Protein AF-A0A1F8U5X1-F1 (afdb_monomer_lite)

Foldseek 3Di:
DCVPLFAFDFKDFDDDDDVCPVQAFALLVVLVVVLQVVQVVPDPPGMGGLVSLLVSLVVLQVLLLVLQLVLCCLAQNCLSVVLSVLCCLACVACLNSLCSSDSQLLSLLQSLLSQLLSLLSNLLNDLQHDVVSVVSNLVSLLNNCRSALLSLVLLLVVLVLLVLQCPSDDDPVSNVSSVVSSVSSNCSSVRRVVSRHLVLQLQQLLLLLQVAQLAPDPQSLVVCVLLVHHSVCSQSHNPHPPDPDGPDPCPDPVNSVRSSVRDDLVSSVVSCVVVVVSLQVLLQVLLQLLLQSHLQGASHHDDPPDGTSDHDPPSNVNSVCSNPPQDSGSVSVVVLLVVLVVVLVVQCVVDPDSSSVSSSSSLVSLSVSLVSQSRCCSSGRHCPSSSSSSSSNSSSSSVSVSVCVSVVVSVVVVVVVVVVVVVVVVD

Secondary structure (DSSP, 8-state):
-TTSSSS---EEE-----TTTTSS--THHHHHHHHHHHHHTTSPTTEEETHHHHHHHHHHHHHHHHHHHHHHHHHHTTHHHHHHHHHHHHHTSHHHHGGGGSS-THHHHHHHHHHHHHHHHHHTT-SS--HHHHHHHHHHHHHHHTTSGGGHHHHHHHHHHHHHHTTS---HHHHHHHHHHHHHHHHHHHHHHHT--HHHHHHHHHHHIIIIISTT-S-HHHHHHHHTS-GGGGGGTT--TT-S--SS-TTSHHHHHHHHHH--HHHHHHHHHH-HHHHHHHHHHHHHHTT--------S---TTPPTT----TT-HHHHHHHHHS--SHHHHHHHHHHHHHHHHHHHHH---HHHHHHHHHHHHHHHHHHHHHHHHHHHTTTTTHHHHTHHHHHHHHHHHHHHHHHHHHHHHHHHHHHHHHHHH--

pLDDT: mean 93.82, std 6.07, range [54.88, 98.81]

Structure (mmCIF, N/CA/C/O backbone):
data_AF-A0A1F8U5X1-F1
#
_entry.id   AF-A0A1F8U5X1-F1
#
loop_
_atom_site.group_PDB
_atom_site.id
_atom_site.type_symbol
_atom_site.label_atom_id
_atom_site.label_alt_id
_atom_site.label_comp_id
_atom_site.label_asym_id
_atom_site.label_entity_id
_atom_site.label_seq_id
_atom_site.pdbx_PDB_ins_code
_atom_site.Cartn_x
_atom_site.Cartn_y
_atom_site.Cartn_z
_atom_site.occupancy
_atom_site.B_iso_or_equiv
_atom_site.auth_seq_id
_atom_site.auth_comp_id
_atom_site.auth_asym_id
_atom_site.auth_atom_id
_atom_site.pdbx_PDB_model_num
ATOM 1 N N . ASP A 1 1 ? 24.726 -15.287 -9.484 1.00 57.97 1 ASP A N 1
ATOM 2 C CA . ASP A 1 1 ? 23.303 -15.661 -9.622 1.00 57.97 1 ASP A CA 1
ATOM 3 C C . ASP A 1 1 ? 22.652 -16.087 -8.310 1.00 57.97 1 ASP A C 1
ATOM 5 O O . ASP A 1 1 ? 21.584 -15.580 -8.005 1.00 57.97 1 ASP A O 1
ATOM 9 N N . ASP A 1 2 ? 23.305 -16.893 -7.466 1.00 73.19 2 ASP A N 1
ATOM 10 C CA . ASP A 1 2 ? 22.719 -17.361 -6.189 1.00 73.19 2 ASP A CA 1
ATOM 11 C C . ASP A 1 2 ? 22.407 -16.278 -5.142 1.00 73.19 2 ASP A C 1
ATOM 13 O O . ASP A 1 2 ? 21.580 -16.499 -4.262 1.00 73.19 2 ASP A O 1
ATOM 17 N N . ARG A 1 3 ? 23.066 -15.115 -5.215 1.00 74.19 3 ARG A N 1
ATOM 18 C CA . ARG A 1 3 ? 22.933 -14.040 -4.216 1.00 74.19 3 ARG A CA 1
ATOM 19 C C . ARG A 1 3 ? 21.572 -13.337 -4.258 1.00 74.19 3 ARG A C 1
ATOM 21 O O . ARG A 1 3 ? 21.151 -12.782 -3.245 1.00 74.19 3 ARG A O 1
ATOM 28 N N . TYR A 1 4 ? 20.911 -13.333 -5.414 1.00 81.94 4 TYR A N 1
ATOM 29 C CA . TYR A 1 4 ? 19.664 -12.604 -5.642 1.00 81.94 4 TYR A CA 1
ATOM 30 C C . TYR A 1 4 ? 18.580 -13.552 -6.155 1.00 81.94 4 TYR A C 1
ATOM 32 O O . TYR A 1 4 ? 18.860 -14.442 -6.957 1.00 81.94 4 TYR A O 1
ATOM 40 N N . PHE A 1 5 ? 17.340 -13.341 -5.704 1.00 85.62 5 PHE A N 1
ATOM 41 C CA . PHE A 1 5 ? 16.099 -13.992 -6.164 1.00 85.62 5 PHE A CA 1
ATOM 42 C C . PHE A 1 5 ? 15.981 -15.519 -5.974 1.00 85.62 5 PHE A C 1
ATOM 44 O O . PHE A 1 5 ? 14.868 -16.046 -6.004 1.00 85.62 5 PHE A O 1
ATOM 51 N N . GLY A 1 6 ? 17.092 -16.231 -5.784 1.00 89.81 6 GLY A N 1
ATOM 52 C CA . GLY A 1 6 ? 17.141 -17.690 -5.692 1.00 89.81 6 GLY A CA 1
ATOM 53 C C . GLY A 1 6 ? 16.930 -18.263 -4.300 1.00 89.81 6 GLY A C 1
ATOM 54 O O . GLY A 1 6 ? 16.238 -19.269 -4.168 1.00 89.81 6 GLY A O 1
ATOM 55 N N . TYR A 1 7 ? 17.534 -17.633 -3.294 1.00 92.19 7 TYR A N 1
ATOM 56 C CA . TYR A 1 7 ? 17.545 -18.075 -1.900 1.00 92.19 7 TYR A CA 1
ATOM 57 C C . TYR A 1 7 ? 17.444 -16.869 -0.962 1.00 92.19 7 TYR A C 1
ATOM 59 O O . TYR A 1 7 ? 17.776 -15.742 -1.339 1.00 92.19 7 TYR A O 1
ATOM 67 N N . VAL A 1 8 ? 17.036 -17.117 0.280 1.00 91.25 8 VAL A N 1
ATOM 68 C CA . VAL A 1 8 ? 17.047 -16.114 1.350 1.00 91.25 8 VAL A CA 1
ATOM 69 C C . VAL A 1 8 ? 18.470 -15.935 1.862 1.00 91.25 8 VAL A C 1
ATOM 71 O O . VAL A 1 8 ? 19.127 -16.902 2.244 1.00 91.25 8 VAL A O 1
ATOM 74 N N . ASN A 1 9 ? 18.925 -14.685 1.924 1.00 91.56 9 ASN A N 1
ATOM 75 C CA . ASN A 1 9 ? 20.113 -14.326 2.689 1.00 91.56 9 ASN A CA 1
ATOM 76 C C . ASN A 1 9 ? 19.675 -14.022 4.126 1.00 91.56 9 ASN A C 1
ATOM 78 O O . ASN A 1 9 ? 18.905 -13.084 4.343 1.00 91.56 9 ASN A O 1
ATOM 82 N N . ARG A 1 10 ? 20.137 -14.821 5.095 1.00 92.19 10 ARG A N 1
ATOM 83 C CA . ARG A 1 10 ? 19.818 -14.620 6.518 1.00 92.19 10 ARG A CA 1
ATOM 84 C C . ARG A 1 10 ? 20.665 -13.519 7.154 1.00 92.19 10 ARG A C 1
ATOM 86 O O . ARG A 1 10 ? 20.149 -12.712 7.923 1.00 92.19 10 ARG A O 1
ATOM 93 N N . GLU A 1 11 ? 21.954 -13.499 6.836 1.00 93.12 11 GLU A N 1
ATOM 94 C CA . GLU A 1 11 ? 22.946 -12.644 7.488 1.00 93.12 11 GLU A CA 1
ATOM 95 C C . GLU A 1 11 ? 23.442 -11.544 6.546 1.00 93.12 11 GLU A C 1
ATOM 97 O O . GLU A 1 11 ? 23.744 -11.786 5.375 1.00 93.12 11 GLU A O 1
ATOM 102 N N . TYR A 1 12 ? 23.544 -10.330 7.082 1.00 92.62 12 TYR A N 1
ATOM 103 C CA . TYR A 1 12 ? 24.001 -9.132 6.387 1.00 92.62 12 TYR A CA 1
ATOM 104 C C . TYR A 1 12 ? 25.098 -8.443 7.199 1.00 92.62 12 TYR A C 1
ATOM 106 O O . TYR A 1 12 ? 25.051 -8.410 8.427 1.00 92.62 12 TYR A O 1
ATOM 114 N N . SER A 1 13 ? 26.074 -7.842 6.522 1.00 91.44 13 SER A N 1
ATOM 115 C CA . SER A 1 13 ? 27.062 -6.977 7.171 1.00 91.44 13 SER A CA 1
ATOM 116 C C . SER A 1 13 ? 26.437 -5.630 7.536 1.00 91.44 13 SER A C 1
ATOM 118 O O . SER A 1 13 ? 25.805 -4.998 6.685 1.00 91.44 13 SER A O 1
ATOM 120 N N . VAL A 1 14 ? 26.668 -5.147 8.756 1.00 89.12 14 VAL A N 1
ATOM 121 C CA . VAL A 1 14 ? 26.243 -3.803 9.165 1.00 89.12 14 VAL A CA 1
ATOM 122 C C . VAL A 1 14 ? 27.275 -2.778 8.701 1.00 89.12 14 VAL A C 1
ATOM 124 O O . VAL A 1 14 ? 28.398 -2.748 9.197 1.00 89.12 14 VAL A O 1
ATOM 127 N N . GLY A 1 15 ? 26.887 -1.953 7.729 1.00 83.19 15 GLY A N 1
ATOM 128 C CA . GLY A 1 15 ? 27.702 -0.858 7.202 1.00 83.19 15 GLY A CA 1
ATOM 129 C C . GLY A 1 15 ? 27.326 0.510 7.775 1.00 83.19 15 GLY A C 1
ATOM 130 O O . GLY A 1 15 ? 26.403 0.644 8.579 1.00 83.19 15 GLY A O 1
ATOM 131 N N . ILE A 1 16 ? 28.034 1.544 7.316 1.00 78.44 16 ILE A N 1
ATOM 132 C CA . ILE A 1 16 ? 27.695 2.940 7.617 1.00 78.44 16 ILE A CA 1
ATOM 133 C C . ILE A 1 16 ? 26.325 3.252 6.989 1.00 78.44 16 ILE A C 1
ATOM 135 O O . ILE A 1 16 ? 26.138 2.972 5.802 1.00 78.44 16 ILE A O 1
ATOM 139 N N . PRO A 1 17 ? 25.370 3.835 7.738 1.00 73.75 17 PRO A N 1
ATOM 140 C CA . PRO A 1 17 ? 24.089 4.239 7.177 1.00 73.75 17 PRO A CA 1
ATOM 141 C C . PRO A 1 17 ? 24.294 5.243 6.041 1.00 73.75 17 PRO A C 1
ATOM 143 O O . PRO A 1 17 ? 24.849 6.320 6.254 1.00 73.75 17 PRO A O 1
ATOM 146 N N . ILE A 1 18 ? 23.828 4.902 4.841 1.00 77.06 18 ILE A N 1
ATOM 147 C CA . ILE A 1 18 ? 23.818 5.815 3.696 1.00 77.06 18 ILE A CA 1
ATOM 148 C C . ILE A 1 18 ? 22.446 6.496 3.674 1.00 77.06 18 ILE A C 1
ATOM 150 O O . ILE A 1 18 ? 21.441 5.804 3.464 1.00 77.06 18 ILE A O 1
ATOM 154 N N . PRO A 1 19 ? 22.358 7.823 3.896 1.00 72.00 19 PRO A N 1
ATOM 155 C CA . PRO A 1 19 ? 21.096 8.543 3.784 1.00 72.00 19 PRO A CA 1
ATOM 156 C C . PRO A 1 19 ? 20.483 8.300 2.407 1.00 72.00 19 PRO A C 1
ATOM 158 O O . PRO A 1 19 ? 21.133 8.533 1.392 1.00 72.00 19 PRO A O 1
ATOM 161 N N . PHE A 1 20 ? 19.245 7.801 2.378 1.00 75.50 20 PHE A N 1
ATOM 162 C CA . PHE A 1 20 ? 18.548 7.457 1.134 1.00 75.50 20 PHE A CA 1
ATOM 163 C C . PHE A 1 20 ? 19.331 6.471 0.248 1.00 75.50 20 PHE A C 1
ATOM 165 O O . PHE A 1 20 ? 19.227 6.535 -0.971 1.00 75.50 20 PHE A O 1
ATOM 172 N N . GLY A 1 21 ? 20.105 5.547 0.835 1.00 66.31 21 GLY A N 1
ATOM 173 C CA . GLY A 1 21 ? 20.936 4.591 0.087 1.00 66.31 21 GLY A CA 1
ATOM 174 C C . GLY A 1 21 ? 20.166 3.693 -0.894 1.00 66.31 21 GLY A C 1
ATOM 175 O O . GLY A 1 21 ? 20.751 3.199 -1.849 1.00 66.31 21 GLY A O 1
ATOM 176 N N . GLY A 1 22 ? 18.850 3.532 -0.702 1.00 75.75 22 GLY A N 1
ATOM 177 C CA . GLY A 1 22 ? 17.937 2.891 -1.661 1.00 75.75 22 GLY A CA 1
ATOM 178 C C . GLY A 1 22 ? 17.420 3.813 -2.777 1.00 75.75 22 GLY A C 1
ATOM 179 O O . GLY A 1 22 ? 16.542 3.420 -3.535 1.00 75.75 22 GLY A O 1
ATOM 180 N N . GLY A 1 23 ? 17.924 5.046 -2.861 1.00 85.56 23 GLY A N 1
ATOM 181 C CA . GLY A 1 23 ? 17.561 6.055 -3.854 1.00 85.56 23 GLY A CA 1
ATOM 182 C C . GLY A 1 23 ? 16.370 6.948 -3.492 1.00 85.56 23 GLY A C 1
ATOM 183 O O . GLY A 1 23 ? 15.969 7.740 -4.335 1.00 85.56 23 GLY A O 1
ATOM 184 N N . TYR A 1 24 ? 15.787 6.834 -2.292 1.00 88.69 24 TYR A N 1
ATOM 185 C CA . TYR A 1 24 ? 14.713 7.713 -1.796 1.00 88.69 24 TYR A CA 1
ATOM 186 C C . TYR A 1 24 ? 14.512 7.588 -0.273 1.00 88.69 24 TYR A C 1
ATOM 188 O O . TYR A 1 24 ? 15.062 6.695 0.378 1.00 88.69 24 TYR A O 1
ATOM 196 N N . PHE A 1 25 ? 13.718 8.491 0.311 1.00 91.62 25 PHE A N 1
ATOM 197 C CA . PHE A 1 25 ? 13.275 8.416 1.707 1.00 91.62 25 PHE A CA 1
ATOM 198 C C . PHE A 1 25 ? 12.225 7.329 1.921 1.00 91.62 25 PHE A C 1
ATOM 200 O O . PHE A 1 25 ? 11.133 7.397 1.351 1.00 91.62 25 PHE A O 1
ATOM 207 N N . SER A 1 26 ? 12.534 6.396 2.825 1.00 93.81 26 SER A N 1
ATOM 208 C CA . SER A 1 26 ? 11.585 5.404 3.317 1.00 93.81 26 SER A CA 1
ATOM 209 C C . SER A 1 26 ? 11.546 5.348 4.844 1.00 93.81 26 SER A C 1
ATOM 211 O O . SER A 1 26 ? 12.582 5.370 5.515 1.00 93.81 26 SER A O 1
ATOM 213 N N . THR A 1 27 ? 10.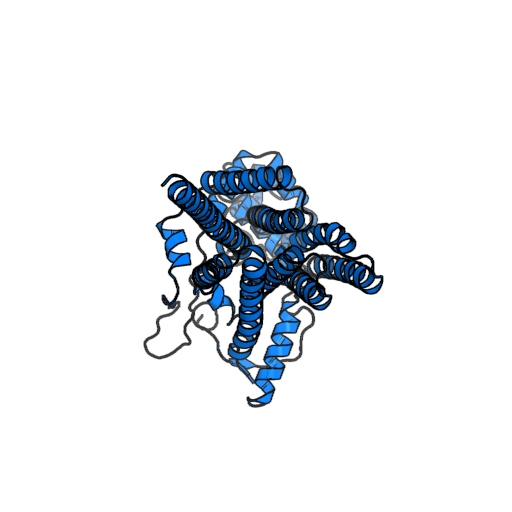341 5.222 5.397 1.00 95.38 27 THR A N 1
ATOM 214 C CA . THR A 1 27 ? 10.101 4.954 6.825 1.00 95.38 27 THR A CA 1
ATOM 215 C C . THR A 1 27 ? 10.585 3.564 7.243 1.00 95.38 27 THR A C 1
ATOM 217 O O . THR A 1 27 ? 10.825 3.341 8.431 1.00 95.38 27 THR A O 1
ATOM 220 N N . GLU A 1 28 ? 10.807 2.656 6.284 1.00 94.25 28 GLU A N 1
ATOM 221 C CA . GLU A 1 28 ? 11.411 1.338 6.504 1.00 94.25 28 GLU A CA 1
ATOM 222 C C . GLU A 1 28 ? 12.763 1.434 7.211 1.00 94.25 28 GLU A C 1
ATOM 224 O O . GLU A 1 28 ? 13.053 0.628 8.093 1.00 94.25 28 GLU A O 1
ATOM 229 N N . ILE A 1 29 ? 13.555 2.466 6.902 1.00 92.38 29 ILE A N 1
ATOM 230 C CA . ILE A 1 29 ? 14.887 2.676 7.486 1.00 92.38 29 ILE A CA 1
ATOM 231 C C . ILE A 1 29 ? 14.817 2.725 9.019 1.00 92.38 29 ILE A C 1
ATOM 233 O O . ILE A 1 29 ? 15.698 2.196 9.694 1.00 92.38 29 ILE A O 1
ATOM 237 N N . LEU A 1 30 ? 13.756 3.310 9.584 1.00 93.81 30 LEU A N 1
ATOM 238 C CA . LEU A 1 30 ? 13.568 3.367 11.035 1.00 93.81 30 LEU A CA 1
ATOM 239 C C . LEU A 1 30 ? 13.278 1.981 11.622 1.00 93.81 30 LEU A C 1
ATOM 241 O O . LEU A 1 30 ? 13.786 1.646 12.691 1.00 93.81 30 LEU A O 1
ATOM 245 N N . VAL A 1 31 ? 12.490 1.165 10.919 1.00 96.06 31 VAL A N 1
ATOM 246 C CA . VAL A 1 31 ? 12.157 -0.201 11.347 1.00 96.06 31 VAL A CA 1
ATOM 247 C C . VAL A 1 31 ? 13.389 -1.102 11.270 1.00 96.06 31 VAL A C 1
ATOM 249 O O . VAL A 1 31 ? 13.681 -1.828 12.220 1.00 96.06 31 VAL A O 1
ATOM 252 N N . VAL A 1 32 ? 14.159 -0.991 10.186 1.00 94.44 32 VAL A N 1
ATOM 253 C CA . VAL A 1 32 ? 15.445 -1.679 10.024 1.00 94.44 32 VAL A CA 1
ATOM 254 C C . VAL A 1 32 ? 16.432 -1.241 11.101 1.00 94.44 32 VAL A C 1
ATOM 256 O O . VAL A 1 32 ? 17.072 -2.092 11.706 1.00 94.44 32 VAL A O 1
ATOM 259 N N . GLY A 1 33 ? 16.512 0.055 11.415 1.00 93.44 33 GLY A N 1
ATOM 260 C CA . GLY A 1 33 ? 17.362 0.562 12.495 1.00 93.44 33 GLY A CA 1
ATOM 261 C C . GLY A 1 33 ? 17.039 -0.076 13.849 1.00 93.44 33 GLY A C 1
ATOM 262 O O . GLY A 1 33 ? 17.943 -0.541 14.539 1.00 93.44 33 GLY A O 1
ATOM 263 N N . ILE A 1 34 ? 15.752 -0.183 14.200 1.00 95.19 34 ILE A N 1
ATOM 264 C CA . ILE A 1 34 ? 15.310 -0.889 15.415 1.00 95.19 34 ILE A CA 1
ATOM 265 C C . ILE A 1 34 ? 15.714 -2.368 15.359 1.00 95.19 34 ILE A C 1
ATOM 267 O O . ILE A 1 34 ? 16.249 -2.893 16.334 1.00 95.19 34 ILE A O 1
ATOM 271 N N . ALA A 1 35 ? 15.500 -3.039 14.227 1.00 96.25 35 ALA A N 1
ATOM 272 C CA . ALA A 1 35 ? 15.861 -4.444 14.062 1.00 96.25 35 ALA A CA 1
ATOM 273 C C . ALA A 1 35 ? 17.374 -4.686 14.193 1.00 96.25 35 ALA A C 1
ATOM 275 O O . ALA A 1 35 ? 17.782 -5.651 14.838 1.00 96.25 35 ALA A O 1
ATOM 276 N N . VAL A 1 36 ? 18.207 -3.801 13.637 1.00 94.56 36 VAL A N 1
ATOM 277 C CA . VAL A 1 36 ? 19.671 -3.863 13.758 1.00 94.56 36 VAL A CA 1
ATOM 278 C C . VAL A 1 36 ? 20.095 -3.683 15.212 1.00 94.56 36 VAL A C 1
ATOM 280 O O . VAL A 1 36 ? 20.893 -4.480 15.697 1.00 94.56 36 VAL A O 1
ATOM 283 N N . LEU A 1 37 ? 19.529 -2.706 15.932 1.00 93.75 37 LEU A N 1
ATOM 284 C CA . LEU A 1 37 ? 19.809 -2.511 17.360 1.00 93.75 37 LEU A CA 1
ATOM 285 C C . LEU A 1 37 ? 19.449 -3.754 18.188 1.00 93.75 37 LEU A C 1
ATOM 287 O O . LEU A 1 37 ? 20.229 -4.175 19.041 1.00 93.75 37 LEU A O 1
ATOM 291 N N . LEU A 1 38 ? 18.299 -4.377 17.908 1.00 94.50 38 LEU A N 1
ATOM 292 C CA . LEU A 1 38 ? 17.892 -5.619 18.569 1.00 94.50 38 LEU A CA 1
ATOM 293 C C . LEU A 1 38 ? 18.844 -6.774 18.229 1.00 94.50 38 LEU A C 1
ATOM 295 O O . LEU A 1 38 ? 19.295 -7.476 19.133 1.00 94.50 38 LEU A O 1
ATOM 299 N N . SER A 1 39 ? 19.203 -6.942 16.955 1.00 94.88 39 SER A N 1
ATOM 300 C CA . SER A 1 39 ? 20.139 -7.982 16.514 1.00 94.88 39 SER A CA 1
ATOM 301 C C . SER A 1 39 ? 21.506 -7.826 17.182 1.00 94.88 39 SER A C 1
ATOM 303 O O . SER A 1 39 ? 22.043 -8.799 17.701 1.00 94.88 39 SER A O 1
ATOM 305 N N . GLN A 1 40 ? 22.055 -6.609 17.228 1.00 91.19 40 GLN A N 1
ATOM 306 C CA . GLN A 1 40 ? 23.374 -6.332 17.809 1.00 91.19 40 GLN A CA 1
ATOM 307 C C . GLN A 1 40 ? 23.426 -6.469 19.334 1.00 91.19 40 GLN A C 1
ATOM 309 O O . GLN A 1 40 ? 24.510 -6.601 19.892 1.00 91.19 40 GLN A O 1
ATOM 314 N N . SER A 1 41 ? 22.279 -6.466 20.021 1.00 90.12 41 SER A N 1
ATOM 315 C CA . SER A 1 41 ? 22.239 -6.762 21.460 1.00 90.12 41 SER A CA 1
ATOM 316 C C . SER A 1 41 ? 22.429 -8.250 21.785 1.00 90.12 41 SER A C 1
ATOM 318 O O . SER A 1 41 ? 22.652 -8.591 22.944 1.00 90.12 41 SER A O 1
ATOM 320 N N . VAL A 1 42 ? 22.353 -9.129 20.775 1.00 89.00 42 VAL A N 1
ATOM 321 C CA . VAL A 1 42 ? 22.458 -10.591 20.926 1.00 89.00 42 VAL A CA 1
ATOM 322 C C . VAL A 1 42 ? 23.597 -11.189 20.090 1.00 89.00 42 VAL A C 1
ATOM 324 O O . VAL A 1 42 ? 24.277 -12.102 20.552 1.00 89.00 42 VAL A O 1
ATOM 327 N N . PHE A 1 43 ? 23.809 -10.700 18.866 1.00 83.06 43 PHE A N 1
ATOM 328 C CA . PHE A 1 43 ? 24.794 -11.222 17.914 1.00 83.06 43 PHE A CA 1
ATOM 329 C C . PHE A 1 43 ? 26.123 -10.448 17.952 1.00 83.06 43 PHE A C 1
ATOM 331 O O . PHE A 1 43 ? 26.146 -9.293 18.382 1.00 83.06 43 PHE A O 1
ATOM 338 N N . PRO A 1 44 ? 27.234 -11.055 17.476 1.00 77.69 44 PRO A N 1
ATOM 339 C CA . PRO A 1 44 ? 28.524 -10.379 17.360 1.00 77.69 44 PRO A CA 1
ATOM 340 C C . PRO A 1 44 ? 28.422 -9.041 16.622 1.00 77.69 44 PRO A C 1
ATOM 342 O O . PRO A 1 44 ? 27.671 -8.901 15.650 1.00 77.69 44 PRO A O 1
ATOM 345 N N . SER A 1 45 ? 29.210 -8.058 17.064 1.00 80.38 45 SER A N 1
ATOM 346 C CA . SER A 1 45 ? 29.235 -6.734 16.447 1.00 80.38 45 SER A CA 1
ATOM 347 C C . SER A 1 45 ? 29.555 -6.834 14.949 1.00 80.38 45 SER A C 1
ATOM 349 O O . SER A 1 45 ? 30.516 -7.478 14.537 1.00 80.38 45 SER A O 1
ATOM 351 N N . GLY A 1 46 ? 28.723 -6.195 14.120 1.00 85.94 46 GLY A N 1
ATOM 352 C CA . GLY A 1 46 ? 28.911 -6.125 12.666 1.00 85.94 46 GLY A CA 1
ATOM 353 C C . GLY A 1 46 ? 28.073 -7.096 11.823 1.00 85.94 46 GLY A C 1
ATOM 354 O O . GLY A 1 46 ? 28.032 -6.915 10.606 1.00 85.94 46 GLY A O 1
ATOM 355 N N . ILE A 1 47 ? 27.357 -8.056 12.424 1.00 92.00 47 ILE A N 1
ATOM 356 C CA . ILE A 1 47 ? 26.431 -8.956 11.708 1.00 92.00 47 ILE A CA 1
ATOM 357 C C . ILE A 1 47 ? 24.979 -8.623 12.071 1.00 92.00 47 ILE A C 1
ATOM 359 O O . ILE A 1 47 ? 24.634 -8.451 13.240 1.00 92.00 47 ILE A O 1
ATOM 363 N N . PHE A 1 48 ? 24.119 -8.542 11.058 1.00 94.38 48 PHE A N 1
ATOM 364 C CA . PHE A 1 48 ? 22.677 -8.368 11.187 1.00 94.38 48 PHE A CA 1
ATOM 365 C C . PHE A 1 48 ? 21.932 -9.597 10.661 1.00 94.38 48 PHE A C 1
ATOM 367 O O . PHE A 1 48 ? 22.088 -9.963 9.496 1.00 94.38 48 PHE A O 1
ATOM 374 N N . ASP A 1 49 ? 21.099 -10.207 11.506 1.00 95.00 49 ASP A N 1
ATOM 375 C CA . ASP A 1 49 ? 20.213 -11.307 11.117 1.00 95.00 49 ASP A CA 1
ATOM 376 C C . ASP A 1 49 ? 18.811 -10.766 10.777 1.00 95.00 49 ASP A C 1
ATOM 378 O O . ASP A 1 49 ? 18.120 -10.193 11.626 1.00 95.00 49 ASP A O 1
ATOM 382 N N . ILE A 1 50 ? 18.371 -10.969 9.530 1.00 95.19 50 ILE A N 1
ATOM 383 C CA . ILE A 1 50 ? 17.098 -10.448 8.993 1.00 95.19 50 ILE A CA 1
ATOM 384 C C . ILE A 1 50 ? 15.872 -10.928 9.782 1.00 95.19 50 ILE A C 1
ATOM 386 O O . ILE A 1 50 ? 14.831 -10.270 9.779 1.00 95.19 50 ILE A O 1
ATOM 390 N N . ARG A 1 51 ? 15.974 -12.034 10.528 1.00 95.62 51 ARG A N 1
ATOM 391 C CA . ARG A 1 51 ? 14.858 -12.545 11.336 1.00 95.62 51 ARG A CA 1
ATOM 392 C C . ARG A 1 51 ? 14.463 -11.576 12.452 1.00 95.62 51 ARG A C 1
ATOM 394 O O . ARG A 1 51 ? 13.305 -11.582 12.865 1.00 95.62 51 ARG A O 1
ATOM 401 N N . TYR A 1 52 ? 15.364 -10.695 12.898 1.00 96.94 52 TYR A N 1
ATOM 402 C CA . TYR A 1 52 ? 15.018 -9.612 13.829 1.00 96.94 52 TYR A CA 1
ATOM 403 C C . TYR A 1 52 ? 14.113 -8.563 13.186 1.00 96.94 52 TYR A C 1
ATOM 405 O O . TYR A 1 52 ? 13.225 -8.034 13.854 1.00 96.94 52 TYR A O 1
ATOM 413 N N . LEU A 1 53 ? 14.280 -8.293 11.888 1.00 97.62 53 LEU A N 1
ATOM 414 C CA . LEU A 1 53 ? 13.359 -7.433 11.148 1.00 97.62 53 LEU A CA 1
ATOM 415 C C . LEU A 1 53 ? 11.980 -8.084 11.064 1.00 97.62 53 LEU A C 1
ATOM 417 O O . LEU A 1 53 ? 10.977 -7.454 11.405 1.00 97.62 53 LEU A O 1
ATOM 421 N N . SER A 1 54 ? 11.943 -9.377 10.732 1.00 97.25 54 SER A N 1
ATOM 422 C CA . SER A 1 54 ? 10.700 -10.145 10.742 1.00 97.25 54 SER A CA 1
ATOM 423 C C . SER A 1 54 ? 10.034 -10.144 12.116 1.00 97.25 54 SER A C 1
ATOM 425 O O . SER A 1 54 ? 8.814 -10.022 12.198 1.00 97.25 54 SER A O 1
ATOM 427 N N . PHE A 1 55 ? 10.803 -10.248 13.199 1.00 98.06 55 PHE A N 1
ATOM 428 C CA . PHE A 1 55 ? 10.280 -10.178 14.561 1.00 98.06 55 PHE A CA 1
ATOM 429 C C . PHE A 1 55 ? 9.609 -8.827 14.851 1.00 98.06 55 PHE A C 1
ATOM 431 O O . PHE A 1 55 ? 8.481 -8.802 15.345 1.00 98.06 55 PHE A O 1
ATOM 438 N N . VAL A 1 56 ? 10.243 -7.706 14.483 1.00 98.44 56 VAL A N 1
ATOM 439 C CA . VAL A 1 56 ? 9.649 -6.366 14.640 1.00 98.44 56 VAL A CA 1
ATOM 440 C C . VAL A 1 56 ? 8.346 -6.248 13.844 1.00 98.44 56 VAL A C 1
ATOM 442 O O . VAL A 1 56 ? 7.339 -5.785 14.387 1.00 98.44 56 VAL A O 1
ATOM 445 N N . TYR A 1 57 ? 8.321 -6.722 12.594 1.00 98.56 57 TYR A N 1
ATOM 446 C CA . TYR A 1 57 ? 7.099 -6.733 11.788 1.00 98.56 57 TYR A CA 1
ATOM 447 C C . TYR A 1 57 ? 5.992 -7.587 12.408 1.00 98.56 57 TYR A C 1
ATOM 449 O O . TYR A 1 57 ? 4.849 -7.135 12.469 1.00 98.56 57 TYR A O 1
ATOM 457 N N . ILE A 1 58 ? 6.315 -8.769 12.944 1.00 98.38 58 ILE A N 1
ATOM 458 C CA . ILE A 1 58 ? 5.352 -9.640 13.632 1.00 98.38 58 ILE A CA 1
ATOM 459 C C . ILE A 1 58 ? 4.741 -8.940 14.853 1.00 98.38 58 ILE A C 1
ATOM 461 O O . ILE A 1 58 ? 3.533 -9.038 15.061 1.00 98.38 58 ILE A O 1
ATOM 465 N N . LEU A 1 59 ? 5.521 -8.188 15.638 1.00 98.44 59 LEU A N 1
ATOM 466 C CA . LEU A 1 59 ? 4.986 -7.439 16.782 1.00 98.44 59 LEU A CA 1
ATOM 467 C C . LEU A 1 59 ? 3.967 -6.374 16.349 1.00 98.44 59 LEU A C 1
ATOM 469 O O . LEU A 1 59 ? 2.884 -6.281 16.933 1.00 98.44 59 LEU A O 1
ATOM 473 N N . VAL A 1 60 ? 4.283 -5.598 15.306 1.00 98.56 60 VAL A N 1
ATOM 474 C CA . VAL A 1 60 ? 3.359 -4.590 14.753 1.00 98.56 60 VAL A CA 1
ATOM 475 C C . VAL A 1 60 ? 2.121 -5.264 14.162 1.00 98.56 60 VAL A C 1
ATOM 477 O O . VAL A 1 60 ? 0.999 -4.811 14.393 1.00 98.56 60 VAL A O 1
ATOM 480 N N . PHE A 1 61 ? 2.309 -6.377 13.456 1.00 98.50 61 PHE A N 1
ATOM 481 C CA . PHE A 1 61 ? 1.244 -7.167 12.854 1.00 98.50 61 PHE A CA 1
ATOM 482 C C . PHE A 1 61 ? 0.269 -7.727 13.902 1.00 98.50 61 PHE A C 1
ATOM 484 O O . PHE A 1 61 ? -0.941 -7.536 13.784 1.00 98.50 61 PHE A O 1
ATOM 491 N N . ILE A 1 62 ? 0.775 -8.337 14.979 1.00 98.06 62 ILE A N 1
ATOM 492 C CA . ILE A 1 62 ? -0.050 -8.835 16.090 1.00 98.06 62 ILE A CA 1
ATOM 493 C C . ILE A 1 62 ? -0.805 -7.681 16.756 1.00 98.06 62 ILE A C 1
ATOM 495 O O . ILE A 1 62 ? -2.003 -7.804 17.017 1.00 98.06 62 ILE A O 1
ATOM 499 N N . ALA A 1 63 ? -0.143 -6.544 17.000 1.00 98.06 63 ALA A N 1
ATOM 500 C CA . ALA A 1 63 ? -0.795 -5.366 17.567 1.00 98.06 63 ALA A CA 1
ATOM 501 C C . ALA A 1 63 ? -1.927 -4.847 16.661 1.00 98.06 63 ALA A C 1
ATOM 503 O O . ALA A 1 63 ? -3.012 -4.521 17.150 1.00 98.06 63 ALA A O 1
ATOM 504 N N . ALA A 1 64 ? -1.708 -4.820 15.346 1.00 98.25 64 ALA A N 1
ATOM 505 C CA . ALA A 1 64 ? -2.708 -4.429 14.363 1.00 98.25 64 ALA A CA 1
ATOM 506 C C . ALA A 1 64 ? -3.926 -5.366 14.374 1.00 98.25 64 ALA A C 1
ATOM 508 O O . ALA A 1 64 ? -5.057 -4.896 14.531 1.00 98.25 64 ALA A O 1
ATOM 509 N N . LEU A 1 65 ? -3.706 -6.683 14.292 1.00 97.31 65 LEU A N 1
ATOM 510 C CA . LEU A 1 65 ? -4.779 -7.679 14.349 1.00 97.31 65 LEU A CA 1
ATOM 511 C C . LEU A 1 65 ? -5.547 -7.609 15.672 1.00 97.31 65 LEU A C 1
ATOM 513 O O . LEU A 1 65 ? -6.780 -7.606 15.678 1.00 97.31 65 LEU A O 1
ATOM 517 N N . PHE A 1 66 ? -4.838 -7.470 16.794 1.00 97.19 66 PHE A N 1
ATOM 518 C CA . PHE A 1 66 ? -5.453 -7.286 18.106 1.00 97.19 66 PHE A CA 1
ATOM 519 C C . PHE A 1 66 ? -6.367 -6.057 18.134 1.00 97.19 66 PHE A C 1
ATOM 521 O O . PHE A 1 66 ? -7.494 -6.138 18.627 1.00 97.19 66 PHE A O 1
ATOM 528 N N . LEU A 1 67 ? -5.926 -4.923 17.580 1.00 97.50 67 LEU A N 1
ATOM 529 C CA . LEU A 1 67 ? -6.747 -3.716 17.509 1.00 97.50 67 LEU A CA 1
ATOM 530 C C . LEU A 1 67 ? -7.971 -3.906 16.608 1.00 97.50 67 LEU A C 1
ATOM 532 O O . LEU A 1 67 ? -9.063 -3.512 17.022 1.00 97.50 67 LEU A O 1
ATOM 536 N N . ILE A 1 68 ? -7.833 -4.531 15.434 1.00 97.19 68 ILE A N 1
ATOM 537 C CA . ILE A 1 68 ? -8.968 -4.841 14.545 1.00 97.19 68 ILE A CA 1
ATOM 538 C C . ILE A 1 68 ? -10.029 -5.640 15.313 1.00 97.19 68 ILE A C 1
ATOM 540 O O . ILE A 1 68 ? -11.183 -5.213 15.416 1.00 97.19 68 ILE A O 1
ATOM 544 N N . VAL A 1 69 ? -9.621 -6.745 15.941 1.00 96.12 69 VAL A N 1
ATOM 545 C CA . VAL A 1 69 ? -10.506 -7.620 16.721 1.00 96.12 69 VAL A CA 1
ATOM 546 C C . VAL A 1 69 ? -11.134 -6.871 17.892 1.00 96.12 69 VAL A C 1
ATOM 548 O O . VAL A 1 69 ? -12.347 -6.941 18.094 1.00 96.12 69 VAL A O 1
ATOM 551 N N . LEU A 1 70 ? -10.341 -6.110 18.648 1.00 95.88 70 LEU A N 1
ATOM 552 C CA . LEU A 1 70 ? -10.816 -5.339 19.794 1.00 95.88 70 LEU A CA 1
ATOM 553 C C . LEU A 1 70 ? -11.864 -4.297 19.389 1.00 95.88 70 LEU A C 1
ATOM 555 O O . LEU A 1 70 ? -12.872 -4.141 20.081 1.00 95.88 70 LEU A O 1
ATOM 559 N N . GLY A 1 71 ? -11.624 -3.581 18.291 1.00 95.25 71 GLY A N 1
ATOM 560 C CA . GLY A 1 71 ? -12.531 -2.567 17.768 1.00 95.25 71 GLY A CA 1
ATOM 561 C C . GLY A 1 71 ? -13.854 -3.183 17.321 1.00 95.25 71 GLY A C 1
ATOM 562 O O . GLY A 1 71 ? -14.914 -2.787 17.804 1.00 95.25 71 GLY A O 1
ATOM 563 N N . ILE A 1 72 ? -13.791 -4.232 16.497 1.00 94.50 72 ILE A N 1
ATOM 564 C CA . ILE A 1 72 ? -14.984 -4.944 16.022 1.00 94.50 72 ILE A CA 1
ATOM 565 C C . ILE A 1 72 ? -15.752 -5.551 17.200 1.00 94.50 72 ILE A C 1
ATOM 567 O O . ILE A 1 72 ? -16.966 -5.389 17.276 1.00 94.50 72 ILE A O 1
ATOM 571 N N . ARG A 1 73 ? -15.076 -6.168 18.178 1.00 94.06 73 ARG A N 1
ATOM 572 C CA . ARG A 1 73 ? -15.724 -6.759 19.363 1.00 94.06 73 ARG A CA 1
ATOM 573 C C . ARG A 1 73 ? -16.458 -5.724 20.213 1.00 94.06 73 ARG A C 1
ATOM 575 O O . ARG A 1 73 ? -17.550 -6.004 20.702 1.00 94.06 73 ARG A O 1
ATOM 582 N N . LYS A 1 74 ? -15.883 -4.529 20.400 1.00 92.00 74 LYS A N 1
ATOM 583 C CA . LYS A 1 74 ? -16.541 -3.437 21.144 1.00 92.00 74 LYS A CA 1
ATOM 584 C C . LYS A 1 74 ? -17.878 -3.048 20.523 1.00 92.00 74 LYS A C 1
ATOM 586 O O . LYS A 1 74 ? -18.775 -2.632 21.249 1.00 92.00 74 LYS A O 1
ATOM 591 N N . ARG A 1 75 ? -18.003 -3.177 19.201 1.00 86.88 75 ARG A N 1
ATOM 592 C CA . ARG A 1 75 ? -19.189 -2.742 18.466 1.00 86.88 75 ARG A CA 1
ATOM 593 C C . ARG A 1 75 ? -20.168 -3.873 18.157 1.00 86.88 75 ARG A C 1
ATOM 595 O O . ARG A 1 75 ? -21.373 -3.691 18.298 1.00 86.88 75 ARG A O 1
ATOM 602 N N . TRP A 1 76 ? -19.655 -5.036 17.771 1.00 87.81 76 TRP A N 1
ATOM 603 C CA . TRP A 1 76 ? -20.412 -6.173 17.239 1.00 87.81 76 TRP A CA 1
ATOM 604 C C . TRP A 1 76 ? -20.062 -7.501 17.929 1.00 87.81 76 TRP A C 1
ATOM 606 O O . TRP A 1 76 ? -20.110 -8.556 17.305 1.00 87.81 76 TRP A O 1
ATOM 616 N N . SER A 1 77 ? -19.700 -7.449 19.217 1.00 87.06 77 SER A N 1
ATOM 617 C CA . SER A 1 77 ? -19.443 -8.595 20.108 1.00 87.06 77 SER A CA 1
ATOM 618 C C . SER A 1 77 ? -18.747 -9.786 19.427 1.00 87.06 77 SER A C 1
ATOM 620 O O . SER A 1 77 ? -17.547 -9.732 19.169 1.00 87.06 77 SER A O 1
ATOM 622 N N . TRP A 1 78 ? -19.475 -10.861 19.128 1.00 87.38 78 TRP A N 1
ATOM 623 C CA . TRP A 1 78 ? -18.949 -12.108 18.566 1.00 87.38 78 TRP A CA 1
ATOM 624 C C . TRP A 1 78 ? -18.344 -11.948 17.158 1.00 87.38 78 TRP A C 1
ATOM 626 O O . TRP A 1 78 ? -17.439 -12.704 16.810 1.00 87.38 78 TRP A O 1
ATOM 636 N N . ALA A 1 79 ? -18.748 -10.932 16.384 1.00 89.69 79 ALA A N 1
ATOM 637 C CA . ALA A 1 79 ? -18.160 -10.644 15.074 1.00 89.69 79 ALA A CA 1
ATOM 638 C C . ALA A 1 79 ? -16.660 -10.308 15.170 1.00 89.69 79 ALA A C 1
ATOM 640 O O . ALA A 1 79 ? -15.927 -10.473 14.199 1.00 89.69 79 ALA A O 1
ATOM 641 N N . GLY A 1 80 ? -16.175 -9.894 16.350 1.00 88.12 80 GLY A N 1
ATOM 642 C CA . GLY A 1 80 ? -14.743 -9.717 16.596 1.00 88.12 80 GLY A CA 1
ATOM 643 C C . GLY A 1 80 ? -13.955 -11.024 16.470 1.00 88.12 80 GLY A C 1
ATOM 644 O O . GLY A 1 80 ? -12.866 -11.022 15.905 1.00 88.12 80 GLY A O 1
ATOM 645 N N . TRP A 1 81 ? -14.513 -12.150 16.923 1.00 89.50 81 TRP A N 1
ATOM 646 C CA . TRP A 1 81 ? -13.866 -13.461 16.790 1.00 89.50 81 TRP A CA 1
ATOM 647 C C . TRP A 1 81 ? -13.846 -13.947 15.342 1.00 89.50 81 TRP A C 1
ATOM 649 O O . TRP A 1 81 ? -12.848 -14.508 14.899 1.00 89.50 81 TRP A O 1
ATOM 659 N N . MET A 1 82 ? -14.907 -13.666 14.581 1.00 90.81 82 MET A N 1
ATOM 660 C CA . MET A 1 82 ? -14.910 -13.918 13.138 1.00 90.81 82 MET A CA 1
ATOM 661 C C . MET A 1 82 ? -13.848 -13.091 12.426 1.00 90.81 82 MET A C 1
ATOM 663 O O . MET A 1 82 ? -13.089 -13.627 11.626 1.00 90.81 82 MET A O 1
ATOM 667 N N . ALA A 1 83 ? -13.753 -11.802 12.759 1.00 90.88 83 ALA A N 1
ATOM 668 C CA . ALA A 1 83 ? -12.720 -10.938 12.214 1.00 90.88 83 ALA A CA 1
ATOM 669 C C . ALA A 1 83 ? -11.317 -11.454 12.541 1.00 90.88 83 ALA A C 1
ATOM 671 O O . ALA A 1 83 ? -10.453 -11.398 11.674 1.00 90.88 83 ALA A O 1
ATOM 672 N N . ALA A 1 84 ? -11.100 -12.005 13.740 1.00 92.06 84 ALA A N 1
ATOM 673 C CA . ALA A 1 84 ? -9.835 -12.639 14.099 1.00 92.06 84 ALA A CA 1
ATOM 674 C C . ALA A 1 84 ? -9.514 -13.813 13.162 1.00 92.06 84 ALA A C 1
ATOM 676 O O . ALA A 1 84 ? -8.456 -13.822 12.541 1.00 92.06 84 ALA A O 1
ATOM 677 N N . GLY A 1 85 ? -10.447 -14.761 13.019 1.00 93.62 85 GLY A N 1
ATOM 678 C CA . GLY A 1 85 ? -10.254 -15.947 12.182 1.00 93.62 85 GLY A CA 1
ATOM 679 C C . GLY A 1 85 ? -9.996 -15.603 10.714 1.00 93.62 85 GLY A C 1
ATOM 680 O O . GLY A 1 85 ? -9.026 -16.085 10.136 1.00 93.62 85 GLY A O 1
ATOM 681 N N . VAL A 1 86 ? -10.815 -14.720 10.130 1.00 95.38 86 VAL A N 1
ATOM 682 C CA . VAL A 1 86 ? -10.664 -14.303 8.725 1.00 95.38 86 VAL A CA 1
ATOM 683 C C . VAL A 1 86 ? -9.373 -13.508 8.523 1.00 95.38 86 VAL A C 1
ATOM 685 O O . VAL A 1 86 ? -8.642 -13.779 7.578 1.00 95.38 86 VAL A O 1
ATOM 688 N N . SER A 1 87 ? -9.040 -12.578 9.425 1.00 94.50 87 SER A N 1
ATOM 689 C CA . SER A 1 87 ? -7.817 -11.774 9.281 1.00 94.50 87 SER A CA 1
ATOM 690 C C . SER A 1 87 ? -6.552 -12.624 9.400 1.00 94.50 87 SER A C 1
ATOM 692 O O . SER A 1 87 ? -5.598 -12.386 8.669 1.00 94.50 87 SER A O 1
ATOM 694 N N . VAL A 1 88 ? -6.528 -13.624 10.288 1.00 94.25 88 VAL A N 1
ATOM 695 C CA . VAL A 1 88 ? -5.399 -14.564 10.377 1.00 94.25 88 VAL A CA 1
ATOM 696 C C . VAL A 1 88 ? -5.301 -15.396 9.100 1.00 94.25 88 VAL A C 1
ATOM 698 O O . VAL A 1 88 ? -4.223 -15.479 8.522 1.00 94.25 88 VAL A O 1
ATOM 701 N N . LEU A 1 89 ? -6.417 -15.951 8.615 1.00 95.75 89 LEU A N 1
ATOM 702 C CA . LEU A 1 89 ? -6.440 -16.743 7.381 1.00 95.75 89 LEU A CA 1
ATOM 703 C C . LEU A 1 89 ? -5.907 -15.960 6.169 1.00 95.75 89 LEU A C 1
ATOM 705 O O . LEU A 1 89 ? -5.169 -16.515 5.362 1.00 95.75 89 LEU A O 1
ATOM 709 N N . VAL A 1 90 ? -6.288 -14.686 6.053 1.00 97.19 90 VAL A N 1
ATOM 710 C CA . VAL A 1 90 ? -5.943 -13.813 4.924 1.00 97.19 90 VAL A CA 1
ATOM 711 C C . VAL A 1 90 ? -4.527 -13.247 5.055 1.00 97.19 90 VAL A C 1
ATOM 713 O O . VAL A 1 90 ? -3.712 -13.392 4.150 1.00 97.19 90 VAL A O 1
ATOM 716 N N . PHE A 1 91 ? -4.206 -12.603 6.181 1.00 97.19 91 PHE A N 1
ATOM 717 C CA . PHE A 1 91 ? -2.980 -11.809 6.307 1.00 97.19 91 PHE A CA 1
ATOM 718 C C . PHE A 1 91 ? -1.785 -12.580 6.874 1.00 97.19 91 PHE A C 1
ATOM 720 O O . PHE A 1 91 ? -0.665 -12.082 6.802 1.00 97.19 91 PHE A O 1
ATOM 727 N N . SER A 1 92 ? -1.985 -13.777 7.438 1.00 95.81 92 SER A N 1
ATOM 728 C CA . SER A 1 92 ? -0.873 -14.694 7.752 1.00 95.81 92 SER A CA 1
ATOM 729 C C . SER A 1 92 ? -0.499 -15.590 6.568 1.00 95.81 92 SER A C 1
ATOM 731 O O . SER A 1 92 ? 0.293 -16.514 6.739 1.00 95.81 92 SER A O 1
ATOM 733 N N . ASP A 1 93 ? -1.054 -15.329 5.379 1.00 96.25 93 ASP A N 1
ATOM 734 C CA . ASP A 1 93 ? -0.689 -16.057 4.171 1.00 96.25 93 ASP A CA 1
ATOM 735 C C . ASP A 1 93 ? 0.793 -15.842 3.822 1.00 96.25 93 ASP A C 1
ATOM 737 O O . ASP A 1 93 ? 1.307 -14.721 3.888 1.00 96.25 93 ASP A O 1
ATOM 741 N N . THR A 1 94 ? 1.485 -16.908 3.421 1.00 94.31 94 THR A N 1
ATOM 742 C CA . THR A 1 94 ? 2.912 -16.899 3.070 1.00 94.31 94 THR A CA 1
ATOM 743 C C . THR A 1 94 ? 3.248 -15.881 1.990 1.00 94.31 94 THR A C 1
ATOM 745 O O . THR A 1 94 ? 4.347 -15.323 2.018 1.00 94.31 94 THR A O 1
ATOM 748 N N . ALA A 1 95 ? 2.324 -15.574 1.078 1.00 93.25 95 ALA A N 1
ATOM 749 C CA . ALA A 1 95 ? 2.553 -14.552 0.064 1.00 93.25 95 ALA A CA 1
ATOM 750 C C . ALA A 1 95 ? 2.686 -13.131 0.656 1.00 93.25 95 ALA A C 1
ATOM 752 O O . ALA A 1 95 ? 3.348 -12.283 0.065 1.00 93.25 95 ALA A O 1
ATOM 753 N N . TYR A 1 96 ? 2.134 -12.891 1.852 1.00 95.75 96 TYR A N 1
ATOM 754 C CA . TYR A 1 96 ? 2.322 -11.659 2.618 1.00 95.75 96 TYR A CA 1
ATOM 755 C C . TYR A 1 96 ? 3.515 -11.732 3.566 1.00 95.75 96 TYR A C 1
ATOM 757 O O . TYR A 1 96 ? 4.405 -10.884 3.516 1.00 95.75 96 TYR A O 1
ATOM 765 N N . ILE A 1 97 ? 3.560 -12.754 4.424 1.00 94.81 97 ILE A N 1
ATOM 766 C CA . ILE A 1 97 ? 4.559 -12.816 5.500 1.00 94.81 97 ILE A CA 1
ATOM 767 C C . ILE A 1 97 ? 5.979 -13.103 4.991 1.00 94.81 97 ILE A C 1
ATOM 769 O O . ILE A 1 97 ? 6.939 -12.801 5.694 1.00 94.81 97 ILE A O 1
ATOM 773 N N . SER A 1 98 ? 6.150 -13.609 3.760 1.00 93.00 98 SER A N 1
ATOM 774 C CA . SER A 1 98 ? 7.489 -13.771 3.163 1.00 93.00 98 SER A CA 1
ATOM 775 C C . SER A 1 98 ? 8.235 -12.437 3.040 1.00 93.00 98 SER A C 1
ATOM 777 O O . SER A 1 98 ? 9.455 -12.408 3.192 1.00 93.00 98 SER A O 1
ATOM 779 N N . TYR A 1 99 ? 7.522 -11.317 2.854 1.00 94.44 99 TYR A N 1
ATOM 780 C CA . TYR A 1 99 ? 8.136 -9.987 2.805 1.00 94.44 99 TYR A CA 1
ATOM 781 C C . TYR A 1 99 ? 8.767 -9.566 4.140 1.00 94.44 99 TYR A C 1
ATOM 783 O O . TYR A 1 99 ? 9.645 -8.706 4.149 1.00 94.44 99 TYR A O 1
ATOM 791 N N . PHE A 1 100 ? 8.392 -10.178 5.270 1.00 96.00 100 PHE A N 1
ATOM 792 C CA . PHE A 1 100 ? 8.938 -9.806 6.580 1.00 96.00 100 PHE A CA 1
ATOM 793 C C . PHE A 1 100 ? 10.434 -10.118 6.721 1.00 96.00 100 PHE A C 1
ATOM 795 O O . PHE A 1 100 ? 11.108 -9.504 7.544 1.00 96.00 100 PHE A O 1
ATOM 802 N N . ASN A 1 101 ? 10.963 -11.033 5.903 1.00 93.88 101 ASN A N 1
ATOM 803 C CA . ASN A 1 101 ? 12.392 -11.345 5.818 1.00 93.88 101 ASN A CA 1
ATOM 804 C C . ASN A 1 101 ? 13.027 -10.705 4.572 1.00 93.88 101 ASN A C 1
ATOM 806 O O . ASN A 1 101 ? 13.833 -11.326 3.882 1.00 93.88 101 ASN A O 1
ATOM 810 N N . SER A 1 102 ? 12.644 -9.467 4.255 1.00 93.00 102 SER A N 1
ATOM 811 C CA . SER A 1 102 ? 13.190 -8.707 3.130 1.00 93.00 102 SER A CA 1
ATOM 812 C C . SER A 1 102 ? 13.246 -7.210 3.438 1.00 93.00 102 SER A C 1
ATOM 814 O O . SER A 1 102 ? 12.543 -6.735 4.326 1.00 93.00 102 SER A O 1
ATOM 816 N N . PHE A 1 103 ? 14.060 -6.474 2.679 1.00 92.69 103 PHE A N 1
ATOM 817 C CA . PHE A 1 103 ? 14.128 -5.004 2.705 1.00 92.69 103 PHE A CA 1
ATOM 818 C C . PHE A 1 103 ? 13.186 -4.365 1.673 1.00 92.69 103 PHE A C 1
ATOM 820 O O . PHE A 1 103 ? 13.527 -3.395 0.997 1.00 92.69 103 PHE A O 1
ATOM 827 N N . TYR A 1 104 ? 12.052 -5.019 1.441 1.00 92.31 104 TYR A N 1
ATOM 828 C CA . TYR A 1 104 ? 11.011 -4.539 0.553 1.00 92.31 104 TYR A CA 1
ATOM 829 C C . TYR A 1 104 ? 9.971 -3.780 1.386 1.00 92.31 104 TYR A C 1
ATOM 831 O O . TYR A 1 104 ? 9.384 -4.330 2.325 1.00 92.31 104 TYR A O 1
ATOM 839 N N . GLY A 1 105 ? 9.687 -2.533 0.995 1.00 95.00 105 GLY A N 1
ATOM 840 C CA . GLY A 1 105 ? 8.733 -1.651 1.677 1.00 95.00 105 GLY A CA 1
ATOM 841 C C . GLY A 1 105 ? 7.296 -2.192 1.752 1.00 95.00 105 GLY A C 1
ATOM 842 O O . GLY A 1 105 ? 6.469 -1.668 2.500 1.00 95.00 105 GLY A O 1
ATOM 843 N N . GLU A 1 106 ? 6.980 -3.260 1.020 1.00 96.12 106 GLU A N 1
ATOM 844 C CA . GLU A 1 106 ? 5.744 -4.038 1.089 1.00 96.12 106 GLU A CA 1
ATOM 845 C C . GLU A 1 106 ? 5.437 -4.524 2.523 1.00 96.12 106 GLU A C 1
ATOM 847 O O . GLU A 1 106 ? 4.290 -4.426 2.967 1.00 96.12 106 GLU A O 1
ATOM 852 N N . ALA A 1 107 ? 6.445 -4.948 3.298 1.00 97.06 107 ALA A N 1
ATOM 853 C CA . ALA A 1 107 ? 6.243 -5.380 4.686 1.00 97.06 107 ALA A CA 1
ATOM 854 C C . ALA A 1 107 ? 5.760 -4.229 5.586 1.00 97.06 107 ALA A C 1
ATOM 856 O O . ALA A 1 107 ? 4.755 -4.364 6.289 1.00 97.06 107 ALA A O 1
ATOM 857 N N . VAL A 1 108 ? 6.431 -3.072 5.513 1.00 97.94 108 VAL A N 1
ATOM 858 C CA . VAL A 1 108 ? 6.049 -1.844 6.237 1.00 97.94 108 VAL A CA 1
ATOM 859 C C . VAL A 1 108 ? 4.654 -1.394 5.805 1.00 97.94 108 VAL A C 1
ATOM 861 O O . VAL A 1 108 ? 3.800 -1.103 6.643 1.00 97.94 108 VAL A O 1
ATOM 864 N N . THR A 1 109 ? 4.403 -1.392 4.496 1.00 98.44 109 THR A N 1
ATOM 865 C CA . THR A 1 109 ? 3.112 -1.035 3.902 1.00 98.44 109 THR A CA 1
ATOM 866 C C . THR A 1 109 ? 1.981 -1.868 4.505 1.00 98.44 109 THR A C 1
ATOM 868 O O . THR A 1 109 ? 1.000 -1.304 4.990 1.00 98.44 109 THR A O 1
ATOM 871 N N . LEU A 1 110 ? 2.141 -3.195 4.540 1.00 98.56 110 LEU A N 1
ATOM 872 C CA . LEU A 1 110 ? 1.152 -4.117 5.091 1.00 98.56 110 LEU A CA 1
ATOM 873 C C . LEU A 1 110 ? 0.899 -3.859 6.581 1.00 98.56 110 LEU A C 1
ATOM 875 O O . LEU A 1 110 ? -0.235 -3.585 6.980 1.00 98.56 110 LEU A O 1
ATOM 879 N N . VAL A 1 111 ? 1.938 -3.945 7.419 1.00 98.69 111 VAL A N 1
ATOM 880 C CA . VAL A 1 111 ? 1.740 -3.938 8.878 1.00 98.69 111 VAL A CA 1
ATOM 881 C C . VAL A 1 111 ? 1.230 -2.591 9.385 1.00 98.69 111 VAL A C 1
ATOM 883 O O . VAL A 1 111 ? 0.391 -2.557 10.287 1.00 98.69 111 VAL A O 1
ATOM 886 N N . PHE A 1 112 ? 1.662 -1.477 8.786 1.00 98.75 112 PHE A N 1
ATOM 887 C CA . PHE A 1 112 ? 1.235 -0.147 9.217 1.00 98.75 112 PHE A CA 1
ATOM 888 C C . PHE A 1 112 ? -0.117 0.278 8.628 1.00 98.75 112 PHE A C 1
ATOM 890 O O . PHE A 1 112 ? -0.859 0.980 9.321 1.00 98.75 112 PHE A O 1
ATOM 897 N N . LEU A 1 113 ? -0.514 -0.210 7.443 1.00 98.81 113 LEU A N 1
ATOM 898 C CA . LEU A 1 113 ? -1.896 -0.057 6.967 1.00 98.81 113 LEU A CA 1
ATOM 899 C C . LEU A 1 113 ? -2.875 -0.845 7.847 1.00 98.81 113 LEU A C 1
ATOM 901 O O . LEU A 1 113 ? -3.934 -0.327 8.215 1.00 98.81 113 LEU A O 1
ATOM 905 N N . LEU A 1 114 ? -2.520 -2.071 8.245 1.00 98.69 114 LEU A N 1
ATOM 906 C CA . LEU A 1 114 ? -3.323 -2.853 9.189 1.00 98.69 114 LEU A CA 1
ATOM 907 C C . LEU A 1 114 ? -3.386 -2.177 10.564 1.00 98.69 114 LEU A C 1
ATOM 909 O O . LEU A 1 114 ? -4.463 -2.114 11.161 1.00 98.69 114 LEU A O 1
ATOM 913 N N . LEU A 1 115 ? -2.271 -1.623 11.058 1.00 98.81 115 LEU A N 1
ATOM 914 C CA . LEU A 1 115 ? -2.241 -0.880 12.322 1.00 98.81 115 LEU A CA 1
ATOM 915 C C . LEU A 1 115 ? -3.154 0.349 12.265 1.00 98.81 115 LEU A C 1
ATOM 917 O O . LEU A 1 115 ? -3.974 0.552 13.164 1.00 98.81 115 LEU A O 1
ATOM 921 N N . MET A 1 116 ? -3.047 1.138 11.191 1.00 98.56 116 MET A N 1
ATOM 922 C CA . MET A 1 116 ? -3.911 2.289 10.931 1.00 98.56 116 MET A CA 1
ATOM 923 C C . MET A 1 116 ? -5.383 1.865 10.876 1.00 98.56 116 MET A C 1
ATOM 925 O O . MET A 1 116 ? -6.229 2.499 11.506 1.00 98.56 116 MET A O 1
ATOM 929 N N . THR A 1 117 ? -5.690 0.755 10.201 1.00 98.56 117 THR A N 1
ATOM 930 C CA . THR A 1 117 ? -7.048 0.203 10.100 1.00 98.56 117 THR A CA 1
ATOM 931 C C . THR A 1 117 ? -7.585 -0.207 11.472 1.00 98.56 117 THR A C 1
ATOM 933 O O . THR A 1 117 ? -8.651 0.253 11.881 1.00 98.56 117 THR A O 1
ATOM 936 N N . GLY A 1 118 ? -6.838 -1.003 12.240 1.00 98.19 118 GLY A N 1
ATOM 937 C CA . GLY A 1 118 ? -7.240 -1.445 13.577 1.00 98.19 118 GLY A CA 1
ATOM 938 C C . GLY A 1 118 ? -7.422 -0.292 14.563 1.00 98.19 118 GLY A C 1
ATOM 939 O O . GLY A 1 118 ? -8.416 -0.240 15.299 1.00 98.19 118 GLY A O 1
ATOM 940 N N . ALA A 1 119 ? -6.501 0.674 14.561 1.00 98.62 119 ALA A N 1
ATOM 941 C CA . ALA A 1 119 ? -6.628 1.888 15.358 1.00 98.62 119 ALA A CA 1
ATOM 942 C C . ALA A 1 119 ? -7.852 2.711 14.923 1.00 98.62 119 ALA A C 1
ATOM 944 O O . ALA A 1 119 ? -8.642 3.128 15.771 1.00 98.62 119 ALA A O 1
ATOM 945 N N . GLY A 1 120 ? -8.071 2.865 13.615 1.00 98.12 120 GLY A N 1
ATOM 946 C CA . GLY A 1 120 ? -9.220 3.558 13.035 1.00 98.12 120 GLY A CA 1
ATOM 947 C C . GLY A 1 120 ? -10.557 2.939 13.443 1.00 98.12 120 GLY A C 1
ATOM 948 O O . GLY A 1 120 ? -11.454 3.651 13.898 1.00 98.12 120 GLY A O 1
ATOM 949 N N . ILE A 1 121 ? -10.675 1.609 13.396 1.00 97.62 121 ILE A N 1
ATOM 950 C CA . ILE A 1 121 ? -11.864 0.894 13.882 1.00 97.62 121 ILE A CA 1
ATOM 951 C C . ILE A 1 121 ? -12.087 1.191 15.372 1.00 97.62 121 ILE A C 1
ATOM 953 O O . ILE A 1 121 ? -13.218 1.446 15.784 1.00 97.62 121 ILE A O 1
ATOM 957 N N . ASN A 1 122 ? -11.036 1.223 16.200 1.00 97.69 122 ASN A N 1
ATOM 958 C CA . ASN A 1 122 ? -11.173 1.569 17.620 1.00 97.69 122 ASN A CA 1
ATOM 959 C C . ASN A 1 122 ? -11.616 3.021 17.843 1.00 97.69 122 ASN A C 1
ATOM 961 O O . ASN A 1 122 ? -12.450 3.263 18.724 1.00 97.69 122 ASN A O 1
ATOM 965 N N . LEU A 1 123 ? -11.102 3.970 17.050 1.00 97.19 123 LEU A N 1
ATOM 966 C CA . LEU A 1 123 ? -11.566 5.362 17.047 1.00 97.19 123 LEU A CA 1
ATOM 967 C C . LEU A 1 123 ? -13.062 5.434 16.702 1.00 97.19 123 LEU A C 1
ATOM 969 O O . LEU A 1 123 ? -13.811 6.148 17.365 1.00 97.19 123 LEU A O 1
ATOM 973 N N . ALA A 1 124 ? -13.508 4.619 15.746 1.00 96.12 124 ALA A N 1
ATOM 974 C CA . ALA A 1 124 ? -14.898 4.484 15.313 1.00 96.12 124 ALA A CA 1
ATOM 975 C C . ALA A 1 124 ? -15.765 3.556 16.195 1.00 96.12 124 ALA A C 1
ATOM 977 O O . ALA A 1 124 ? -16.931 3.299 15.895 1.00 96.12 124 ALA A O 1
ATOM 978 N N . SER A 1 125 ? -15.233 3.036 17.301 1.00 93.75 125 SER A N 1
ATOM 979 C CA . SER A 1 125 ? -15.972 2.128 18.197 1.00 93.75 125 SER A CA 1
ATOM 980 C C . SER A 1 125 ? -16.285 2.745 19.557 1.00 93.75 125 SER A C 1
ATOM 982 O O . SER A 1 125 ? -16.925 2.108 20.385 1.00 93.75 125 SER A O 1
ATOM 984 N N . THR A 1 126 ? -15.839 3.979 19.816 1.00 90.19 126 THR A N 1
ATOM 985 C CA . THR A 1 126 ? -16.008 4.639 21.120 1.00 90.19 126 THR A CA 1
ATOM 986 C C . THR A 1 126 ? -16.393 6.105 20.933 1.00 90.19 126 THR A C 1
ATOM 988 O O . THR A 1 126 ? -15.807 6.791 20.107 1.00 90.19 126 THR A O 1
ATOM 991 N N . ALA A 1 127 ? -17.334 6.627 21.729 1.00 87.75 127 ALA A N 1
ATOM 992 C CA . ALA A 1 127 ? -17.739 8.041 21.656 1.00 87.75 127 ALA A CA 1
ATOM 993 C C . ALA A 1 127 ? -16.644 9.032 22.083 1.00 87.75 127 ALA A C 1
ATOM 995 O O . ALA A 1 127 ? -16.587 10.153 21.588 1.00 87.75 127 ALA A O 1
ATOM 996 N N . ARG A 1 128 ? -15.764 8.624 23.003 1.00 90.19 128 ARG A N 1
ATOM 997 C CA . ARG A 1 128 ? -14.589 9.399 23.419 1.00 90.19 128 ARG A CA 1
ATOM 998 C C . ARG A 1 128 ? -13.333 8.539 23.298 1.00 90.19 128 ARG A C 1
ATOM 1000 O O . ARG A 1 128 ? -12.946 7.893 24.273 1.00 90.19 128 ARG A O 1
ATOM 1007 N N . PRO A 1 129 ? -12.706 8.486 22.113 1.00 94.12 129 PRO A N 1
ATOM 1008 C CA . PRO A 1 129 ? -11.492 7.708 21.921 1.00 94.12 129 PRO A CA 1
ATOM 1009 C C . PRO A 1 129 ? -10.329 8.226 22.778 1.00 94.12 129 PRO A C 1
ATOM 1011 O O . PRO A 1 129 ? -10.196 9.425 23.056 1.00 94.12 129 PRO A O 1
ATOM 1014 N N . ARG A 1 130 ? -9.467 7.301 23.209 1.00 95.69 130 ARG A N 1
ATOM 1015 C CA . ARG A 1 130 ? -8.258 7.613 23.983 1.00 95.69 130 ARG A CA 1
ATOM 1016 C C . ARG A 1 130 ? -7.171 8.168 23.059 1.00 95.69 130 ARG A C 1
ATOM 1018 O O . ARG A 1 130 ? -7.043 7.717 21.926 1.00 95.69 130 ARG A O 1
ATOM 1025 N N . LEU A 1 131 ? -6.365 9.104 23.566 1.00 97.00 131 LEU A N 1
ATOM 1026 C CA . LEU A 1 131 ? -5.311 9.771 22.789 1.00 97.00 131 LEU A CA 1
ATOM 1027 C C . LEU A 1 131 ? -4.283 8.785 22.216 1.00 97.00 131 LEU A C 1
ATOM 1029 O O . LEU A 1 131 ? -3.882 8.928 21.071 1.00 97.00 131 LEU A O 1
ATOM 1033 N N . TRP A 1 132 ? -3.907 7.745 22.962 1.00 96.75 132 TRP A N 1
ATOM 1034 C CA . TRP A 1 132 ? -2.942 6.758 22.468 1.00 96.75 132 TRP A CA 1
ATOM 1035 C C . TRP A 1 132 ? -3.441 5.990 21.232 1.00 96.75 132 TRP A C 1
ATOM 1037 O O . TRP A 1 132 ? -2.637 5.639 20.381 1.00 96.75 132 TRP A O 1
ATOM 1047 N N . VAL A 1 133 ? -4.757 5.781 21.078 1.00 97.75 133 VAL A N 1
ATOM 1048 C CA . VAL A 1 133 ? -5.320 5.136 19.874 1.00 97.75 133 VAL A CA 1
ATOM 1049 C C . VAL A 1 133 ? -5.158 6.052 18.661 1.00 97.75 133 VAL A C 1
ATOM 1051 O O . VAL A 1 133 ? -4.853 5.583 17.570 1.00 97.75 133 VAL A O 1
ATOM 1054 N N . LEU A 1 134 ? -5.316 7.364 18.859 1.00 98.12 134 LEU A N 1
ATOM 1055 C CA . LEU A 1 134 ? -5.053 8.362 17.825 1.00 98.12 134 LEU A CA 1
ATOM 1056 C C . LEU A 1 134 ? -3.569 8.386 17.440 1.00 98.12 134 LEU A C 1
ATOM 1058 O O . LEU A 1 134 ? -3.249 8.435 16.258 1.00 98.12 134 LEU A O 1
ATOM 1062 N N . ILE A 1 135 ? -2.671 8.303 18.427 1.00 98.19 135 ILE A N 1
ATOM 1063 C CA . ILE A 1 135 ? -1.225 8.222 18.185 1.00 98.19 135 ILE A CA 1
ATOM 1064 C C . ILE A 1 135 ? -0.890 6.973 17.363 1.00 98.19 135 ILE A C 1
ATOM 1066 O O . ILE A 1 135 ? -0.146 7.084 16.398 1.00 98.19 135 ILE A O 1
ATOM 1070 N N . LEU A 1 136 ? -1.477 5.813 17.677 1.00 98.31 136 LEU A N 1
ATOM 1071 C CA . LEU A 1 136 ? -1.273 4.593 16.885 1.00 98.31 136 LEU A CA 1
ATOM 1072 C C . LEU A 1 136 ? -1.831 4.706 15.465 1.00 98.31 136 LEU A C 1
ATOM 1074 O O . LEU A 1 136 ? -1.178 4.257 14.529 1.00 98.31 136 LEU A O 1
ATOM 1078 N N . PHE A 1 137 ? -3.002 5.326 15.288 1.00 98.62 137 PHE A N 1
ATOM 1079 C CA . PHE A 1 137 ? -3.554 5.596 13.959 1.00 98.62 137 PHE A CA 1
ATOM 1080 C C . PHE A 1 137 ? -2.585 6.440 13.123 1.00 98.62 137 PHE A C 1
ATOM 1082 O O . PHE A 1 137 ? -2.305 6.100 11.977 1.00 98.62 137 PHE A O 1
ATOM 1089 N N . PHE A 1 138 ? -2.035 7.508 13.706 1.00 98.44 138 PHE A N 1
ATOM 1090 C CA . PHE A 1 138 ? -1.102 8.385 13.005 1.00 98.44 138 PHE A CA 1
ATOM 1091 C C . PHE A 1 138 ? 0.286 7.783 12.813 1.00 98.44 138 PHE A C 1
ATOM 1093 O O . PHE A 1 138 ? 0.881 8.009 11.766 1.00 98.44 138 PHE A O 1
ATOM 1100 N N . ALA A 1 139 ? 0.783 6.986 13.759 1.00 98.38 139 ALA A N 1
ATOM 1101 C CA . ALA A 1 139 ? 1.994 6.198 13.559 1.00 98.38 139 ALA A CA 1
ATOM 1102 C C . ALA A 1 139 ? 1.810 5.240 12.372 1.00 98.38 139 ALA A C 1
ATOM 1104 O O . ALA A 1 139 ? 2.642 5.225 11.472 1.00 98.38 139 ALA A O 1
ATOM 1105 N N . GLY A 1 140 ? 0.668 4.541 12.316 1.00 98.56 140 GLY A N 1
ATOM 1106 C CA . GLY A 1 140 ? 0.229 3.761 11.158 1.00 98.56 140 GLY A CA 1
ATOM 1107 C C . GLY A 1 140 ? 0.277 4.563 9.860 1.00 98.56 140 GLY A C 1
ATOM 1108 O O . GLY A 1 140 ? 0.991 4.192 8.938 1.00 98.56 140 GLY A O 1
ATOM 1109 N N . ALA A 1 141 ? -0.420 5.698 9.812 1.00 98.56 141 ALA A N 1
ATOM 1110 C CA . ALA A 1 141 ? -0.521 6.526 8.612 1.00 98.56 141 ALA A CA 1
ATOM 1111 C C . ALA A 1 141 ? 0.830 7.090 8.132 1.00 98.56 141 ALA A C 1
ATOM 1113 O O . ALA A 1 141 ? 1.098 7.078 6.935 1.00 98.56 141 ALA A O 1
ATOM 1114 N N . VAL A 1 142 ? 1.689 7.564 9.042 1.00 98.50 142 VAL A N 1
ATOM 1115 C CA . VAL A 1 142 ? 3.009 8.122 8.698 1.00 98.50 142 VAL A CA 1
ATOM 1116 C C . VAL A 1 142 ? 3.936 7.037 8.156 1.00 98.50 142 VAL A C 1
ATOM 1118 O O . VAL A 1 142 ? 4.532 7.224 7.096 1.00 98.50 142 VAL A O 1
ATOM 1121 N N . PHE A 1 143 ? 4.041 5.897 8.847 1.00 98.44 143 PHE A N 1
ATOM 1122 C CA . PHE A 1 143 ? 4.889 4.797 8.390 1.00 98.44 143 PHE A CA 1
ATOM 1123 C C . PHE A 1 143 ? 4.377 4.201 7.082 1.00 98.44 143 PHE A C 1
ATOM 1125 O O . PHE A 1 143 ? 5.180 3.971 6.187 1.00 98.44 143 PHE A O 1
ATOM 1132 N N . PHE A 1 144 ? 3.062 4.027 6.937 1.00 98.50 144 PHE A N 1
ATOM 1133 C CA . PHE A 1 144 ? 2.436 3.582 5.694 1.00 98.50 144 PHE A CA 1
ATOM 1134 C C . PHE A 1 144 ? 2.739 4.528 4.523 1.00 98.50 144 PHE A C 1
ATOM 1136 O O . PHE A 1 144 ? 3.220 4.073 3.486 1.00 98.50 144 PHE A O 1
ATOM 1143 N N . ALA A 1 145 ? 2.502 5.834 4.693 1.00 98.00 145 ALA A N 1
ATOM 1144 C CA . ALA A 1 145 ? 2.679 6.825 3.632 1.00 98.00 145 ALA A CA 1
ATOM 1145 C C . ALA A 1 145 ? 4.128 6.897 3.133 1.00 98.00 145 ALA A C 1
ATOM 1147 O O . ALA A 1 145 ? 4.355 7.050 1.939 1.00 98.00 145 ALA A O 1
ATOM 1148 N N . GLY A 1 146 ? 5.095 6.764 4.042 1.00 96.31 146 GLY A N 1
ATOM 1149 C CA . GLY A 1 146 ? 6.516 6.809 3.709 1.00 96.31 146 GLY A CA 1
ATOM 1150 C C . GLY A 1 146 ? 7.161 5.458 3.428 1.00 96.31 146 GLY A C 1
ATOM 1151 O O . GLY A 1 146 ? 8.368 5.426 3.240 1.00 96.31 146 GLY A O 1
ATOM 1152 N N . ALA A 1 147 ? 6.423 4.344 3.436 1.00 96.25 147 ALA A N 1
ATOM 1153 C CA . ALA A 1 147 ? 7.018 3.016 3.253 1.00 96.25 147 ALA A CA 1
ATOM 1154 C C . ALA A 1 147 ? 7.567 2.813 1.833 1.00 96.25 147 ALA A C 1
ATOM 1156 O O . ALA A 1 147 ? 8.593 2.164 1.631 1.00 96.25 147 ALA A O 1
ATOM 1157 N N . LYS A 1 148 ? 6.869 3.381 0.848 1.00 94.19 148 LYS A N 1
ATOM 1158 C CA . LYS A 1 148 ? 7.192 3.320 -0.575 1.00 94.19 148 LYS A CA 1
ATOM 1159 C C . LYS A 1 148 ? 6.673 4.594 -1.227 1.00 94.19 148 LYS A C 1
ATOM 1161 O O . LYS A 1 148 ? 5.607 5.076 -0.855 1.00 94.19 148 LYS A O 1
ATOM 1166 N N . VAL A 1 149 ? 7.374 5.101 -2.237 1.00 92.94 149 VAL A N 1
ATOM 1167 C CA . VAL A 1 149 ? 6.942 6.284 -3.009 1.00 92.94 149 VAL A CA 1
ATOM 1168 C C . VAL A 1 149 ? 5.509 6.127 -3.529 1.00 92.94 149 VAL A C 1
ATOM 1170 O O . VAL A 1 149 ? 4.717 7.066 -3.502 1.00 92.94 149 VAL A O 1
ATOM 1173 N N . GLN A 1 150 ? 5.159 4.911 -3.952 1.00 93.31 150 GLN A N 1
ATOM 1174 C CA . GLN A 1 150 ? 3.834 4.564 -4.453 1.00 93.31 150 GLN A CA 1
ATOM 1175 C C . GLN A 1 150 ? 2.723 4.797 -3.411 1.00 93.31 150 GLN A C 1
ATOM 1177 O O . GLN A 1 150 ? 1.589 5.072 -3.790 1.00 93.31 150 GLN A O 1
ATOM 1182 N N . ASN A 1 151 ? 3.034 4.766 -2.109 1.00 96.62 151 ASN A N 1
ATOM 1183 C CA . ASN A 1 151 ? 2.067 4.992 -1.032 1.00 96.62 151 ASN A CA 1
ATOM 1184 C C . ASN A 1 151 ? 1.823 6.482 -0.753 1.00 96.62 151 ASN A C 1
ATOM 1186 O O . ASN A 1 151 ? 0.801 6.818 -0.151 1.00 96.62 151 ASN A O 1
ATOM 1190 N N . SER A 1 152 ? 2.715 7.385 -1.181 1.00 94.81 152 SER A N 1
ATOM 1191 C CA . SER A 1 152 ? 2.616 8.822 -0.886 1.00 94.81 152 SER A CA 1
ATOM 1192 C C . SER A 1 152 ? 1.260 9.433 -1.273 1.00 94.81 152 SER A C 1
ATOM 1194 O O . SER A 1 152 ? 0.687 10.154 -0.452 1.00 94.81 152 SER A O 1
ATOM 1196 N N . PRO A 1 153 ? 0.671 9.142 -2.454 1.00 95.62 153 PRO A N 1
ATOM 1197 C CA . PRO A 1 153 ? -0.650 9.669 -2.799 1.00 95.62 153 PRO A CA 1
ATOM 1198 C C . PRO A 1 153 ? -1.771 9.169 -1.872 1.00 95.62 153 PRO A C 1
ATOM 1200 O O . PRO A 1 153 ? -2.661 9.940 -1.507 1.00 95.62 153 PRO A O 1
ATOM 1203 N N . ALA A 1 154 ? -1.696 7.920 -1.403 1.00 97.25 154 ALA A N 1
ATOM 1204 C CA . ALA A 1 154 ? -2.608 7.401 -0.385 1.00 97.25 154 ALA A CA 1
ATOM 1205 C C . ALA A 1 154 ? -2.360 8.057 0.987 1.00 97.25 154 ALA A C 1
ATOM 1207 O O . ALA A 1 154 ? -3.303 8.333 1.722 1.00 97.25 154 ALA A O 1
ATOM 1208 N N . GLY A 1 155 ? -1.113 8.401 1.318 1.00 96.00 155 GLY A N 1
ATOM 1209 C CA . GLY A 1 155 ? -0.786 9.237 2.475 1.00 96.00 155 GLY A CA 1
ATOM 1210 C C . GLY A 1 155 ? -1.510 10.587 2.441 1.00 96.00 155 GLY A C 1
ATOM 1211 O O . GLY A 1 155 ? -2.164 10.968 3.411 1.00 96.00 155 GLY A O 1
ATOM 1212 N N . LEU A 1 156 ? -1.489 11.276 1.297 1.00 95.94 156 LEU A N 1
ATOM 1213 C CA . LEU A 1 156 ? -2.236 12.526 1.110 1.00 95.94 156 LEU A CA 1
ATOM 1214 C C . LEU A 1 156 ? -3.752 12.319 1.227 1.00 95.94 156 LEU A C 1
ATOM 1216 O O . LEU A 1 156 ? -4.435 13.136 1.843 1.00 95.94 156 LEU A O 1
ATOM 1220 N N . LEU A 1 157 ? -4.281 11.204 0.716 1.00 96.88 157 LEU A N 1
ATOM 1221 C CA . LEU A 1 157 ? -5.687 10.845 0.905 1.00 96.88 157 LEU A CA 1
ATOM 1222 C C . LEU A 1 157 ? -6.035 10.648 2.395 1.00 96.88 157 LEU A C 1
ATOM 1224 O O . LEU A 1 157 ? -7.096 11.087 2.843 1.00 96.88 157 LEU A O 1
ATOM 1228 N N . ALA A 1 158 ? -5.134 10.060 3.192 1.00 96.94 158 ALA A N 1
ATOM 1229 C CA . ALA A 1 158 ? -5.334 9.860 4.630 1.00 96.94 158 ALA A CA 1
ATOM 1230 C C . ALA A 1 158 ? -5.472 11.183 5.403 1.00 96.94 158 ALA A C 1
ATOM 1232 O O . ALA A 1 158 ? -6.153 11.227 6.430 1.00 96.94 158 ALA A O 1
ATOM 1233 N N . VAL A 1 159 ? -4.894 12.283 4.902 1.00 97.00 159 VAL A N 1
ATOM 1234 C CA . VAL A 1 159 ? -5.041 13.624 5.497 1.00 97.00 159 VAL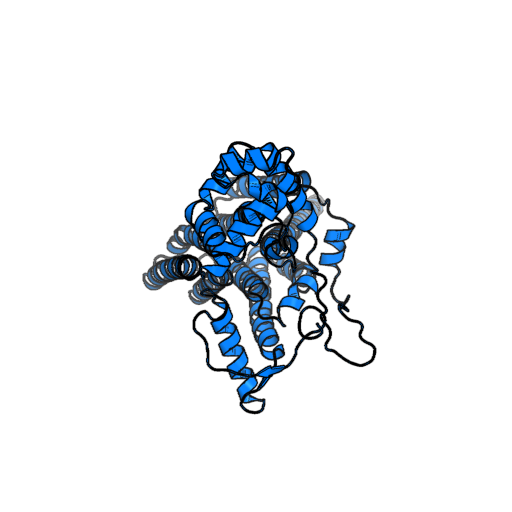 A CA 1
ATOM 1235 C C . VAL A 1 159 ? -6.506 14.065 5.524 1.00 97.00 159 VAL A C 1
ATOM 1237 O O . VAL A 1 159 ? -6.920 14.752 6.459 1.00 97.00 159 VAL A O 1
ATOM 1240 N N . LEU A 1 160 ? -7.333 13.622 4.570 1.00 96.12 160 LEU A N 1
ATOM 1241 C CA . LEU A 1 160 ? -8.764 13.939 4.570 1.00 96.12 160 LEU A CA 1
ATOM 1242 C C . LEU A 1 160 ? -9.480 13.385 5.812 1.00 96.12 160 LEU A C 1
ATOM 1244 O O . LEU A 1 160 ? -10.400 14.021 6.334 1.00 96.12 160 LEU A O 1
ATOM 1248 N N . LEU A 1 161 ? -9.016 12.254 6.355 1.00 96.94 161 LEU A N 1
ATOM 1249 C CA . LEU A 1 161 ? -9.554 11.693 7.596 1.00 96.94 161 LEU A CA 1
ATOM 1250 C C . LEU A 1 161 ? -9.258 12.598 8.801 1.00 96.94 161 LEU A C 1
ATOM 1252 O O . LEU A 1 161 ? -10.056 12.643 9.738 1.00 96.94 161 LEU A O 1
ATOM 1256 N N . CYS A 1 162 ? -8.182 13.394 8.781 1.00 95.62 162 CYS A N 1
ATOM 1257 C CA . CYS A 1 162 ? -7.845 14.319 9.868 1.00 95.62 162 CYS A CA 1
ATOM 1258 C C . CYS A 1 162 ? -8.957 15.349 10.121 1.00 95.62 162 CYS A C 1
ATOM 1260 O O . CYS A 1 162 ? -9.242 15.668 11.280 1.00 95.62 162 CYS A O 1
ATOM 1262 N N . PHE A 1 163 ? -9.655 15.810 9.073 1.00 93.38 163 PHE A N 1
ATOM 1263 C CA . PHE A 1 163 ? -10.808 16.710 9.215 1.00 93.38 163 PHE A CA 1
ATOM 1264 C C . PHE A 1 163 ? -11.958 16.079 9.999 1.00 93.38 163 PHE A C 1
ATOM 1266 O O . PHE A 1 163 ? -12.712 16.780 10.682 1.00 93.38 163 PHE A O 1
ATOM 1273 N N . ARG A 1 164 ? -12.095 14.752 9.930 1.00 93.81 164 ARG A N 1
ATOM 1274 C CA . ARG A 1 164 ? -13.051 14.018 10.752 1.00 93.81 164 ARG A CA 1
ATOM 1275 C C . ARG A 1 164 ? -12.528 13.828 12.165 1.00 93.81 164 ARG A C 1
ATOM 1277 O O . ARG A 1 164 ? -13.232 14.139 13.126 1.00 93.81 164 ARG A O 1
ATOM 1284 N N . LEU A 1 165 ? -11.287 13.364 12.291 1.00 95.75 165 LEU A N 1
ATOM 1285 C CA . LEU A 1 165 ? -10.676 13.031 13.575 1.00 95.75 165 LEU A CA 1
ATOM 1286 C C . LEU A 1 165 ? -10.592 14.243 14.508 1.00 95.75 165 LEU A C 1
ATOM 1288 O O . LEU A 1 165 ? -10.875 14.107 15.698 1.00 95.75 165 LEU A O 1
ATOM 1292 N N . ILE A 1 166 ? -10.310 15.443 13.988 1.00 95.75 166 ILE A N 1
ATOM 1293 C CA . ILE A 1 166 ? -10.251 16.676 14.792 1.00 95.75 166 ILE A CA 1
ATOM 1294 C C . ILE A 1 166 ? -11.586 17.007 15.479 1.00 95.75 166 ILE A C 1
ATOM 1296 O O . ILE A 1 166 ? -11.597 17.653 16.524 1.00 95.75 166 ILE A O 1
ATOM 1300 N N . ARG A 1 167 ? -12.715 16.548 14.919 1.00 93.19 167 ARG A N 1
ATOM 1301 C CA . ARG A 1 167 ? -14.070 16.811 15.432 1.00 93.19 167 ARG A CA 1
ATOM 1302 C C . ARG A 1 167 ? -14.540 15.784 16.465 1.00 93.19 167 ARG A C 1
ATOM 1304 O O . ARG A 1 167 ? -15.561 16.015 17.105 1.00 93.19 167 ARG A O 1
ATOM 1311 N N . LEU A 1 168 ? -13.813 14.679 16.657 1.00 93.06 168 LEU A N 1
ATOM 1312 C CA . LEU A 1 168 ? -14.195 13.632 17.617 1.00 93.06 168 LEU A CA 1
ATOM 1313 C C . LEU A 1 168 ? -14.061 14.082 19.075 1.00 93.06 168 LEU A C 1
ATOM 1315 O O . LEU A 1 168 ? -14.758 13.568 19.949 1.00 93.06 168 LEU A O 1
ATOM 1319 N N . ARG A 1 169 ? -13.165 15.034 19.356 1.00 94.25 169 ARG A N 1
ATOM 1320 C CA . ARG A 1 169 ? -12.935 15.572 20.700 1.00 94.25 169 ARG A CA 1
ATOM 1321 C C . ARG A 1 169 ? -12.691 17.076 20.661 1.00 94.25 169 ARG A C 1
ATOM 1323 O O . ARG A 1 169 ? -12.204 17.623 19.678 1.00 94.25 169 ARG A O 1
ATOM 1330 N N . LYS A 1 170 ? -13.050 17.757 21.753 1.00 92.88 170 LYS A N 1
ATOM 1331 C CA . LYS A 1 170 ? -12.959 19.223 21.860 1.00 92.88 170 LYS A CA 1
ATOM 1332 C C . LYS A 1 170 ? -11.651 19.720 22.481 1.00 92.88 170 LYS A C 1
ATOM 1334 O O . LYS A 1 170 ? -11.343 20.896 22.298 1.00 92.88 170 LYS A O 1
ATOM 1339 N N . ASP A 1 171 ? -10.910 18.867 23.191 1.00 96.44 171 ASP A N 1
ATOM 1340 C CA . ASP A 1 171 ? -9.709 19.274 23.922 1.00 96.44 171 ASP A CA 1
ATOM 1341 C C . ASP A 1 171 ? -8.542 19.667 23.006 1.00 96.44 171 ASP A C 1
ATOM 1343 O O . ASP A 1 171 ? -8.375 19.151 21.899 1.00 96.44 171 ASP A O 1
ATOM 1347 N N . ASN A 1 172 ? -7.734 20.616 23.484 1.00 96.75 172 ASN A N 1
ATOM 1348 C CA . ASN A 1 172 ? -6.662 21.226 22.699 1.00 96.75 172 ASN A CA 1
ATOM 1349 C C . ASN A 1 172 ? -5.530 20.248 22.388 1.00 96.75 172 ASN A C 1
ATOM 1351 O O . ASN A 1 172 ? -4.965 20.322 21.300 1.00 96.75 172 ASN A O 1
ATOM 1355 N N . LEU A 1 173 ? -5.214 19.335 23.315 1.00 97.25 173 LEU A N 1
ATOM 1356 C CA . LEU A 1 173 ? -4.180 18.327 23.099 1.00 97.25 173 LEU A CA 1
ATOM 1357 C C . LEU A 1 173 ? -4.544 17.444 21.903 1.00 97.25 173 LEU A C 1
ATOM 1359 O O . LEU A 1 173 ? -3.754 17.349 20.972 1.00 97.25 173 LEU A O 1
ATOM 1363 N N . TRP A 1 174 ? -5.769 16.909 21.866 1.00 97.94 174 TRP A N 1
ATOM 1364 C CA . TRP A 1 174 ? -6.271 16.138 20.728 1.00 97.94 174 TRP A CA 1
ATOM 1365 C C . TRP A 1 174 ? -6.151 16.889 19.399 1.00 97.94 174 TRP A C 1
ATOM 1367 O O . TRP A 1 174 ? -5.599 16.364 18.434 1.00 97.94 174 TRP A O 1
ATOM 1377 N N . LYS A 1 175 ? -6.636 18.136 19.342 1.00 97.75 175 LYS A N 1
ATOM 1378 C CA . LYS A 1 175 ? -6.602 18.942 18.111 1.00 97.75 175 LYS A CA 1
ATOM 1379 C C . LYS A 1 175 ? -5.176 19.218 17.642 1.00 97.75 175 LYS A C 1
ATOM 1381 O O . LYS A 1 175 ? -4.897 19.070 16.457 1.00 97.75 175 LYS A O 1
ATOM 1386 N N . ARG A 1 176 ? -4.275 19.581 18.563 1.00 97.69 176 ARG A N 1
ATOM 1387 C CA . ARG A 1 176 ? -2.852 19.803 18.263 1.00 97.69 176 ARG A CA 1
ATOM 1388 C C . ARG A 1 176 ? -2.195 18.531 17.740 1.00 97.69 176 ARG A C 1
ATOM 1390 O O . ARG A 1 176 ? -1.490 18.607 16.743 1.00 97.69 176 ARG A O 1
ATOM 1397 N N . THR A 1 177 ? -2.479 17.377 18.350 1.00 97.94 177 THR A N 1
ATOM 1398 C CA . THR A 1 177 ? -1.997 16.079 17.859 1.00 97.94 177 THR A CA 1
ATOM 1399 C C . THR A 1 177 ? -2.488 15.811 16.438 1.00 97.94 177 THR A C 1
ATOM 1401 O O . THR A 1 177 ? -1.674 15.484 15.588 1.00 97.94 177 THR A O 1
ATOM 1404 N N . VAL A 1 178 ? -3.778 16.018 16.140 1.00 98.19 178 VAL A N 1
ATOM 1405 C CA . VAL A 1 178 ? -4.312 15.818 14.778 1.00 98.19 178 VAL A CA 1
ATOM 1406 C C . VAL A 1 178 ? -3.632 16.727 13.752 1.00 98.19 178 VAL A C 1
ATOM 1408 O O . VAL A 1 178 ? -3.237 16.249 12.694 1.00 98.19 178 VAL A O 1
ATOM 1411 N N . VAL A 1 179 ? -3.476 18.020 14.053 1.00 98.12 179 VAL A N 1
ATOM 1412 C CA . VAL A 1 179 ? -2.846 18.981 13.129 1.00 98.12 179 VAL A CA 1
ATOM 1413 C C . VAL A 1 179 ? -1.371 18.650 12.906 1.00 98.12 179 VAL A C 1
ATOM 1415 O O . VAL A 1 179 ? -0.923 18.605 11.764 1.00 98.12 179 VAL A O 1
ATOM 1418 N N . PHE A 1 180 ? -0.630 18.372 13.981 1.00 98.12 180 PHE A N 1
ATOM 1419 C CA . PHE A 1 180 ? 0.775 17.982 13.891 1.00 98.12 180 PHE A CA 1
ATOM 1420 C C . PHE A 1 180 ? 0.944 16.700 13.071 1.00 98.12 180 PHE A C 1
ATOM 1422 O O . PHE A 1 180 ? 1.737 16.664 12.136 1.00 98.12 180 PHE A O 1
ATOM 1429 N N . SER A 1 181 ? 0.147 15.668 13.351 1.00 97.75 181 SER A N 1
ATOM 1430 C CA . SER A 1 181 ? 0.216 14.410 12.612 1.00 97.75 181 SER A CA 1
ATOM 1431 C C . SER A 1 181 ? -0.187 14.555 11.144 1.00 97.75 181 SER A C 1
ATOM 1433 O O . SER A 1 181 ? 0.441 13.936 10.292 1.00 97.75 181 SER A O 1
ATOM 1435 N N . ALA A 1 182 ? -1.174 15.398 10.821 1.00 98.12 182 ALA A N 1
ATOM 1436 C CA . ALA A 1 182 ? -1.511 15.716 9.434 1.00 98.12 182 ALA A CA 1
ATOM 1437 C C . ALA A 1 182 ? -0.318 16.353 8.702 1.00 98.12 182 ALA A C 1
ATOM 1439 O O . ALA A 1 182 ? 0.010 15.935 7.593 1.00 98.12 182 ALA A O 1
ATOM 1440 N N . ALA A 1 183 ? 0.371 17.302 9.344 1.00 98.31 183 ALA A N 1
ATOM 1441 C CA . ALA A 1 183 ? 1.584 17.902 8.795 1.00 98.31 183 ALA A CA 1
ATOM 1442 C C . ALA A 1 183 ? 2.700 16.861 8.598 1.00 98.31 183 ALA A C 1
ATOM 1444 O O . ALA A 1 183 ? 3.345 16.867 7.555 1.00 98.31 183 ALA A O 1
ATOM 1445 N N . CYS A 1 184 ? 2.884 15.924 9.536 1.00 98.12 184 CYS A N 1
ATOM 1446 C CA . CYS A 1 184 ? 3.846 14.828 9.386 1.00 98.12 184 CYS A CA 1
ATOM 1447 C C . CYS A 1 184 ? 3.518 13.907 8.203 1.00 98.12 184 CYS A C 1
ATOM 1449 O O . CYS A 1 184 ? 4.424 13.543 7.460 1.00 98.12 184 CYS A O 1
ATOM 1451 N N . ILE A 1 185 ? 2.244 13.547 8.003 1.00 98.12 185 ILE A N 1
ATOM 1452 C CA . ILE A 1 185 ? 1.820 12.711 6.866 1.00 98.12 185 ILE A CA 1
ATOM 1453 C C . ILE A 1 185 ? 2.113 13.423 5.543 1.00 98.12 185 ILE A C 1
ATOM 1455 O O . ILE A 1 185 ? 2.684 12.813 4.639 1.00 98.12 185 ILE A O 1
ATOM 1459 N N . ILE A 1 186 ? 1.769 14.713 5.437 1.00 98.19 186 ILE A N 1
ATOM 1460 C CA . ILE A 1 186 ? 2.070 15.524 4.248 1.00 98.19 186 ILE A CA 1
ATOM 1461 C C . ILE A 1 186 ? 3.582 15.579 4.024 1.00 98.19 186 ILE A C 1
ATOM 1463 O O . ILE A 1 186 ? 4.044 15.294 2.923 1.00 98.19 186 ILE A O 1
ATOM 1467 N N . ALA A 1 187 ? 4.352 15.898 5.068 1.00 97.56 187 ALA A N 1
ATOM 1468 C CA . ALA A 1 187 ? 5.800 16.026 4.984 1.00 97.56 187 ALA A CA 1
ATOM 1469 C C . ALA A 1 187 ? 6.460 14.729 4.509 1.00 97.56 187 ALA A C 1
ATOM 1471 O O . ALA A 1 187 ? 7.261 14.771 3.584 1.00 97.56 187 ALA A O 1
ATOM 1472 N N . VAL A 1 188 ? 6.089 13.580 5.080 1.00 96.44 188 VAL A N 1
ATOM 1473 C CA . VAL A 1 188 ? 6.622 12.274 4.670 1.00 96.44 188 VAL A CA 1
ATOM 1474 C C . VAL A 1 188 ? 6.206 11.921 3.242 1.00 96.44 188 VAL A C 1
ATOM 1476 O O . VAL A 1 188 ? 7.059 11.521 2.455 1.00 96.44 188 VAL A O 1
ATOM 1479 N N . SER A 1 189 ? 4.943 12.151 2.871 1.00 96.19 189 SER A N 1
ATOM 1480 C CA . SER A 1 189 ? 4.452 11.871 1.513 1.00 96.19 189 SER A CA 1
ATOM 1481 C C . SER A 1 189 ? 5.209 12.688 0.457 1.00 96.19 189 SER A C 1
ATOM 1483 O O . SER A 1 189 ? 5.610 12.150 -0.576 1.00 96.19 189 SER A O 1
ATOM 1485 N N . VAL A 1 190 ? 5.444 13.977 0.733 1.00 95.19 190 VAL A N 1
ATOM 1486 C CA . VAL A 1 190 ? 6.213 14.879 -0.138 1.00 95.19 190 VAL A CA 1
ATOM 1487 C C . VAL A 1 190 ? 7.693 14.499 -0.146 1.00 95.19 190 VAL A C 1
ATOM 1489 O O . VAL A 1 190 ? 8.284 14.405 -1.220 1.00 95.19 190 VAL A O 1
ATOM 1492 N N . LEU A 1 191 ? 8.289 14.232 1.021 1.00 93.94 191 LEU A N 1
ATOM 1493 C CA . LEU A 1 191 ? 9.705 13.890 1.149 1.00 93.94 191 LEU A CA 1
ATOM 1494 C C . LEU A 1 191 ? 10.046 12.613 0.375 1.00 93.94 191 LEU A C 1
ATOM 1496 O O . LEU A 1 191 ? 11.028 12.599 -0.367 1.00 93.94 191 LEU A O 1
ATOM 1500 N N . SER A 1 192 ? 9.215 11.572 0.478 1.00 91.25 192 SER A N 1
ATOM 1501 C CA . SER A 1 192 ? 9.383 10.333 -0.290 1.00 91.25 192 SER A CA 1
ATOM 1502 C C . SER A 1 192 ? 9.378 10.572 -1.802 1.00 91.25 192 SER A C 1
ATOM 1504 O O . SER A 1 192 ? 10.105 9.889 -2.511 1.00 91.25 192 SER A O 1
ATOM 1506 N N . TYR A 1 193 ? 8.634 11.565 -2.304 1.00 89.44 193 TYR A N 1
ATOM 1507 C CA . TYR A 1 193 ? 8.593 11.878 -3.737 1.00 89.44 193 TYR A CA 1
ATOM 1508 C C . TYR A 1 193 ? 9.761 12.761 -4.209 1.00 89.44 193 TYR A C 1
ATOM 1510 O O . TYR A 1 193 ? 10.365 12.508 -5.253 1.00 89.44 193 TYR A O 1
ATOM 1518 N N . ILE A 1 194 ? 10.115 13.806 -3.455 1.00 92.50 194 ILE A N 1
ATOM 1519 C CA . ILE A 1 194 ? 11.174 14.739 -3.883 1.00 92.50 194 ILE A CA 1
ATOM 1520 C C . ILE A 1 194 ? 12.576 14.126 -3.783 1.00 92.50 194 ILE A C 1
ATOM 1522 O O . ILE A 1 194 ? 13.465 14.538 -4.523 1.00 92.50 194 ILE A O 1
ATOM 1526 N N . THR A 1 195 ? 12.768 13.137 -2.903 1.00 93.06 195 THR A N 1
ATOM 1527 C CA . THR A 1 195 ? 14.065 12.474 -2.673 1.00 93.06 195 THR A CA 1
ATOM 1528 C C . THR A 1 195 ? 14.369 11.341 -3.649 1.00 93.06 195 THR A C 1
ATOM 1530 O O . THR A 1 195 ? 15.457 10.779 -3.576 1.00 93.06 195 THR A O 1
ATOM 1533 N N . ILE A 1 196 ? 13.448 11.010 -4.561 1.00 92.69 196 ILE A N 1
ATOM 1534 C CA . ILE A 1 196 ? 13.683 9.981 -5.580 1.00 92.69 196 ILE A CA 1
ATOM 1535 C C . ILE A 1 196 ? 14.887 10.377 -6.438 1.00 92.69 196 ILE A C 1
ATOM 1537 O O . ILE A 1 196 ? 14.909 11.464 -7.033 1.00 92.69 196 ILE A O 1
ATOM 1541 N N . SER A 1 197 ? 15.859 9.471 -6.528 1.00 92.44 197 SER A N 1
ATOM 1542 C CA . SER A 1 197 ? 17.056 9.623 -7.345 1.00 92.44 197 SER A CA 1
ATOM 1543 C C . SER A 1 197 ? 16.710 9.773 -8.826 1.00 92.44 197 SER A C 1
ATOM 1545 O O . SER A 1 197 ? 15.670 9.310 -9.306 1.00 92.44 197 SER A O 1
ATOM 1547 N N . ARG A 1 198 ? 17.599 10.431 -9.575 1.00 90.81 198 ARG A N 1
ATOM 1548 C CA . ARG A 1 198 ? 17.419 10.605 -11.020 1.00 90.81 198 ARG A CA 1
ATOM 1549 C C . ARG A 1 198 ? 17.311 9.253 -11.728 1.00 90.81 198 ARG A C 1
ATOM 1551 O O . ARG A 1 198 ? 16.373 9.067 -12.488 1.00 90.81 198 ARG A O 1
ATOM 1558 N N . ASP A 1 199 ? 18.173 8.296 -11.383 1.00 90.31 199 ASP A N 1
ATOM 1559 C CA . ASP A 1 199 ? 18.181 6.965 -12.003 1.00 90.31 199 ASP A CA 1
ATOM 1560 C C . ASP A 1 199 ? 16.855 6.213 -11.834 1.00 90.31 199 ASP A C 1
ATOM 1562 O O . ASP A 1 199 ? 16.380 5.598 -12.787 1.00 90.31 199 ASP A O 1
ATOM 1566 N N . ILE A 1 200 ? 16.218 6.296 -10.657 1.00 92.00 200 ILE A N 1
ATOM 1567 C CA . ILE A 1 200 ? 14.900 5.682 -10.437 1.00 92.00 200 ILE A CA 1
ATOM 1568 C C . ILE A 1 200 ? 13.839 6.389 -11.287 1.00 92.00 200 ILE A C 1
ATOM 1570 O O . ILE A 1 200 ? 13.030 5.726 -11.928 1.00 92.00 200 ILE A O 1
ATOM 1574 N N . LYS A 1 201 ? 13.854 7.729 -11.358 1.00 92.88 201 LYS A N 1
ATOM 1575 C CA . LYS A 1 201 ? 12.910 8.472 -12.214 1.00 92.88 201 LYS A CA 1
ATOM 1576 C C . LYS A 1 201 ? 13.067 8.089 -13.683 1.00 92.88 201 LYS A C 1
ATOM 1578 O O . LYS A 1 201 ? 12.061 7.856 -14.347 1.00 92.88 201 LYS A O 1
ATOM 1583 N N . THR A 1 202 ? 14.298 8.017 -14.185 1.00 94.50 202 THR A N 1
ATOM 1584 C CA . THR A 1 202 ? 14.578 7.641 -15.576 1.00 94.50 202 THR A CA 1
ATOM 1585 C C . THR A 1 202 ? 14.152 6.198 -15.850 1.00 94.50 202 THR A C 1
ATOM 1587 O O . THR A 1 202 ? 13.482 5.952 -16.851 1.00 94.50 202 THR A O 1
ATOM 1590 N N . CYS A 1 203 ? 14.444 5.265 -14.935 1.00 94.62 203 CYS A N 1
ATOM 1591 C CA . CYS A 1 203 ? 13.983 3.876 -15.007 1.00 94.62 203 CYS A CA 1
ATOM 1592 C C . CYS A 1 203 ? 12.454 3.793 -15.124 1.00 94.62 203 CYS A C 1
ATOM 1594 O O . CYS A 1 203 ? 11.933 3.189 -16.059 1.00 94.62 203 CYS A O 1
ATOM 1596 N N . ASN A 1 204 ? 11.729 4.460 -14.227 1.00 94.88 204 ASN A N 1
ATOM 1597 C CA . ASN A 1 204 ? 10.268 4.449 -14.196 1.00 94.88 204 ASN A CA 1
ATOM 1598 C C . ASN A 1 204 ? 9.646 5.055 -15.464 1.00 94.88 204 ASN A C 1
ATOM 1600 O O . ASN A 1 204 ? 8.718 4.489 -16.048 1.00 94.88 204 ASN A O 1
ATOM 1604 N N . LYS A 1 205 ? 10.191 6.182 -15.945 1.00 96.25 205 LYS A N 1
ATOM 1605 C CA . LYS A 1 205 ? 9.768 6.799 -17.214 1.00 96.25 205 LYS A CA 1
ATOM 1606 C C . LYS A 1 205 ? 10.001 5.862 -18.395 1.00 96.25 205 LYS A C 1
ATOM 1608 O O . LYS A 1 205 ? 9.110 5.712 -19.226 1.00 96.25 205 LYS A O 1
ATOM 1613 N N . TYR A 1 206 ? 11.165 5.216 -18.447 1.00 97.06 206 TYR A N 1
ATOM 1614 C CA . TYR A 1 206 ? 11.478 4.239 -19.481 1.00 97.06 206 TYR A CA 1
ATOM 1615 C C . TYR A 1 206 ? 10.474 3.085 -19.470 1.00 97.06 206 TYR A C 1
ATOM 1617 O O . TYR A 1 206 ? 9.856 2.801 -20.491 1.00 97.06 206 TYR A O 1
ATOM 1625 N N . GLN A 1 207 ? 10.265 2.447 -18.316 1.00 97.12 207 GLN A N 1
ATOM 1626 C CA . GLN A 1 207 ? 9.355 1.307 -18.220 1.00 97.12 207 GLN A CA 1
ATOM 1627 C C . GLN A 1 207 ? 7.923 1.692 -18.607 1.00 97.12 207 GLN A C 1
ATOM 1629 O O . GLN A 1 207 ? 7.280 0.966 -19.358 1.00 97.12 207 GLN A O 1
ATOM 1634 N N . THR A 1 208 ? 7.461 2.873 -18.192 1.00 96.88 208 THR A N 1
ATOM 1635 C CA . THR A 1 208 ? 6.132 3.387 -18.551 1.00 96.88 208 THR A CA 1
ATOM 1636 C C . THR A 1 208 ? 5.948 3.564 -20.061 1.00 96.88 208 THR A C 1
ATOM 1638 O O . THR A 1 208 ? 4.882 3.254 -20.597 1.00 96.88 208 THR A O 1
ATOM 1641 N N . VAL A 1 209 ? 6.970 4.058 -20.766 1.00 97.94 209 VAL A N 1
ATOM 1642 C CA . VAL A 1 209 ? 6.909 4.256 -22.221 1.00 97.94 209 VAL A CA 1
ATOM 1643 C C . VAL A 1 209 ? 7.077 2.925 -22.948 1.00 97.94 209 VAL A C 1
ATOM 1645 O O . VAL A 1 209 ? 6.171 2.482 -23.647 1.00 97.94 209 VAL A O 1
ATOM 1648 N N . PHE A 1 210 ? 8.215 2.264 -22.757 1.00 97.94 210 PHE A N 1
ATOM 1649 C CA . PHE A 1 210 ? 8.665 1.158 -23.603 1.00 97.94 210 PHE A CA 1
ATOM 1650 C C . PHE A 1 210 ? 8.066 -0.189 -23.202 1.00 97.94 210 PHE A C 1
ATOM 1652 O O . PHE A 1 210 ? 7.696 -0.981 -24.066 1.00 97.94 210 PHE A O 1
ATOM 1659 N N . TYR A 1 211 ? 7.889 -0.419 -21.900 1.00 97.25 211 TYR A N 1
ATOM 1660 C CA . TYR A 1 211 ? 7.266 -1.629 -21.355 1.00 97.25 211 TYR A CA 1
ATOM 1661 C C . TYR A 1 211 ? 5.818 -1.402 -20.885 1.00 97.25 211 TYR A C 1
ATOM 1663 O O . TYR A 1 211 ? 5.219 -2.265 -20.251 1.00 97.25 211 TYR A O 1
ATOM 1671 N N . GLY A 1 212 ? 5.255 -0.230 -21.186 1.00 97.06 212 GLY A N 1
ATOM 1672 C CA . GLY A 1 212 ? 3.870 0.140 -20.917 1.00 97.06 212 GLY A CA 1
ATOM 1673 C C . GLY A 1 212 ? 3.166 0.494 -22.219 1.00 97.06 212 GLY A C 1
ATOM 1674 O O . GLY A 1 212 ? 2.604 -0.388 -22.863 1.00 97.06 212 GLY A O 1
ATOM 1675 N N . ILE A 1 213 ? 3.221 1.768 -22.619 1.00 97.94 213 ILE A N 1
ATOM 1676 C CA . ILE A 1 213 ? 2.491 2.303 -23.784 1.00 97.94 213 ILE A CA 1
ATOM 1677 C C . ILE A 1 213 ? 2.827 1.559 -25.084 1.00 97.94 213 ILE A C 1
ATOM 1679 O O . ILE A 1 213 ? 1.911 1.132 -25.790 1.00 97.94 213 ILE A O 1
ATOM 1683 N N . LEU A 1 214 ? 4.118 1.397 -25.391 1.00 98.12 214 LEU A N 1
ATOM 1684 C CA . LEU A 1 214 ? 4.571 0.828 -26.665 1.00 98.12 214 LEU A CA 1
ATOM 1685 C C . LEU A 1 214 ? 4.455 -0.693 -26.719 1.00 98.12 214 LEU A C 1
ATOM 1687 O O . LEU A 1 214 ? 4.377 -1.266 -27.805 1.00 98.12 214 LEU A O 1
ATOM 1691 N N . LYS A 1 215 ? 4.431 -1.357 -25.559 1.00 97.06 215 LYS A N 1
ATOM 1692 C CA . LYS A 1 215 ? 4.239 -2.803 -25.493 1.00 97.06 215 LYS A CA 1
ATOM 1693 C C . LYS A 1 215 ? 2.861 -3.145 -26.067 1.00 97.06 215 LYS A C 1
ATOM 1695 O O . LYS A 1 215 ? 1.847 -2.598 -25.627 1.00 97.06 215 LYS A O 1
ATOM 1700 N N . ASP A 1 216 ? 2.839 -4.015 -27.072 1.00 95.25 216 ASP A N 1
ATOM 1701 C CA . ASP A 1 216 ? 1.637 -4.390 -27.827 1.00 95.25 216 ASP A CA 1
ATOM 1702 C C . ASP A 1 216 ? 0.942 -3.188 -28.506 1.00 95.25 216 ASP A C 1
ATOM 1704 O O . ASP A 1 216 ? -0.281 -3.161 -28.672 1.00 95.25 216 ASP A O 1
ATOM 1708 N N . SER A 1 217 ? 1.694 -2.132 -28.845 1.00 96.81 217 SER A N 1
ATOM 1709 C CA . SER A 1 217 ? 1.173 -1.028 -29.659 1.00 96.81 217 SER A CA 1
ATOM 1710 C C . SER A 1 217 ? 1.038 -1.425 -31.129 1.00 96.81 217 SER A C 1
ATOM 1712 O O . SER A 1 217 ? 1.958 -2.039 -31.671 1.00 96.81 217 SER A O 1
ATOM 1714 N N . PRO A 1 218 ? -0.087 -1.081 -31.790 1.00 95.81 218 PRO A N 1
ATOM 1715 C CA . PRO A 1 218 ? -0.242 -1.301 -33.224 1.00 95.81 218 PRO A CA 1
ATOM 1716 C C . PRO A 1 218 ? 0.660 -0.389 -34.071 1.00 95.81 218 PRO A C 1
ATOM 1718 O O . PRO A 1 218 ? 0.957 -0.744 -35.207 1.00 95.81 218 PRO A O 1
ATOM 1721 N N . ASP A 1 219 ? 1.085 0.765 -33.541 1.00 97.12 219 ASP A N 1
ATOM 1722 C CA . ASP A 1 219 ? 1.990 1.710 -34.213 1.00 97.12 219 ASP A CA 1
ATOM 1723 C C . ASP A 1 219 ? 2.890 2.415 -33.173 1.00 97.12 219 ASP A C 1
ATOM 1725 O O . ASP A 1 219 ? 2.611 3.545 -32.750 1.00 97.12 219 ASP A O 1
ATOM 1729 N N . PRO A 1 220 ? 3.977 1.753 -32.720 1.00 97.69 220 PRO A N 1
ATOM 1730 C CA . PRO A 1 220 ? 4.870 2.315 -31.710 1.00 97.69 220 PRO A CA 1
ATOM 1731 C C . PRO A 1 220 ? 5.525 3.639 -32.137 1.00 97.69 220 PRO A C 1
ATOM 1733 O O . PRO A 1 220 ? 5.745 4.517 -31.300 1.00 97.69 220 PRO A O 1
ATOM 1736 N N . ALA A 1 221 ? 5.811 3.825 -33.430 1.00 98.00 221 ALA A N 1
ATOM 1737 C CA . ALA A 1 221 ? 6.387 5.064 -33.945 1.00 98.00 221 ALA A CA 1
ATOM 1738 C C . ALA A 1 221 ? 5.413 6.249 -33.841 1.00 98.00 221 ALA A C 1
ATOM 1740 O O . ALA A 1 221 ? 5.838 7.367 -33.534 1.00 98.00 221 ALA A O 1
ATOM 1741 N N . ALA A 1 222 ? 4.116 6.040 -34.094 1.00 97.94 222 ALA A N 1
ATOM 1742 C CA . ALA A 1 222 ? 3.100 7.074 -33.891 1.00 97.94 222 ALA A CA 1
ATOM 1743 C C . ALA A 1 222 ? 2.944 7.450 -32.415 1.00 97.94 222 ALA A C 1
ATOM 1745 O O . ALA A 1 222 ? 2.914 8.643 -32.100 1.00 97.94 222 ALA A O 1
ATOM 1746 N N . ASP A 1 223 ? 2.926 6.461 -31.522 1.00 97.94 223 ASP A N 1
ATOM 1747 C CA . ASP A 1 223 ? 2.843 6.691 -30.077 1.00 97.94 223 ASP A CA 1
ATOM 1748 C C . ASP A 1 223 ? 4.058 7.479 -29.560 1.00 97.94 223 ASP A C 1
ATOM 1750 O O . ASP A 1 223 ? 3.908 8.430 -28.790 1.00 97.94 223 ASP A O 1
ATOM 1754 N N . LEU A 1 224 ? 5.267 7.150 -30.033 1.00 98.38 224 LEU A N 1
ATOM 1755 C CA . LEU A 1 224 ? 6.489 7.904 -29.728 1.00 98.38 224 LEU A CA 1
ATOM 1756 C C . LEU A 1 224 ? 6.387 9.365 -30.179 1.00 98.38 224 LEU A C 1
ATOM 1758 O O . LEU A 1 224 ? 6.684 10.265 -29.390 1.00 98.38 224 LEU A O 1
ATOM 1762 N N . ARG A 1 225 ? 5.900 9.617 -31.403 1.00 98.12 225 ARG A N 1
ATOM 1763 C CA . ARG A 1 225 ? 5.685 10.984 -31.909 1.00 98.12 225 ARG A CA 1
ATOM 1764 C C . ARG A 1 225 ? 4.681 11.760 -31.059 1.00 98.12 225 ARG A C 1
ATOM 1766 O O . ARG A 1 225 ? 4.922 12.931 -30.774 1.00 98.12 225 ARG A O 1
ATOM 1773 N N . GLU A 1 226 ? 3.587 11.135 -30.622 1.00 97.81 226 GLU A N 1
ATOM 1774 C CA . GLU A 1 226 ? 2.626 11.790 -29.725 1.00 97.81 226 GLU A CA 1
ATOM 1775 C C . GLU A 1 226 ? 3.241 12.108 -28.354 1.00 97.81 226 GLU A C 1
ATOM 1777 O O . GLU A 1 226 ? 3.009 13.183 -27.789 1.00 97.81 226 GLU A O 1
ATOM 1782 N N . LEU A 1 227 ? 4.055 11.195 -27.821 1.00 97.75 227 LEU A N 1
ATOM 1783 C CA . LEU A 1 227 ? 4.793 11.414 -26.580 1.00 97.75 227 LEU A CA 1
ATOM 1784 C C . LEU A 1 227 ? 5.915 12.455 -26.740 1.00 97.75 227 LEU A C 1
ATOM 1786 O O . LEU A 1 227 ? 6.368 13.015 -25.736 1.00 97.75 227 LEU A O 1
ATOM 1790 N N . GLY A 1 228 ? 6.297 12.788 -27.974 1.00 97.50 228 GLY A N 1
ATOM 1791 C CA . GLY A 1 228 ? 7.345 13.749 -28.315 1.00 97.50 228 GLY A CA 1
ATOM 1792 C C . GLY A 1 228 ? 8.757 13.171 -28.241 1.00 97.50 228 GLY A C 1
ATOM 1793 O O . GLY A 1 228 ? 9.688 13.926 -27.990 1.00 97.50 228 GLY A O 1
ATOM 1794 N N . LEU A 1 229 ? 8.896 11.854 -28.400 1.00 97.69 229 LEU A N 1
ATOM 1795 C CA . LEU A 1 229 ? 10.167 11.126 -28.428 1.00 97.69 229 LEU A CA 1
ATOM 1796 C C . LEU A 1 229 ? 10.563 10.774 -29.869 1.00 97.69 229 LEU A C 1
ATOM 1798 O O . LEU A 1 229 ? 9.702 10.704 -30.753 1.00 97.69 229 LEU A O 1
ATOM 1802 N N . ASN A 1 230 ? 11.851 10.506 -30.101 1.00 96.44 230 ASN A N 1
ATOM 1803 C CA . ASN A 1 230 ? 12.334 9.999 -31.389 1.00 96.44 230 ASN A CA 1
ATOM 1804 C C . ASN A 1 230 ? 11.613 8.692 -31.790 1.00 96.44 230 ASN A C 1
ATOM 1806 O O . ASN A 1 230 ? 11.599 7.717 -31.037 1.00 96.44 230 ASN A O 1
ATOM 1810 N N . SER A 1 231 ? 11.037 8.657 -32.998 1.00 96.69 231 SER A N 1
ATOM 1811 C CA . SER A 1 231 ? 10.338 7.481 -33.533 1.00 96.69 231 SER A CA 1
ATOM 1812 C C . SER A 1 231 ? 11.252 6.284 -33.786 1.00 96.69 231 SER A C 1
ATOM 1814 O O . SER A 1 231 ? 10.765 5.161 -33.785 1.00 96.69 231 SER A O 1
ATOM 1816 N N . GLU A 1 232 ? 12.561 6.493 -33.955 1.00 94.69 232 GLU A N 1
ATOM 1817 C CA . GLU A 1 232 ? 13.538 5.400 -34.093 1.00 94.69 232 GLU A CA 1
ATOM 1818 C C . GLU A 1 232 ? 13.593 4.508 -32.844 1.00 94.69 232 GLU A C 1
ATOM 1820 O O . GLU A 1 232 ? 13.993 3.348 -32.924 1.00 94.69 232 GLU A O 1
ATOM 1825 N N . TYR A 1 233 ? 13.128 5.003 -31.691 1.00 97.50 233 TYR A N 1
ATOM 1826 C CA . TYR A 1 233 ? 13.024 4.206 -30.471 1.00 97.50 233 TYR A CA 1
ATOM 1827 C C . TYR A 1 233 ? 11.920 3.140 -30.516 1.00 97.50 233 TYR A C 1
ATOM 1829 O O . TYR A 1 233 ? 11.755 2.412 -29.538 1.00 97.50 233 TYR A O 1
ATOM 1837 N N . GLU A 1 234 ? 11.182 2.991 -31.622 1.00 97.69 234 GLU A N 1
ATOM 1838 C CA . GLU A 1 234 ? 10.164 1.944 -31.780 1.00 97.69 234 GLU A CA 1
ATOM 1839 C C . GLU A 1 234 ? 10.728 0.533 -31.564 1.00 97.69 234 GLU A C 1
ATOM 1841 O O . GLU A 1 234 ? 10.039 -0.332 -31.027 1.00 97.69 234 GLU A O 1
ATOM 1846 N N . ALA A 1 235 ? 12.012 0.319 -31.879 1.00 96.81 235 ALA A N 1
ATOM 1847 C CA . ALA A 1 235 ? 12.699 -0.951 -31.662 1.00 96.81 235 ALA A CA 1
ATOM 1848 C C . ALA A 1 235 ? 12.809 -1.344 -30.175 1.00 96.81 235 ALA A C 1
ATOM 1850 O O . ALA A 1 235 ? 13.074 -2.502 -29.865 1.00 96.81 235 ALA A O 1
ATOM 1851 N N . LEU A 1 236 ? 12.607 -0.400 -29.249 1.00 97.75 236 LEU A N 1
ATOM 1852 C CA . LEU A 1 236 ? 12.578 -0.637 -27.802 1.00 97.75 236 LEU A CA 1
ATOM 1853 C C . LEU A 1 236 ? 11.174 -1.018 -27.289 1.00 97.75 236 LEU A C 1
ATOM 1855 O O . LEU A 1 236 ? 10.980 -1.197 -26.086 1.00 97.75 236 LEU A O 1
ATOM 1859 N N . ALA A 1 237 ? 10.164 -1.123 -28.157 1.00 97.75 237 ALA A N 1
ATOM 1860 C CA . ALA A 1 237 ? 8.833 -1.558 -27.748 1.00 97.75 237 ALA A CA 1
ATOM 1861 C C . ALA A 1 237 ? 8.888 -2.949 -27.088 1.00 97.75 237 ALA A C 1
ATOM 1863 O O . ALA A 1 237 ? 9.426 -3.908 -27.637 1.00 97.75 237 ALA A O 1
ATOM 1864 N N . GLY A 1 238 ? 8.329 -3.061 -25.882 1.00 96.56 238 GLY A N 1
ATOM 1865 C CA . GLY A 1 238 ? 8.307 -4.309 -25.123 1.00 96.56 238 GLY A CA 1
ATOM 1866 C C . GLY A 1 238 ? 9.604 -4.651 -24.381 1.00 96.56 238 GLY A C 1
ATOM 1867 O O . GLY A 1 238 ? 9.648 -5.695 -23.729 1.00 96.56 238 GLY A O 1
ATOM 1868 N N . THR A 1 239 ? 10.631 -3.794 -24.386 1.00 96.94 239 THR A N 1
ATOM 1869 C CA . THR A 1 239 ? 11.834 -4.000 -23.559 1.00 96.94 239 THR A CA 1
ATOM 1870 C C . THR A 1 239 ? 11.707 -3.333 -22.186 1.00 96.94 239 THR A C 1
ATOM 1872 O O . THR A 1 239 ? 11.155 -2.241 -22.068 1.00 96.94 239 THR A O 1
ATOM 1875 N N . ASN A 1 240 ? 12.242 -3.961 -21.130 1.00 94.69 240 ASN A N 1
ATOM 1876 C CA . ASN A 1 240 ? 12.291 -3.387 -19.774 1.00 94.69 240 ASN A CA 1
ATOM 1877 C C . ASN A 1 240 ? 13.701 -2.882 -19.420 1.00 94.69 240 ASN A C 1
ATOM 1879 O O . ASN A 1 240 ? 14.674 -3.378 -19.969 1.00 94.69 240 ASN A O 1
ATOM 1883 N N . TYR A 1 241 ? 13.810 -1.943 -18.470 1.00 94.25 241 TYR A N 1
ATOM 1884 C CA . TYR A 1 241 ? 15.059 -1.232 -18.119 1.00 94.25 241 TYR A CA 1
ATOM 1885 C C . TYR A 1 241 ? 16.184 -2.114 -17.534 1.00 94.25 241 TYR A C 1
ATOM 1887 O O . TYR A 1 241 ? 17.332 -1.677 -17.415 1.00 94.25 241 TYR A O 1
ATOM 1895 N N . PHE A 1 242 ? 15.888 -3.366 -17.172 1.00 91.75 242 PHE A N 1
ATOM 1896 C CA . PHE A 1 242 ? 16.848 -4.292 -16.564 1.00 91.75 242 PHE A CA 1
ATOM 1897 C C . PHE A 1 242 ? 17.295 -5.416 -17.508 1.00 91.75 242 PHE A C 1
ATOM 1899 O O . PHE A 1 242 ? 17.988 -6.342 -17.077 1.00 91.75 242 PHE A O 1
ATOM 1906 N N . MET A 1 243 ? 16.944 -5.347 -18.796 1.00 92.50 243 MET A N 1
ATOM 1907 C CA . MET A 1 243 ? 17.449 -6.287 -19.795 1.00 92.50 243 MET A CA 1
ATOM 1908 C C . MET A 1 243 ? 18.965 -6.137 -19.984 1.00 92.50 243 MET A C 1
ATOM 1910 O O . MET A 1 243 ? 19.555 -5.071 -19.782 1.00 92.50 243 MET A O 1
ATOM 1914 N N . LYS A 1 244 ? 19.618 -7.249 -20.346 1.00 87.88 244 LYS A N 1
ATOM 1915 C CA . LYS A 1 244 ? 21.071 -7.281 -20.579 1.00 87.88 244 LYS A CA 1
ATOM 1916 C C . LYS A 1 244 ? 21.452 -6.596 -21.890 1.00 87.88 244 LYS A C 1
ATOM 1918 O O . LYS A 1 244 ? 22.471 -5.908 -21.933 1.00 87.88 244 LYS A O 1
ATOM 1923 N N . GLU A 1 245 ? 20.625 -6.782 -22.911 1.00 91.56 245 GLU A N 1
ATOM 1924 C CA . GLU A 1 245 ? 20.847 -6.341 -24.285 1.00 91.56 245 GLU A CA 1
ATOM 1925 C C . GLU A 1 245 ? 19.640 -5.538 -24.768 1.00 91.56 245 GLU A C 1
ATOM 1927 O O . GLU A 1 245 ? 18.503 -5.851 -24.408 1.00 91.56 245 GLU A O 1
ATOM 1932 N N . TYR A 1 246 ? 19.910 -4.511 -25.576 1.00 94.50 246 TYR A N 1
ATOM 1933 C CA . TYR A 1 246 ? 18.902 -3.640 -26.170 1.00 94.50 246 TYR A CA 1
ATOM 1934 C C . TYR A 1 246 ? 19.199 -3.428 -27.653 1.00 94.50 246 TYR A C 1
ATOM 1936 O O . TYR A 1 246 ? 20.371 -3.314 -28.017 1.00 94.50 246 TYR A O 1
ATOM 1944 N N . PRO A 1 247 ? 18.159 -3.293 -28.492 1.00 94.19 247 PRO A N 1
ATOM 1945 C CA . PRO A 1 247 ? 18.316 -2.878 -29.886 1.00 94.19 247 PRO A CA 1
ATOM 1946 C C . PRO A 1 247 ? 18.959 -1.492 -30.053 1.00 94.19 247 PRO A C 1
ATOM 1948 O O . PRO A 1 247 ? 19.628 -1.244 -31.050 1.00 94.19 247 PRO A O 1
ATOM 1951 N N . ILE A 1 248 ? 18.765 -0.598 -29.077 1.00 94.62 248 ILE A N 1
ATOM 1952 C CA . ILE A 1 248 ? 19.316 0.764 -29.039 1.00 94.62 248 ILE A CA 1
ATOM 1953 C C . ILE A 1 248 ? 19.951 0.986 -27.666 1.00 94.62 248 ILE A C 1
ATOM 1955 O O . ILE A 1 248 ? 19.395 0.557 -26.654 1.00 94.62 248 ILE A O 1
ATOM 1959 N N . ASP A 1 249 ? 21.109 1.648 -27.606 1.00 93.31 249 ASP A N 1
ATOM 1960 C CA . ASP A 1 249 ? 21.797 1.888 -26.334 1.00 93.31 249 ASP A CA 1
ATOM 1961 C C . ASP A 1 249 ? 21.091 2.956 -25.481 1.00 93.31 249 ASP A C 1
ATOM 1963 O O . ASP A 1 249 ? 21.280 4.164 -25.642 1.00 93.31 249 ASP A O 1
ATOM 1967 N N . ILE A 1 250 ? 20.316 2.478 -24.508 1.00 94.06 250 ILE A N 1
ATOM 1968 C CA . ILE A 1 250 ? 19.566 3.298 -23.550 1.00 94.06 250 ILE A CA 1
ATOM 1969 C C . ILE A 1 250 ? 20.442 3.914 -22.444 1.00 94.06 250 ILE A C 1
ATOM 1971 O O . ILE A 1 250 ? 19.940 4.621 -21.566 1.00 94.06 250 ILE A O 1
ATOM 1975 N N . ARG A 1 251 ? 21.745 3.592 -22.404 1.00 91.75 251 ARG A N 1
ATOM 1976 C CA . ARG A 1 251 ? 22.665 4.057 -21.350 1.00 91.75 251 ARG A CA 1
ATOM 1977 C C . ARG A 1 251 ? 23.346 5.377 -21.694 1.00 91.75 251 ARG A C 1
ATOM 1979 O O . ARG A 1 251 ? 23.946 5.974 -20.796 1.00 91.75 251 ARG A O 1
ATOM 1986 N N . THR A 1 252 ? 23.230 5.818 -22.942 1.00 93.75 252 THR A N 1
ATOM 1987 C CA . THR A 1 252 ? 23.771 7.085 -23.440 1.00 93.75 252 THR A CA 1
ATOM 1988 C C . THR A 1 252 ? 23.185 8.287 -22.675 1.00 93.75 252 THR A C 1
ATOM 1990 O O . THR A 1 252 ? 22.008 8.261 -22.289 1.00 93.75 252 THR A O 1
ATOM 1993 N N . PRO A 1 253 ? 23.982 9.337 -22.384 1.00 93.75 253 PRO A N 1
ATOM 1994 C CA . PRO A 1 253 ? 23.480 10.561 -21.757 1.00 93.75 253 PRO A CA 1
ATOM 1995 C C . PRO A 1 253 ? 22.332 11.204 -22.539 1.00 93.75 253 PRO A C 1
ATOM 1997 O O . PRO A 1 253 ? 21.358 11.646 -21.933 1.00 93.75 253 PRO A O 1
ATOM 2000 N N . GLU A 1 254 ? 22.420 11.186 -23.867 1.00 94.31 254 GLU A N 1
ATOM 2001 C CA . GLU A 1 254 ? 21.454 11.789 -24.783 1.00 94.31 254 GLU A CA 1
ATOM 2002 C C . GLU A 1 254 ? 20.066 11.161 -24.609 1.00 94.31 254 GLU A C 1
ATOM 2004 O O . GLU A 1 254 ? 19.085 11.869 -24.376 1.00 94.31 254 GLU A O 1
ATOM 2009 N N . PHE A 1 255 ? 19.990 9.825 -24.611 1.00 94.88 255 PHE A N 1
ATOM 2010 C CA . PHE A 1 255 ? 18.739 9.094 -24.412 1.00 94.88 255 PHE A CA 1
ATOM 2011 C C . PHE A 1 255 ? 18.112 9.386 -23.041 1.00 94.88 255 PHE A C 1
ATOM 2013 O O . PHE A 1 255 ? 16.908 9.633 -22.921 1.00 94.88 255 PHE A O 1
ATOM 2020 N N . LYS A 1 256 ? 18.934 9.387 -21.982 1.00 94.12 256 LYS A N 1
ATOM 2021 C CA . LYS A 1 256 ? 18.465 9.658 -20.616 1.00 94.12 256 LYS A CA 1
ATOM 2022 C C . LYS A 1 256 ? 17.931 11.079 -20.469 1.00 94.12 256 LYS A C 1
ATOM 2024 O O . LYS A 1 256 ? 16.900 11.270 -19.827 1.00 94.12 256 LYS A O 1
ATOM 2029 N N . GLU A 1 257 ? 18.613 12.067 -21.045 1.00 94.50 257 GLU A N 1
ATOM 2030 C CA . GLU A 1 257 ? 18.172 13.463 -21.024 1.00 94.50 257 GLU A CA 1
ATOM 2031 C C . GLU A 1 257 ? 16.888 13.677 -21.823 1.00 94.50 257 GLU A C 1
ATOM 2033 O O . GLU A 1 257 ? 15.986 14.367 -21.341 1.00 94.50 257 GLU A O 1
ATOM 2038 N N . GLU A 1 258 ? 16.759 13.049 -22.993 1.00 95.44 258 GLU A N 1
ATOM 2039 C CA . GLU A 1 258 ? 15.546 13.133 -23.806 1.00 95.44 258 GLU A CA 1
ATOM 2040 C C . GLU A 1 258 ? 14.331 12.575 -23.054 1.00 95.44 258 GLU A C 1
ATOM 2042 O O . GLU A 1 258 ? 13.321 13.272 -22.917 1.00 95.44 258 GLU A O 1
ATOM 2047 N N . ILE A 1 259 ? 14.436 11.364 -22.488 1.00 95.31 259 ILE A N 1
ATOM 2048 C CA . ILE A 1 259 ? 13.370 10.786 -21.656 1.00 95.31 259 ILE A CA 1
ATOM 2049 C C . ILE A 1 259 ? 13.071 11.687 -20.463 1.00 95.31 259 ILE A C 1
ATOM 2051 O O . ILE A 1 259 ? 11.903 11.941 -20.151 1.00 95.31 259 ILE A O 1
ATOM 2055 N N . ASP A 1 260 ? 14.109 12.167 -19.775 1.00 93.81 260 ASP A N 1
ATOM 2056 C CA . ASP A 1 260 ? 13.925 12.921 -18.546 1.00 93.81 260 ASP A CA 1
ATOM 2057 C C . ASP A 1 260 ? 13.183 14.239 -18.764 1.00 93.81 260 ASP A C 1
ATOM 2059 O O . ASP A 1 260 ? 12.317 14.579 -17.948 1.00 93.81 260 ASP A O 1
ATOM 2063 N N . ASN A 1 261 ? 13.502 14.941 -19.849 1.00 94.94 261 ASN A N 1
ATOM 2064 C CA . ASN A 1 261 ? 12.935 16.243 -20.186 1.00 94.94 261 ASN A CA 1
ATOM 2065 C C . ASN A 1 261 ? 11.560 16.127 -20.855 1.00 94.94 261 ASN A C 1
ATOM 2067 O O . ASN A 1 261 ? 10.708 17.001 -20.686 1.00 94.94 261 ASN A O 1
ATOM 2071 N N . THR A 1 262 ? 11.322 15.041 -21.591 1.00 96.19 262 THR A N 1
ATOM 2072 C CA . THR A 1 262 ? 10.116 14.887 -22.413 1.00 96.19 262 THR A CA 1
ATOM 2073 C C . THR A 1 262 ? 8.975 14.213 -21.662 1.00 96.19 262 THR A C 1
ATOM 2075 O O . THR A 1 262 ? 7.807 14.578 -21.859 1.00 96.19 262 THR A O 1
ATOM 2078 N N . ILE A 1 263 ? 9.293 13.234 -20.808 1.00 97.12 263 ILE A N 1
ATOM 2079 C CA . ILE A 1 263 ? 8.313 12.354 -20.169 1.00 97.12 263 ILE A CA 1
ATOM 2080 C C . ILE A 1 263 ? 8.103 12.726 -18.703 1.00 97.12 263 ILE A C 1
ATOM 2082 O O . ILE A 1 263 ? 9.028 12.858 -17.901 1.00 97.12 263 ILE A O 1
ATOM 2086 N N . ASN A 1 264 ? 6.830 12.841 -18.333 1.00 94.56 264 ASN A N 1
ATOM 2087 C CA . ASN A 1 264 ? 6.369 12.970 -16.958 1.00 94.56 264 ASN A CA 1
ATOM 2088 C C . ASN A 1 264 ? 5.006 12.276 -16.804 1.00 94.56 264 ASN A C 1
ATOM 2090 O O . ASN A 1 264 ? 4.304 12.050 -17.791 1.00 94.56 264 ASN A O 1
ATOM 2094 N N . HIS A 1 265 ? 4.605 11.973 -15.567 1.00 90.88 265 HIS A N 1
ATOM 2095 C CA . HIS A 1 265 ? 3.371 11.225 -15.304 1.00 90.88 265 HIS A CA 1
ATOM 2096 C C . HIS A 1 265 ? 2.097 11.921 -15.814 1.00 90.88 265 HIS A C 1
ATOM 2098 O O . HIS A 1 265 ? 1.146 11.233 -16.171 1.00 90.88 265 HIS A O 1
ATOM 2104 N N . LEU A 1 266 ? 2.063 13.260 -15.905 1.00 94.44 266 LEU A N 1
ATOM 2105 C CA . LEU A 1 266 ? 0.907 13.975 -16.464 1.00 94.44 266 LEU A CA 1
ATOM 2106 C C . LEU A 1 266 ? 0.782 13.749 -17.972 1.00 94.44 266 LEU A C 1
ATOM 2108 O O . LEU A 1 266 ? -0.327 13.572 -18.466 1.00 94.44 266 LEU A O 1
ATOM 2112 N N . LYS A 1 267 ? 1.905 13.716 -18.699 1.00 97.12 267 LYS A N 1
ATOM 2113 C CA . LYS A 1 267 ? 1.911 13.396 -20.131 1.00 97.12 267 LYS A CA 1
ATOM 2114 C C . LYS A 1 267 ? 1.439 11.960 -20.377 1.00 97.12 267 LYS A C 1
ATOM 2116 O O . LYS A 1 267 ? 0.599 11.751 -21.244 1.00 97.12 267 LYS A O 1
ATOM 2121 N N . ILE A 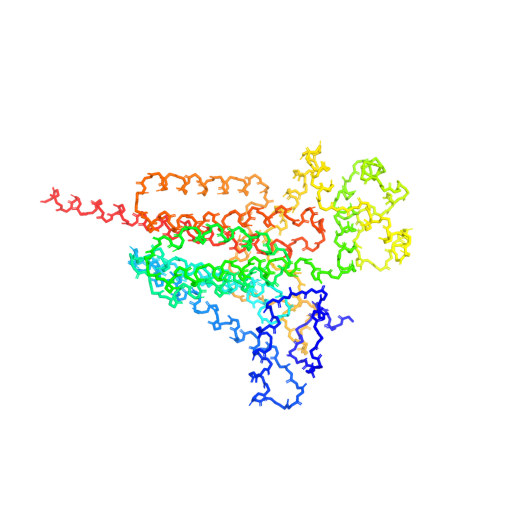1 268 ? 1.908 11.004 -19.573 1.00 97.56 268 ILE A N 1
ATOM 2122 C CA . ILE A 1 268 ? 1.469 9.601 -19.645 1.00 97.56 268 ILE A CA 1
ATOM 2123 C C . ILE A 1 268 ? -0.030 9.474 -19.351 1.00 97.56 268 ILE A C 1
ATOM 2125 O O . ILE A 1 268 ? -0.761 8.845 -20.111 1.00 97.56 268 ILE A O 1
ATOM 2129 N N . ALA A 1 269 ? -0.517 10.115 -18.286 1.00 96.56 269 ALA A N 1
ATOM 2130 C CA . ALA A 1 269 ? -1.946 10.140 -17.985 1.00 96.56 269 ALA A CA 1
ATOM 2131 C C . ALA A 1 269 ? -2.751 10.788 -19.127 1.00 96.56 269 ALA A C 1
ATOM 2133 O O . ALA A 1 269 ? -3.795 10.273 -19.515 1.00 96.56 269 ALA A O 1
ATOM 2134 N N . GLY A 1 270 ? -2.246 11.883 -19.704 1.00 97.94 270 GLY A N 1
ATOM 2135 C CA . GLY A 1 270 ? -2.845 12.556 -20.855 1.00 97.94 270 GLY A CA 1
ATOM 2136 C C . GLY A 1 270 ? -2.927 11.673 -22.102 1.00 97.94 270 GLY A C 1
ATOM 2137 O O . GLY A 1 270 ? -3.948 11.702 -22.784 1.00 97.94 270 GLY A O 1
ATOM 2138 N N . PHE A 1 271 ? -1.902 10.859 -22.368 1.00 98.31 271 PHE A N 1
ATOM 2139 C CA . PHE A 1 271 ? -1.920 9.864 -23.442 1.00 98.31 271 PHE A CA 1
ATOM 2140 C C . PHE A 1 271 ? -3.064 8.861 -23.234 1.00 98.31 271 PHE A C 1
ATOM 2142 O O . PHE A 1 271 ? -3.936 8.725 -24.087 1.00 98.31 271 PHE A O 1
ATOM 2149 N N . TYR A 1 272 ? -3.146 8.233 -22.058 1.00 97.69 272 TYR A N 1
ATOM 2150 C CA . TYR A 1 272 ? -4.208 7.266 -21.760 1.00 97.69 272 TYR A CA 1
ATOM 2151 C C . TYR A 1 272 ? -5.620 7.872 -21.754 1.00 97.69 272 TYR A C 1
ATOM 2153 O O . TYR A 1 272 ? -6.576 7.191 -22.115 1.00 97.69 272 TYR A O 1
ATOM 2161 N N . LEU A 1 273 ? -5.771 9.149 -21.386 1.00 97.38 273 LEU A N 1
ATOM 2162 C CA . LEU A 1 273 ? -7.058 9.850 -21.468 1.00 97.38 273 LEU A CA 1
ATOM 2163 C C . LEU A 1 273 ? -7.534 10.048 -22.914 1.00 97.38 273 LEU A C 1
ATOM 2165 O O . LEU A 1 273 ? -8.737 10.002 -23.164 1.00 97.38 273 LEU A O 1
ATOM 2169 N N . LYS A 1 274 ? -6.614 10.267 -23.859 1.00 98.06 274 LYS A N 1
ATOM 2170 C CA . LYS A 1 274 ? -6.935 10.337 -25.294 1.00 98.06 274 LYS A CA 1
ATOM 2171 C C . LYS A 1 274 ? -7.152 8.956 -25.909 1.00 98.06 274 LYS A C 1
ATOM 2173 O O . LYS A 1 274 ? -7.914 8.834 -26.863 1.00 98.06 274 LYS A O 1
ATOM 2178 N N . HIS A 1 275 ? -6.525 7.934 -25.328 1.00 97.38 275 HIS A N 1
ATOM 2179 C CA . HIS A 1 275 ? -6.550 6.550 -25.796 1.00 97.38 275 HIS A CA 1
ATOM 2180 C C . HIS A 1 275 ? -7.160 5.604 -24.747 1.00 97.38 275 HIS A C 1
ATOM 2182 O O . HIS A 1 275 ? -6.474 4.708 -24.247 1.00 97.38 275 HIS A O 1
ATOM 2188 N N . PRO A 1 276 ? -8.451 5.754 -24.391 1.00 97.00 276 PRO A N 1
ATOM 2189 C CA . PRO A 1 276 ? -9.060 4.996 -23.297 1.00 97.00 276 PRO A CA 1
ATOM 2190 C C . PRO A 1 276 ? -9.076 3.482 -23.543 1.00 97.00 276 PRO A C 1
ATOM 2192 O O . PRO A 1 276 ? -8.960 2.722 -22.588 1.00 97.00 276 PRO A O 1
ATOM 2195 N N . GLY A 1 277 ? -9.161 3.031 -24.802 1.00 97.44 277 GLY A N 1
ATOM 2196 C CA . GLY A 1 277 ? -9.029 1.609 -25.144 1.00 97.44 277 GLY A CA 1
ATOM 2197 C C . GLY A 1 277 ? -7.672 1.042 -24.720 1.00 97.44 277 GLY A C 1
ATOM 2198 O O . GLY A 1 277 ? -7.622 0.030 -24.033 1.00 97.44 277 GLY A O 1
ATOM 2199 N N . ARG A 1 278 ? -6.584 1.778 -24.993 1.00 96.25 278 ARG A N 1
ATOM 2200 C CA . ARG A 1 278 ? -5.222 1.400 -24.582 1.00 96.25 278 ARG A CA 1
ATOM 2201 C C . ARG A 1 278 ? -5.094 1.329 -23.062 1.00 96.25 278 ARG A C 1
ATOM 2203 O O . ARG A 1 278 ? -4.421 0.446 -22.548 1.00 96.25 278 ARG A O 1
ATOM 2210 N N . LEU A 1 279 ? -5.743 2.241 -22.332 1.00 97.12 279 LEU A N 1
ATOM 2211 C CA . LEU A 1 279 ? -5.771 2.178 -20.869 1.00 97.12 279 LEU A CA 1
ATOM 2212 C C . LEU A 1 279 ? -6.514 0.932 -20.373 1.00 97.12 279 LEU A C 1
ATOM 2214 O O . LEU A 1 279 ? -6.030 0.270 -19.460 1.00 97.12 279 LEU A O 1
ATOM 2218 N N . LEU A 1 280 ? -7.673 0.615 -20.957 1.00 97.75 280 LEU A N 1
ATOM 2219 C CA . LEU A 1 280 ? -8.455 -0.565 -20.584 1.00 97.75 280 LEU A CA 1
ATOM 2220 C C . LEU A 1 280 ? -7.671 -1.858 -20.822 1.00 97.75 280 LEU A C 1
ATOM 2222 O O . LEU A 1 280 ? -7.651 -2.697 -19.928 1.00 97.75 280 LEU A O 1
ATOM 2226 N N . ASP A 1 281 ? -6.959 -1.973 -21.946 1.00 97.25 281 ASP A N 1
ATOM 2227 C CA . ASP A 1 281 ? -6.099 -3.128 -22.231 1.00 97.25 281 ASP A CA 1
ATOM 2228 C C . ASP A 1 281 ? -5.032 -3.308 -21.138 1.00 97.25 281 ASP A C 1
ATOM 2230 O O . ASP A 1 281 ? -4.850 -4.397 -20.596 1.00 97.25 281 ASP A O 1
ATOM 2234 N N . LYS A 1 282 ? -4.366 -2.217 -20.733 1.00 97.19 282 LYS A N 1
ATOM 2235 C CA . LYS A 1 282 ? -3.339 -2.254 -19.678 1.00 97.19 282 LYS A CA 1
ATOM 2236 C C . LYS A 1 282 ? -3.923 -2.544 -18.294 1.00 97.19 282 LYS A C 1
ATOM 2238 O O . LYS A 1 282 ? -3.294 -3.230 -17.490 1.00 97.19 282 LYS A O 1
ATOM 2243 N N . LEU A 1 283 ? -5.131 -2.062 -18.008 1.00 98.00 283 LEU A N 1
ATOM 2244 C CA . LEU A 1 283 ? -5.847 -2.394 -16.775 1.00 98.00 283 LEU A CA 1
ATOM 2245 C C . LEU A 1 283 ? -6.328 -3.853 -16.758 1.00 98.00 283 LEU A C 1
ATOM 2247 O O . LEU A 1 283 ? -6.397 -4.440 -15.681 1.00 98.00 283 LEU A O 1
ATOM 2251 N N . GLU A 1 284 ? -6.619 -4.459 -17.910 1.00 97.81 284 GLU A N 1
ATOM 2252 C CA . GLU A 1 284 ? -6.901 -5.896 -18.006 1.00 97.81 284 GLU A CA 1
ATOM 2253 C C . GLU A 1 284 ? -5.649 -6.715 -17.662 1.00 97.81 284 GLU A C 1
ATOM 2255 O O . GLU A 1 284 ? -5.725 -7.641 -16.856 1.00 97.81 284 GLU A O 1
ATOM 2260 N N . VAL A 1 285 ? -4.471 -6.313 -18.156 1.00 96.81 285 VAL A N 1
ATOM 2261 C CA . VAL A 1 285 ? -3.191 -6.925 -17.748 1.00 96.81 285 VAL A CA 1
ATOM 2262 C C . VAL A 1 285 ? -2.956 -6.763 -16.241 1.00 96.81 285 VAL A C 1
ATOM 2264 O O . VAL A 1 285 ? -2.596 -7.724 -15.561 1.00 96.81 285 VAL A O 1
ATOM 2267 N N . ALA A 1 286 ? -3.234 -5.582 -15.678 1.00 97.31 286 ALA A N 1
ATOM 2268 C CA . ALA A 1 286 ? -3.172 -5.382 -14.231 1.00 97.31 286 ALA A CA 1
ATOM 2269 C C . ALA A 1 286 ? -4.170 -6.266 -13.466 1.00 97.31 286 ALA A C 1
ATOM 2271 O O . ALA A 1 286 ? -3.861 -6.720 -12.368 1.00 97.31 286 ALA A O 1
ATOM 2272 N N . ALA A 1 287 ? -5.353 -6.543 -14.017 1.00 97.44 287 ALA A N 1
ATOM 2273 C CA . ALA A 1 287 ? -6.313 -7.454 -13.400 1.00 97.44 287 ALA A CA 1
ATOM 2274 C C . ALA A 1 287 ? -5.818 -8.907 -13.408 1.00 97.44 287 ALA A C 1
ATOM 2276 O O . ALA A 1 287 ? -6.024 -9.617 -12.422 1.00 97.44 287 ALA A O 1
ATOM 2277 N N . LEU A 1 288 ? -5.135 -9.322 -14.478 1.00 95.00 288 LEU A N 1
ATOM 2278 C CA . LEU A 1 288 ? -4.515 -10.643 -14.599 1.00 95.00 288 LEU A CA 1
ATOM 2279 C C . LEU A 1 288 ? -3.400 -10.842 -13.563 1.00 95.00 288 LEU A C 1
ATOM 2281 O O . LEU A 1 288 ? -3.412 -11.812 -12.805 1.00 95.00 288 LEU A O 1
ATOM 2285 N N . GLU A 1 289 ? -2.481 -9.882 -13.473 1.00 93.81 289 GLU A N 1
ATOM 2286 C CA . GLU A 1 289 ? -1.346 -9.915 -12.539 1.00 93.81 289 GLU A CA 1
ATOM 2287 C C . GLU A 1 289 ? -1.759 -9.604 -11.090 1.00 93.81 289 GLU A C 1
ATOM 2289 O O . GLU A 1 289 ? -1.108 -10.011 -10.124 1.00 93.81 289 GLU A O 1
ATOM 2294 N N . GLY A 1 290 ? -2.875 -8.897 -10.910 1.00 91.12 290 GLY A N 1
ATOM 2295 C CA . GLY A 1 290 ? -3.316 -8.338 -9.638 1.00 91.12 290 GLY A CA 1
ATOM 2296 C C . GLY A 1 290 ? -3.725 -9.353 -8.584 1.00 91.12 290 GLY A C 1
ATOM 2297 O O . GLY A 1 290 ? -3.901 -8.955 -7.440 1.00 91.12 290 GLY A O 1
ATOM 2298 N N . PHE A 1 291 ? -3.843 -10.639 -8.909 1.00 90.50 291 PHE A N 1
ATOM 2299 C CA . PHE A 1 291 ? -4.121 -11.702 -7.935 1.00 90.50 291 PHE A CA 1
ATOM 2300 C C . PHE A 1 291 ? -2.921 -12.640 -7.712 1.00 90.50 291 PHE A C 1
ATOM 2302 O O . PHE A 1 291 ? -2.980 -13.528 -6.854 1.00 90.50 291 PHE A O 1
ATOM 2309 N N . LEU A 1 292 ? -1.803 -12.408 -8.412 1.00 90.25 292 LEU A N 1
ATOM 2310 C CA . LEU A 1 292 ? -0.558 -13.168 -8.299 1.00 90.25 292 LEU A CA 1
ATOM 2311 C C . LEU A 1 292 ? 0.332 -12.601 -7.179 1.00 90.25 292 LEU A C 1
ATOM 2313 O O . LEU A 1 292 ? 1.313 -11.896 -7.400 1.00 90.25 292 LEU A O 1
ATOM 2317 N N . LEU A 1 293 ? -0.005 -12.924 -5.927 1.00 85.69 293 LEU A N 1
ATOM 2318 C CA . LEU A 1 293 ? 0.745 -12.437 -4.758 1.00 85.69 293 LEU A CA 1
ATOM 2319 C C . LEU A 1 293 ? 2.162 -13.038 -4.636 1.00 85.69 293 LEU A C 1
ATOM 2321 O O . LEU A 1 293 ? 3.072 -12.391 -4.113 1.00 85.69 293 LEU A O 1
ATOM 2325 N N . LYS A 1 294 ? 2.366 -14.277 -5.101 1.00 88.00 294 LYS A N 1
ATOM 2326 C CA . LYS A 1 294 ? 3.661 -14.974 -5.030 1.00 88.00 294 LYS A CA 1
ATOM 2327 C C . LYS A 1 294 ? 4.541 -14.571 -6.220 1.00 88.00 294 LYS A C 1
ATOM 2329 O O . LYS A 1 294 ? 4.276 -14.982 -7.340 1.00 88.00 294 LYS A O 1
ATOM 2334 N N . GLN A 1 295 ? 5.636 -13.856 -5.957 1.00 83.62 295 GLN A N 1
ATOM 2335 C CA . GLN A 1 295 ? 6.539 -13.315 -6.993 1.00 83.62 295 GLN A CA 1
ATOM 2336 C C . GLN A 1 295 ? 7.514 -14.343 -7.611 1.00 83.62 295 GLN A C 1
ATOM 2338 O O . GLN A 1 295 ? 8.337 -13.998 -8.453 1.00 83.62 295 GLN A O 1
ATOM 2343 N N . GLY A 1 296 ? 7.497 -15.603 -7.159 1.00 83.75 296 GLY A N 1
ATOM 2344 C CA . GLY A 1 296 ? 8.413 -16.639 -7.661 1.00 83.75 296 GLY A CA 1
ATOM 2345 C C . GLY A 1 296 ? 9.879 -16.478 -7.225 1.00 83.75 296 GLY A C 1
ATOM 2346 O O . GLY A 1 296 ? 10.776 -17.039 -7.858 1.00 83.75 296 GLY A O 1
ATOM 2347 N N . PHE A 1 297 ? 10.138 -15.714 -6.158 1.00 88.25 297 PHE A N 1
ATOM 2348 C CA . PHE A 1 297 ? 11.444 -15.663 -5.494 1.00 88.25 297 PHE A CA 1
ATOM 2349 C C . PHE A 1 297 ? 11.579 -16.800 -4.485 1.00 88.25 297 PHE A C 1
ATOM 2351 O O . PHE A 1 297 ? 10.622 -17.110 -3.773 1.00 88.25 297 PHE A O 1
ATOM 2358 N N . GLY A 1 298 ? 12.769 -17.394 -4.392 1.00 90.31 298 GLY A N 1
ATOM 2359 C CA . GLY A 1 298 ? 13.020 -18.447 -3.413 1.00 90.31 298 GLY A CA 1
ATOM 2360 C C . GLY A 1 298 ? 12.988 -17.912 -1.985 1.00 90.31 298 GLY A C 1
ATOM 2361 O O . GLY A 1 298 ? 13.630 -16.906 -1.685 1.00 90.31 298 GLY A O 1
ATOM 2362 N N . ASN A 1 299 ? 12.250 -18.592 -1.106 1.00 91.12 299 ASN A N 1
ATOM 2363 C CA . ASN A 1 299 ? 12.095 -18.206 0.302 1.00 91.12 299 ASN A CA 1
ATOM 2364 C C . ASN A 1 299 ? 12.703 -19.229 1.286 1.00 91.12 299 ASN A C 1
ATOM 2366 O O . ASN A 1 299 ? 12.381 -19.220 2.473 1.00 91.12 299 ASN A O 1
ATOM 2370 N N . TYR A 1 300 ? 13.620 -20.069 0.796 1.00 91.62 300 TYR A N 1
ATOM 2371 C CA . TYR A 1 300 ? 14.485 -20.935 1.599 1.00 91.62 300 TYR A CA 1
ATOM 2372 C C . TYR A 1 300 ? 15.933 -20.440 1.575 1.00 91.62 300 TYR A C 1
ATOM 2374 O O . TYR A 1 300 ? 16.399 -19.901 0.570 1.00 91.62 300 TYR A O 1
ATOM 2382 N N . GLU A 1 301 ? 16.661 -20.655 2.671 1.00 92.31 301 GLU A N 1
ATOM 2383 C CA . GLU A 1 301 ? 18.123 -20.539 2.678 1.00 92.31 301 GLU A CA 1
ATOM 2384 C C . GLU A 1 301 ? 18.749 -21.606 1.766 1.00 92.31 301 GLU A C 1
ATOM 2386 O O . GLU A 1 301 ? 18.150 -22.646 1.479 1.00 92.31 301 GLU A O 1
ATOM 2391 N N . LYS A 1 302 ? 19.980 -21.365 1.313 1.00 92.06 302 LYS A N 1
ATOM 2392 C CA . LYS A 1 302 ? 20.716 -22.343 0.512 1.00 92.06 302 LYS A CA 1
ATOM 2393 C C . LYS A 1 302 ? 21.254 -23.456 1.416 1.00 92.06 302 LYS A C 1
ATOM 2395 O O . LYS A 1 302 ? 22.192 -23.235 2.176 1.00 92.06 302 LYS A O 1
ATOM 2400 N N . TYR A 1 303 ? 20.703 -24.661 1.295 1.00 90.62 303 TYR A N 1
ATOM 2401 C CA . TYR A 1 303 ? 21.217 -25.874 1.939 1.00 90.62 303 TYR A CA 1
ATOM 2402 C C . TYR A 1 303 ? 21.131 -27.083 0.990 1.00 90.62 303 TYR A C 1
ATOM 2404 O O . TYR A 1 303 ? 20.384 -27.034 0.007 1.00 90.62 303 TYR A O 1
ATOM 2412 N N . PRO A 1 304 ? 21.906 -28.164 1.229 1.00 92.81 304 PRO A N 1
ATOM 2413 C CA . PRO A 1 304 ? 21.852 -29.363 0.395 1.00 92.81 304 PRO A CA 1
ATOM 2414 C C . PRO A 1 304 ? 20.417 -29.894 0.258 1.00 92.81 304 PRO A C 1
ATOM 2416 O O . PRO A 1 304 ? 19.748 -30.140 1.258 1.00 92.81 304 PRO A O 1
ATOM 2419 N N . GLY A 1 305 ? 19.947 -30.059 -0.981 1.00 90.81 305 GLY A N 1
ATOM 2420 C CA . GLY A 1 305 ? 18.590 -30.530 -1.288 1.00 90.81 305 GLY A CA 1
ATOM 2421 C C . GLY A 1 305 ? 17.559 -29.436 -1.600 1.00 90.81 305 GLY A C 1
ATOM 2422 O O . GLY A 1 305 ? 16.445 -29.774 -1.989 1.00 90.81 305 GLY A O 1
ATOM 2423 N N . VAL A 1 306 ? 17.907 -28.147 -1.496 1.00 91.94 306 VAL A N 1
ATOM 2424 C CA . VAL A 1 306 ? 17.035 -27.039 -1.939 1.00 91.94 306 VAL A CA 1
ATOM 2425 C C . VAL A 1 306 ? 17.403 -26.600 -3.339 1.00 91.94 306 VAL A C 1
ATOM 2427 O O . VAL A 1 306 ? 18.532 -26.178 -3.587 1.00 91.94 306 VAL A O 1
ATOM 2430 N N . ALA A 1 307 ? 16.433 -26.647 -4.247 1.00 92.94 307 ALA A N 1
ATOM 2431 C CA . ALA A 1 307 ? 16.597 -26.110 -5.587 1.00 92.94 307 ALA A CA 1
ATOM 2432 C C . ALA A 1 307 ? 16.479 -24.575 -5.596 1.00 92.94 307 ALA A C 1
ATOM 2434 O O . ALA A 1 307 ? 15.787 -23.973 -4.770 1.00 92.94 307 ALA A O 1
ATOM 2435 N N . TYR A 1 308 ? 17.113 -23.937 -6.578 1.00 92.69 308 TYR A N 1
ATOM 2436 C CA . TYR A 1 308 ? 16.987 -22.500 -6.820 1.00 92.69 308 TYR A CA 1
ATOM 2437 C C . TYR A 1 308 ? 15.508 -22.105 -6.973 1.00 92.69 308 TYR A C 1
ATOM 2439 O O . TYR A 1 308 ? 14.759 -22.800 -7.659 1.00 92.69 308 TYR A O 1
ATOM 2447 N N . LYS A 1 309 ? 15.086 -20.997 -6.342 1.00 92.50 309 LYS A N 1
ATOM 2448 C CA . LYS A 1 309 ? 13.688 -20.515 -6.328 1.00 92.50 309 LYS A CA 1
ATOM 2449 C C . LYS A 1 309 ? 12.670 -21.457 -5.664 1.00 92.50 309 LYS A C 1
ATOM 2451 O O . LYS A 1 309 ? 11.471 -21.321 -5.893 1.00 92.50 309 LYS A O 1
ATOM 2456 N N . THR A 1 310 ? 13.103 -22.373 -4.795 1.00 92.50 310 THR A N 1
ATOM 2457 C CA . THR A 1 310 ? 12.156 -23.153 -3.978 1.00 92.50 310 THR A CA 1
ATOM 2458 C C . THR A 1 310 ? 11.333 -22.222 -3.081 1.00 92.50 310 THR A C 1
ATOM 2460 O O . THR A 1 310 ? 11.891 -21.351 -2.407 1.00 92.50 310 THR A O 1
ATOM 2463 N N . THR A 1 311 ? 10.012 -22.422 -3.048 1.00 90.88 311 THR A N 1
ATOM 2464 C CA . THR A 1 311 ? 9.079 -21.628 -2.236 1.00 90.88 311 THR A CA 1
ATOM 2465 C C . THR A 1 311 ? 8.285 -22.481 -1.255 1.00 90.88 311 THR A C 1
ATOM 2467 O O . THR A 1 311 ? 7.789 -23.550 -1.609 1.00 90.88 311 THR A O 1
ATOM 2470 N N . ALA A 1 312 ? 8.094 -21.987 -0.036 1.00 87.81 312 ALA A N 1
ATOM 2471 C CA . ALA A 1 312 ? 7.245 -22.608 0.966 1.00 87.81 312 ALA A CA 1
ATOM 2472 C C . ALA A 1 312 ? 5.768 -22.562 0.540 1.00 87.81 312 ALA A C 1
ATOM 2474 O O . ALA A 1 312 ? 5.255 -21.517 0.140 1.00 87.81 312 ALA A O 1
ATOM 2475 N N . ASN A 1 313 ? 5.069 -23.691 0.686 1.00 84.50 313 ASN A N 1
ATOM 2476 C CA . ASN A 1 313 ? 3.630 -23.817 0.408 1.00 84.50 313 ASN A CA 1
ATOM 2477 C C . ASN A 1 313 ? 2.763 -23.904 1.678 1.00 84.50 313 ASN A C 1
ATOM 2479 O O . ASN A 1 313 ? 1.562 -24.162 1.607 1.00 84.50 313 ASN A O 1
ATOM 2483 N N . ILE A 1 314 ? 3.352 -23.652 2.844 1.00 90.19 314 ILE A N 1
ATOM 2484 C CA . ILE A 1 314 ? 2.651 -23.584 4.132 1.00 90.19 314 ILE A CA 1
ATOM 2485 C C . ILE A 1 314 ? 1.843 -22.277 4.188 1.00 90.19 314 ILE A C 1
ATOM 2487 O O . ILE A 1 314 ? 2.226 -21.318 3.527 1.00 90.19 314 ILE A O 1
ATOM 2491 N N . LEU A 1 315 ? 0.722 -22.232 4.923 1.00 91.88 315 LEU A N 1
ATOM 2492 C CA . LEU A 1 315 ? -0.131 -21.036 5.070 1.00 91.88 315 LEU A CA 1
ATOM 2493 C C . LEU A 1 315 ? -0.404 -20.321 3.730 1.00 91.88 315 LEU A C 1
ATOM 2495 O O . LEU A 1 315 ? -0.225 -19.121 3.623 1.00 91.88 315 LEU A O 1
ATOM 2499 N N . SER A 1 316 ? -0.775 -21.051 2.677 1.00 94.56 316 SER A N 1
ATOM 2500 C CA . SER A 1 316 ? -0.999 -20.469 1.340 1.00 94.56 316 SER A CA 1
ATOM 2501 C C . SER A 1 316 ? -2.454 -20.550 0.875 1.00 94.56 316 SER A C 1
ATOM 2503 O O . SER A 1 316 ? -2.749 -20.475 -0.313 1.00 94.56 316 SER A O 1
ATOM 2505 N N . VAL A 1 317 ? -3.380 -20.759 1.815 1.00 95.25 317 VAL A N 1
ATOM 2506 C CA . VAL A 1 317 ? -4.797 -21.000 1.514 1.00 95.25 317 VAL A CA 1
ATOM 2507 C C . VAL A 1 317 ? -5.412 -19.811 0.782 1.00 95.25 317 VAL A C 1
ATOM 2509 O O . VAL A 1 317 ? -6.123 -20.005 -0.200 1.00 95.25 317 VAL A O 1
ATOM 2512 N N . TRP A 1 318 ? -5.129 -18.590 1.235 1.00 96.19 318 TRP A N 1
ATOM 2513 C CA . TRP A 1 318 ? -5.743 -17.391 0.685 1.00 96.19 318 TRP A CA 1
ATOM 2514 C C . TRP A 1 318 ? -5.160 -17.033 -0.682 1.00 96.19 318 TRP A C 1
ATOM 2516 O O . TRP A 1 318 ? -5.911 -16.836 -1.638 1.00 96.19 318 TRP A O 1
ATOM 2526 N N . SER A 1 319 ? -3.832 -17.032 -0.816 1.00 95.00 319 SER A N 1
ATOM 2527 C CA . SER A 1 319 ? -3.180 -16.768 -2.101 1.00 95.00 319 SER A CA 1
ATOM 2528 C C . SER A 1 319 ? -3.536 -17.825 -3.149 1.00 95.00 319 SER A C 1
ATOM 2530 O O . SER A 1 319 ? -3.866 -17.468 -4.278 1.00 95.00 319 SER A O 1
ATOM 2532 N N . ASN A 1 320 ? -3.577 -19.112 -2.785 1.00 95.38 320 ASN A N 1
ATOM 2533 C CA . ASN A 1 320 ? -3.995 -20.165 -3.715 1.00 95.38 320 ASN A CA 1
ATOM 2534 C C . ASN A 1 320 ? -5.483 -20.044 -4.089 1.00 95.38 320 ASN A C 1
ATOM 2536 O O . ASN A 1 320 ? -5.838 -20.297 -5.239 1.00 95.38 320 ASN A O 1
ATOM 2540 N N . PHE A 1 321 ? -6.360 -19.647 -3.158 1.00 95.88 321 PHE A N 1
ATOM 2541 C CA . PHE A 1 321 ? -7.773 -19.388 -3.458 1.00 95.88 321 PHE A CA 1
ATOM 2542 C C . PHE A 1 321 ? -7.932 -18.265 -4.488 1.00 95.88 321 PHE A C 1
ATOM 2544 O O . PHE A 1 321 ? -8.657 -18.444 -5.465 1.00 95.88 321 PHE A O 1
ATOM 2551 N N . LYS A 1 322 ? -7.217 -17.144 -4.317 1.00 95.50 322 LYS A N 1
ATOM 2552 C CA . LYS A 1 322 ? -7.270 -16.020 -5.265 1.00 95.50 322 LYS A CA 1
ATOM 2553 C C . LYS A 1 322 ? -6.901 -16.469 -6.675 1.00 95.50 322 LYS A C 1
ATOM 2555 O O . LYS A 1 322 ? -7.691 -16.254 -7.582 1.00 95.50 322 LYS A O 1
ATOM 2560 N N . VAL A 1 323 ? -5.782 -17.181 -6.811 1.00 93.81 323 VAL A N 1
ATOM 2561 C CA . VAL A 1 323 ? -5.269 -17.659 -8.107 1.00 93.81 323 VAL A CA 1
ATOM 2562 C C . VAL A 1 323 ? -6.143 -18.749 -8.737 1.00 93.81 323 VAL A C 1
ATOM 2564 O O . VAL A 1 323 ? -6.231 -18.849 -9.953 1.00 93.81 323 VAL A O 1
ATOM 2567 N N . SER A 1 324 ? -6.769 -19.615 -7.942 1.00 95.12 324 SER A N 1
ATOM 2568 C CA . SER A 1 324 ? -7.547 -20.741 -8.486 1.00 95.12 324 SER A CA 1
ATOM 2569 C C . SER A 1 324 ? -9.018 -20.420 -8.733 1.00 95.12 324 SER A C 1
ATOM 2571 O O . SER A 1 324 ? -9.652 -21.098 -9.537 1.00 95.12 324 SER A O 1
ATOM 2573 N N . THR A 1 325 ? -9.578 -19.445 -8.011 1.00 96.19 325 THR A N 1
ATOM 2574 C CA . THR A 1 325 ? -11.035 -19.275 -7.911 1.00 96.19 325 THR A CA 1
ATOM 2575 C C . THR A 1 325 ? -11.527 -17.889 -8.319 1.00 96.19 325 THR A C 1
ATOM 2577 O O . THR A 1 325 ? -12.630 -17.786 -8.858 1.00 96.19 325 THR A O 1
ATOM 2580 N N . LEU A 1 326 ? -10.777 -16.812 -8.053 1.00 96.31 326 LEU A N 1
ATOM 2581 C CA . LEU A 1 326 ? -11.257 -15.470 -8.389 1.00 96.31 326 LEU A CA 1
ATOM 2582 C C . LEU A 1 326 ? -11.106 -15.196 -9.892 1.00 96.31 326 LEU A C 1
ATOM 2584 O O . LEU A 1 326 ? -10.104 -15.586 -10.488 1.00 96.31 3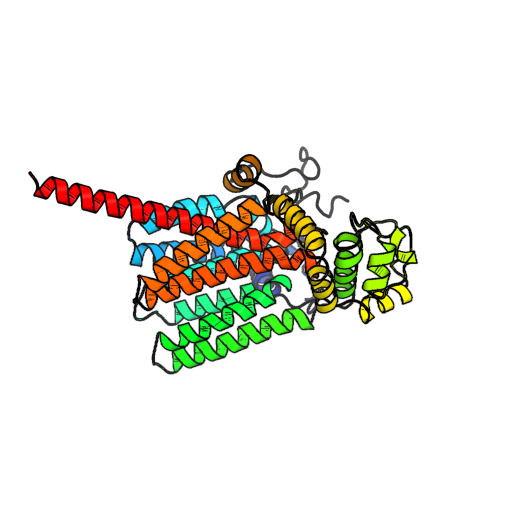26 LEU A O 1
ATOM 2588 N N . PRO A 1 327 ? -12.064 -14.497 -10.527 1.00 96.25 327 PRO A N 1
ATOM 2589 C CA . PRO A 1 327 ? -11.897 -14.082 -11.911 1.00 96.25 327 PRO A CA 1
ATOM 2590 C C . PRO A 1 327 ? -10.793 -13.023 -12.023 1.00 96.25 327 PRO A C 1
ATOM 2592 O O . PRO A 1 327 ? -10.901 -11.938 -11.455 1.00 96.25 327 PRO A O 1
ATOM 2595 N N . HIS A 1 328 ? -9.765 -13.300 -12.816 1.00 96.00 328 HIS A N 1
ATOM 2596 C CA . HIS A 1 328 ? -8.647 -12.386 -13.067 1.00 96.00 328 HIS A CA 1
ATOM 2597 C C . HIS A 1 328 ? -8.965 -11.370 -14.174 1.00 96.00 328 HIS A C 1
ATOM 2599 O O . HIS A 1 328 ? -8.231 -11.250 -15.146 1.00 96.00 328 HIS A O 1
ATOM 2605 N N . THR A 1 329 ? -10.115 -10.703 -14.070 1.00 97.44 329 THR A N 1
ATOM 2606 C CA . THR A 1 329 ? -10.631 -9.818 -15.128 1.00 97.44 329 THR A CA 1
ATOM 2607 C C . THR A 1 329 ? -10.907 -8.424 -14.595 1.00 97.44 329 THR A C 1
ATOM 2609 O O . THR A 1 329 ? -11.302 -8.263 -13.431 1.00 97.44 329 THR A O 1
ATOM 2612 N N . LEU A 1 330 ? -10.769 -7.406 -15.446 1.00 98.06 330 LEU A N 1
ATOM 2613 C CA . LEU A 1 330 ? -11.041 -6.025 -15.043 1.00 98.06 330 LEU A CA 1
ATOM 2614 C C . LEU A 1 330 ? -12.503 -5.844 -14.623 1.00 98.06 330 LEU A C 1
ATOM 2616 O O . LEU A 1 330 ? -12.794 -5.161 -13.638 1.00 98.06 330 LEU A O 1
ATOM 2620 N N . ILE A 1 331 ? -13.432 -6.499 -15.325 1.00 98.25 331 ILE A N 1
ATOM 2621 C CA . ILE A 1 331 ? -14.863 -6.409 -15.022 1.00 98.25 331 ILE A CA 1
ATOM 2622 C C . ILE A 1 331 ? -15.192 -6.934 -13.620 1.00 98.25 331 ILE A C 1
ATOM 2624 O O . ILE A 1 331 ? -16.000 -6.326 -12.918 1.00 98.25 331 ILE A O 1
ATOM 2628 N N . PHE A 1 332 ? -14.536 -8.009 -13.168 1.00 98.25 332 PHE A N 1
ATOM 2629 C CA . PHE A 1 332 ? -14.711 -8.516 -11.808 1.00 98.25 332 PHE A CA 1
ATOM 2630 C C . PHE A 1 332 ? -14.274 -7.484 -10.767 1.00 98.25 332 PHE A C 1
ATOM 2632 O O . PHE A 1 332 ? -15.019 -7.217 -9.821 1.00 98.25 332 PHE A O 1
ATOM 2639 N N . ILE A 1 333 ? -13.112 -6.857 -10.967 1.00 98.31 333 ILE A N 1
ATOM 2640 C CA . ILE A 1 333 ? -12.609 -5.805 -10.078 1.00 98.31 333 ILE A CA 1
ATOM 2641 C C . ILE A 1 333 ? -13.588 -4.624 -10.055 1.00 98.31 333 ILE A C 1
ATOM 2643 O O . ILE A 1 333 ? -13.989 -4.184 -8.977 1.00 98.31 333 ILE A O 1
ATOM 2647 N N . ILE A 1 334 ? -14.048 -4.151 -11.218 1.00 98.50 334 ILE A N 1
ATOM 2648 C CA . ILE A 1 334 ? -15.017 -3.048 -11.310 1.00 98.50 334 ILE A CA 1
ATOM 2649 C C . ILE A 1 334 ? -16.296 -3.380 -10.534 1.00 98.50 334 ILE A C 1
ATOM 2651 O O . ILE A 1 334 ? -16.737 -2.579 -9.707 1.00 98.50 334 ILE A O 1
ATOM 2655 N N . VAL A 1 335 ? -16.877 -4.563 -10.753 1.00 98.56 335 VAL A N 1
ATOM 2656 C CA . VAL A 1 335 ? -18.110 -4.993 -10.074 1.00 98.56 335 VAL A CA 1
ATOM 2657 C C . VAL A 1 335 ? -17.896 -5.125 -8.565 1.00 98.56 335 VAL A C 1
ATOM 2659 O O . VAL A 1 335 ? -18.742 -4.672 -7.790 1.00 98.56 335 VAL A O 1
ATOM 2662 N N . PHE A 1 336 ? -16.764 -5.684 -8.129 1.00 98.56 336 PHE A N 1
ATOM 2663 C CA . PHE A 1 336 ? -16.424 -5.816 -6.712 1.00 98.56 336 PHE A CA 1
ATOM 2664 C C . PHE A 1 336 ? -16.343 -4.449 -6.019 1.00 98.56 336 PHE A C 1
ATOM 2666 O O . PHE A 1 336 ? -17.003 -4.228 -4.999 1.00 98.56 336 PHE A O 1
ATOM 2673 N N . PHE A 1 337 ? -15.587 -3.504 -6.587 1.00 98.62 337 PHE A N 1
ATOM 2674 C CA . PHE A 1 337 ? -15.452 -2.161 -6.022 1.00 98.62 337 PHE A CA 1
ATOM 2675 C C . PHE A 1 337 ? -16.776 -1.388 -6.076 1.00 98.62 337 PHE A C 1
ATOM 2677 O O . PHE A 1 337 ? -17.153 -0.767 -5.081 1.00 98.62 337 PHE A O 1
ATOM 2684 N N . ALA A 1 338 ? -17.522 -1.465 -7.183 1.00 98.62 338 ALA A N 1
ATOM 2685 C CA . ALA A 1 338 ? -18.828 -0.820 -7.312 1.00 98.62 338 ALA A CA 1
ATOM 2686 C C . ALA A 1 338 ? -19.830 -1.342 -6.269 1.00 98.62 338 ALA A C 1
ATOM 2688 O O . ALA A 1 338 ? -20.489 -0.549 -5.593 1.00 98.62 338 ALA A O 1
ATOM 2689 N N . GLY A 1 339 ? -19.899 -2.663 -6.077 1.00 98.44 339 GLY A N 1
ATOM 2690 C CA . GLY A 1 339 ? -20.734 -3.285 -5.050 1.00 98.44 339 GLY A CA 1
ATOM 2691 C C . GLY A 1 339 ? -20.339 -2.852 -3.636 1.00 98.44 339 GLY A C 1
ATOM 2692 O O . GLY A 1 339 ? -21.204 -2.507 -2.827 1.00 98.44 339 GLY A O 1
ATOM 2693 N N . PHE A 1 340 ? -19.037 -2.788 -3.347 1.00 98.50 340 PHE A N 1
ATOM 2694 C CA . PHE A 1 340 ? -18.539 -2.316 -2.056 1.00 98.50 340 PHE A CA 1
ATOM 2695 C C . PHE A 1 340 ? -18.922 -0.854 -1.786 1.00 98.50 340 PHE A C 1
ATOM 2697 O O . PHE A 1 340 ? -19.454 -0.542 -0.718 1.00 98.50 340 PHE A O 1
ATOM 2704 N N . PHE A 1 341 ? -18.721 0.044 -2.757 1.00 98.56 341 PHE A N 1
ATOM 2705 C CA . PHE A 1 341 ? -19.108 1.451 -2.625 1.00 98.56 341 PHE A CA 1
ATOM 2706 C C . PHE A 1 341 ? -20.619 1.643 -2.516 1.00 98.56 341 PHE A C 1
ATOM 2708 O O . PHE A 1 341 ? -21.059 2.497 -1.748 1.00 98.56 341 PHE A O 1
ATOM 2715 N N . LEU A 1 342 ? -21.418 0.834 -3.217 1.00 98.25 342 LEU A N 1
ATOM 2716 C CA . LEU A 1 342 ? -22.871 0.853 -3.078 1.00 98.25 342 LEU A CA 1
ATOM 2717 C C . LEU A 1 342 ? -23.288 0.522 -1.639 1.00 98.25 342 LEU A C 1
ATOM 2719 O O . LEU A 1 342 ? -24.064 1.265 -1.039 1.00 98.25 342 LEU A O 1
ATOM 2723 N N . VAL A 1 343 ? -22.744 -0.550 -1.053 1.00 97.31 343 VAL A N 1
ATOM 2724 C CA . VAL A 1 343 ? -23.031 -0.919 0.344 1.00 97.31 343 VAL A CA 1
ATOM 2725 C C . VAL A 1 343 ? -22.568 0.175 1.308 1.00 97.31 343 VAL A C 1
ATOM 2727 O O . VAL A 1 343 ? -23.334 0.559 2.194 1.00 97.31 343 VAL A O 1
ATOM 2730 N N . LEU A 1 344 ? -21.363 0.727 1.116 1.00 97.31 344 LEU A N 1
ATOM 2731 C CA . LEU A 1 344 ? -20.872 1.848 1.922 1.00 97.31 344 LEU A CA 1
ATOM 2732 C C . LEU A 1 344 ? -21.806 3.059 1.846 1.00 97.31 344 LEU A C 1
ATOM 2734 O O . LEU A 1 344 ? -22.159 3.612 2.885 1.00 97.31 344 LEU A O 1
ATOM 2738 N N . ALA A 1 345 ? -22.241 3.458 0.650 1.00 97.50 345 ALA A N 1
ATOM 2739 C CA . ALA A 1 345 ? -23.128 4.601 0.457 1.00 97.50 345 ALA A CA 1
ATOM 2740 C C . ALA A 1 345 ? -24.493 4.381 1.127 1.00 97.50 345 ALA A C 1
ATOM 2742 O O . ALA A 1 345 ? -24.977 5.251 1.856 1.00 97.50 345 ALA A O 1
ATOM 2743 N N . LEU A 1 346 ? -25.091 3.199 0.943 1.00 96.69 346 LEU A N 1
ATOM 2744 C CA . LEU A 1 346 ? -26.363 2.841 1.570 1.00 96.69 346 LEU A CA 1
ATOM 2745 C C . LEU A 1 346 ? -26.265 2.878 3.098 1.00 96.69 346 LEU A C 1
ATOM 2747 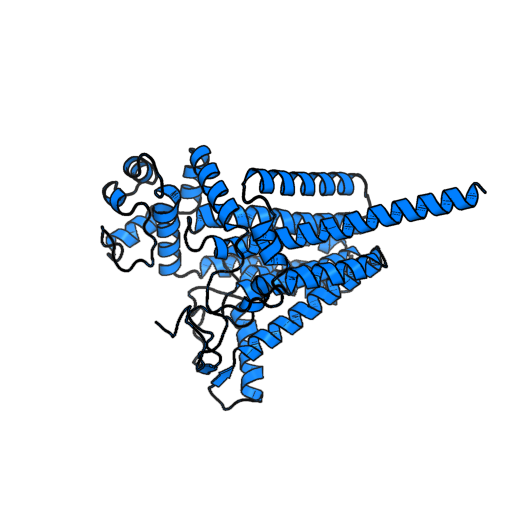O O . LEU A 1 346 ? -27.124 3.466 3.759 1.00 96.69 346 LEU A O 1
ATOM 2751 N N . GLU A 1 347 ? -25.214 2.298 3.676 1.00 95.12 347 GLU A N 1
ATOM 2752 C CA . GLU A 1 347 ? -25.009 2.332 5.122 1.00 95.12 347 GLU A CA 1
ATOM 2753 C C . GLU A 1 347 ? -24.699 3.751 5.623 1.00 95.12 347 GLU A C 1
ATOM 2755 O O . GLU A 1 347 ? -25.169 4.125 6.700 1.00 95.12 347 GLU A O 1
ATOM 2760 N N . TYR A 1 348 ? -24.002 4.583 4.844 1.00 96.06 348 TYR A N 1
ATOM 2761 C CA . TYR A 1 348 ? -23.670 5.960 5.227 1.00 96.06 348 TYR A CA 1
ATOM 2762 C C . TYR A 1 348 ? -24.914 6.848 5.306 1.00 96.06 348 TYR A C 1
ATOM 2764 O O . TYR A 1 348 ? -25.058 7.672 6.218 1.00 96.06 348 TYR A O 1
ATOM 2772 N N . ILE A 1 349 ? -25.844 6.653 4.367 1.00 95.69 349 ILE A N 1
ATOM 2773 C CA . ILE A 1 349 ? -27.136 7.343 4.338 1.00 95.69 349 ILE A CA 1
ATOM 2774 C C . ILE A 1 349 ? -28.023 6.857 5.492 1.00 95.69 349 ILE A C 1
ATOM 2776 O O . ILE A 1 349 ? -28.616 7.678 6.196 1.00 95.69 349 ILE A O 1
ATOM 2780 N N . ARG A 1 350 ? -28.082 5.538 5.730 1.00 94.31 350 ARG A N 1
ATOM 2781 C CA . ARG A 1 350 ? -28.901 4.929 6.795 1.00 94.31 350 ARG A CA 1
ATOM 2782 C C . ARG A 1 350 ? -28.445 5.316 8.201 1.00 94.31 350 ARG A C 1
ATOM 2784 O O . ARG A 1 350 ? -29.279 5.523 9.080 1.00 94.31 350 ARG A O 1
ATOM 2791 N N . ASN A 1 351 ? -27.138 5.413 8.435 1.00 91.50 351 ASN A N 1
ATOM 2792 C CA . ASN A 1 351 ? -26.584 5.661 9.763 1.00 91.50 351 ASN A CA 1
ATOM 2793 C C . ASN A 1 351 ? -26.255 7.150 9.965 1.00 91.50 351 ASN A C 1
ATOM 2795 O O . ASN A 1 351 ? -25.417 7.727 9.272 1.00 91.50 351 ASN A O 1
ATOM 2799 N N . LYS A 1 352 ? -26.866 7.775 10.979 1.00 89.38 352 LYS A N 1
ATOM 2800 C CA . LYS A 1 352 ? -26.545 9.155 11.409 1.00 89.38 352 LYS A CA 1
ATOM 2801 C C . LYS A 1 352 ? -25.449 9.222 12.480 1.00 89.38 352 LYS A C 1
ATOM 2803 O O . LYS A 1 352 ? -24.950 10.303 12.783 1.00 89.38 352 LYS A O 1
ATOM 2808 N N . ASP A 1 353 ? -25.074 8.072 13.034 1.00 90.50 353 ASP A N 1
ATOM 2809 C CA . ASP A 1 353 ? -24.047 7.937 14.065 1.00 90.50 353 ASP A CA 1
ATOM 2810 C C . ASP A 1 353 ? -22.666 8.370 13.543 1.00 90.50 353 ASP A C 1
ATOM 2812 O O . ASP A 1 353 ? -22.199 7.885 12.507 1.00 90.50 353 ASP A O 1
ATOM 2816 N N . ILE A 1 354 ? -21.998 9.283 14.259 1.00 91.12 354 ILE A N 1
ATOM 2817 C CA . ILE A 1 354 ? -20.704 9.845 13.834 1.00 91.12 354 ILE A CA 1
ATOM 2818 C C . ILE A 1 354 ? -19.633 8.758 13.752 1.00 91.12 354 ILE A C 1
ATOM 2820 O O . ILE A 1 354 ? -18.824 8.765 12.825 1.00 91.12 354 ILE A O 1
ATOM 2824 N N . GLN A 1 355 ? -19.682 7.793 14.669 1.00 92.00 355 GLN A N 1
ATOM 2825 C CA . GLN A 1 355 ? -18.764 6.671 14.742 1.00 92.00 355 GLN A CA 1
ATOM 2826 C C . GLN A 1 355 ? -18.958 5.696 13.569 1.00 92.00 355 GLN A C 1
ATOM 2828 O O . GLN A 1 355 ? -17.973 5.322 12.941 1.00 92.00 355 GLN A O 1
ATOM 2833 N N . MET A 1 356 ? -20.200 5.336 13.207 1.00 91.88 356 MET A N 1
ATOM 2834 C CA . MET A 1 356 ? -20.445 4.524 12.000 1.00 91.88 356 MET A CA 1
ATOM 2835 C C . MET A 1 356 ? -19.964 5.217 10.733 1.00 91.88 356 MET A C 1
ATOM 2837 O O . MET A 1 356 ? -19.342 4.585 9.883 1.00 91.88 356 MET A O 1
ATOM 2841 N N . ARG A 1 357 ? -20.244 6.516 10.600 1.00 95.25 357 ARG A N 1
ATOM 2842 C CA . ARG A 1 357 ? -19.793 7.284 9.436 1.00 95.25 357 ARG A CA 1
ATOM 2843 C C . ARG A 1 357 ? -18.274 7.337 9.350 1.00 95.25 357 ARG A C 1
ATOM 2845 O O . ARG A 1 357 ? -17.744 7.150 8.267 1.00 95.25 357 ARG A O 1
ATOM 2852 N N . LEU A 1 358 ? -17.584 7.493 10.482 1.00 96.06 358 LEU A N 1
ATOM 2853 C CA . LEU A 1 358 ? -16.124 7.413 10.523 1.00 96.06 358 LEU A CA 1
ATOM 2854 C C . LEU A 1 358 ? -15.612 6.030 10.095 1.00 96.06 358 LEU A C 1
ATOM 2856 O O . LEU A 1 358 ? -14.653 5.956 9.336 1.00 96.06 358 LEU A O 1
ATOM 2860 N N . LEU A 1 359 ? -16.243 4.938 10.544 1.00 96.19 359 LEU A N 1
ATOM 2861 C CA . LEU A 1 359 ? -15.868 3.590 10.101 1.00 96.19 359 LEU A CA 1
ATOM 2862 C C . LEU A 1 359 ? -15.992 3.452 8.577 1.00 96.19 359 LEU A C 1
ATOM 2864 O O . LEU A 1 359 ? -15.096 2.918 7.934 1.00 96.19 359 LEU A O 1
ATOM 2868 N N . MET A 1 360 ? -17.077 3.969 8.000 1.00 97.06 360 MET A N 1
ATOM 2869 C CA . MET A 1 360 ? -17.288 3.965 6.551 1.00 97.06 360 MET A CA 1
ATOM 2870 C C . MET A 1 360 ? -16.306 4.868 5.809 1.00 97.06 360 MET A C 1
ATOM 2872 O O . MET A 1 360 ? -15.835 4.483 4.750 1.00 97.06 360 MET A O 1
ATOM 2876 N N . GLU A 1 361 ? -15.950 6.027 6.365 1.00 97.62 361 GLU A N 1
ATOM 2877 C CA . GLU A 1 361 ? -14.922 6.922 5.817 1.00 97.62 361 GLU A CA 1
ATOM 2878 C C . GLU A 1 361 ? -13.538 6.245 5.816 1.00 97.62 361 GLU A C 1
ATOM 2880 O O . GLU A 1 361 ? -12.798 6.367 4.844 1.00 97.62 361 GLU A O 1
ATOM 2885 N N . ILE A 1 362 ? -13.209 5.459 6.850 1.00 98.12 362 ILE A N 1
ATOM 2886 C CA . ILE A 1 362 ? -11.984 4.640 6.893 1.00 98.12 362 ILE A CA 1
ATOM 2887 C C . ILE A 1 362 ? -12.028 3.527 5.835 1.00 98.12 362 ILE A C 1
ATOM 2889 O O . ILE A 1 362 ? -11.041 3.305 5.140 1.00 98.12 362 ILE A O 1
ATOM 2893 N N . MET A 1 363 ? -13.161 2.839 5.678 1.00 98.31 363 MET A N 1
ATOM 2894 C CA . MET A 1 363 ? -13.311 1.810 4.640 1.00 98.31 363 MET A CA 1
ATOM 2895 C C . MET A 1 363 ? -13.274 2.405 3.227 1.00 98.31 363 MET A C 1
ATOM 2897 O O . MET A 1 363 ? -12.688 1.803 2.333 1.00 98.31 363 MET A O 1
ATOM 2901 N N . ALA A 1 364 ? -13.827 3.605 3.036 1.00 98.50 36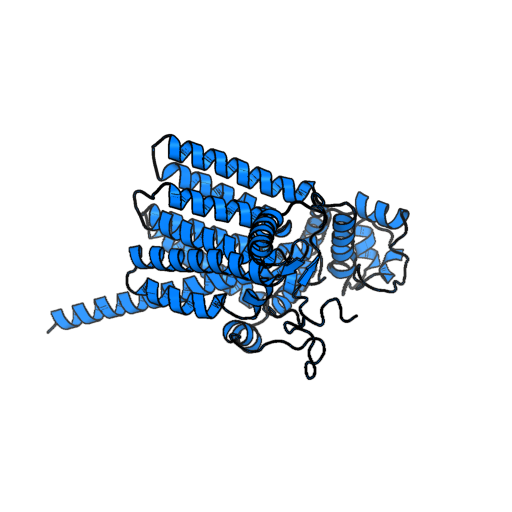4 ALA A N 1
ATOM 2902 C CA . ALA A 1 364 ? -13.736 4.355 1.788 1.00 98.50 364 ALA A CA 1
ATOM 2903 C C . ALA A 1 364 ? -12.291 4.781 1.491 1.00 98.50 364 ALA A C 1
ATOM 2905 O O . ALA A 1 364 ? -11.853 4.713 0.350 1.00 98.50 364 ALA A O 1
ATOM 2906 N N . PHE A 1 365 ? -11.524 5.176 2.510 1.00 98.62 365 PHE A N 1
ATOM 2907 C CA . PHE A 1 365 ? -10.091 5.431 2.364 1.00 98.62 365 PHE A CA 1
ATOM 2908 C C . PHE A 1 365 ? -9.339 4.184 1.870 1.00 98.62 365 PHE A C 1
ATOM 2910 O O . PHE A 1 365 ? -8.545 4.283 0.933 1.00 98.62 365 PHE A O 1
ATOM 2917 N N . ILE A 1 366 ? -9.615 3.010 2.451 1.00 98.75 366 ILE A N 1
ATOM 2918 C CA . ILE A 1 366 ? -8.995 1.741 2.038 1.00 98.75 366 ILE A CA 1
ATOM 2919 C C . ILE A 1 366 ? -9.364 1.404 0.588 1.00 98.75 366 ILE A C 1
ATOM 2921 O O . ILE A 1 366 ? -8.480 1.070 -0.198 1.00 98.75 366 ILE A O 1
ATOM 2925 N N . SER A 1 367 ? -10.638 1.526 0.204 1.00 98.62 367 SER A N 1
ATOM 2926 C CA . SER A 1 367 ? -11.075 1.196 -1.157 1.00 98.62 367 SER A CA 1
ATOM 2927 C C . SER A 1 367 ? -10.568 2.193 -2.204 1.00 98.62 367 SER A C 1
ATOM 2929 O O . SER A 1 367 ? -10.115 1.784 -3.269 1.00 98.62 367 SER A O 1
ATOM 2931 N N . LEU A 1 368 ? -10.558 3.494 -1.906 1.00 98.62 368 LEU A N 1
ATOM 2932 C CA . LEU A 1 368 ? -9.963 4.505 -2.788 1.00 98.62 368 LEU A CA 1
ATOM 2933 C C . LEU A 1 368 ? -8.450 4.308 -2.944 1.00 98.62 368 LEU A C 1
ATOM 2935 O O . LEU A 1 368 ? -7.927 4.467 -4.045 1.00 98.62 368 LEU A O 1
ATOM 2939 N N . THR A 1 369 ? -7.762 3.910 -1.870 1.00 98.75 369 THR A N 1
ATOM 2940 C CA . THR A 1 369 ? -6.351 3.508 -1.938 1.00 98.75 369 THR A CA 1
ATOM 2941 C C . THR A 1 369 ? -6.183 2.307 -2.867 1.00 98.75 369 THR A C 1
ATOM 2943 O O . THR A 1 369 ? -5.329 2.348 -3.742 1.00 98.75 369 THR A O 1
ATOM 2946 N N . GLY A 1 370 ? -7.036 1.284 -2.759 1.00 98.44 370 GLY A N 1
ATOM 2947 C CA . GLY A 1 370 ? -7.017 0.134 -3.666 1.00 98.44 370 GLY A CA 1
ATOM 2948 C C . GLY A 1 370 ? -7.129 0.532 -5.141 1.00 98.44 370 GLY A C 1
ATOM 2949 O O . GLY A 1 370 ? -6.279 0.143 -5.935 1.00 98.44 370 GLY A O 1
ATOM 2950 N N . ILE A 1 371 ? -8.111 1.369 -5.501 1.00 98.31 371 ILE A N 1
ATOM 2951 C CA . ILE A 1 371 ? -8.289 1.859 -6.885 1.00 98.31 371 ILE A CA 1
ATOM 2952 C C . ILE A 1 371 ? -7.049 2.611 -7.367 1.00 98.31 371 ILE A C 1
ATOM 2954 O O . ILE A 1 371 ? -6.540 2.355 -8.455 1.00 98.31 371 ILE A O 1
ATOM 2958 N N . MET A 1 372 ? -6.548 3.535 -6.549 1.00 97.38 372 MET A N 1
ATOM 2959 C CA . MET A 1 372 ? -5.363 4.319 -6.879 1.00 97.38 372 MET A CA 1
ATOM 2960 C C . MET A 1 372 ? -4.160 3.410 -7.158 1.00 97.38 372 MET A C 1
ATOM 2962 O O . MET A 1 372 ? -3.457 3.603 -8.143 1.00 97.38 372 MET A O 1
ATOM 2966 N N . GLN A 1 373 ? -3.961 2.386 -6.332 1.00 97.12 373 GLN A N 1
ATOM 2967 C CA . GLN A 1 373 ? -2.832 1.457 -6.430 1.00 97.12 373 GLN A CA 1
ATOM 2968 C C . GLN A 1 373 ? -2.980 0.432 -7.551 1.00 97.12 373 GLN A C 1
ATOM 2970 O O . GLN A 1 373 ? -1.983 -0.142 -7.970 1.00 97.12 373 GLN A O 1
ATOM 2975 N N . PHE A 1 374 ? -4.195 0.236 -8.056 1.00 97.75 374 PHE A N 1
ATOM 2976 C CA . PHE A 1 374 ? -4.449 -0.547 -9.258 1.00 97.75 374 PHE A CA 1
ATOM 2977 C C . PHE A 1 374 ? -4.047 0.214 -10.530 1.00 97.75 374 PHE A C 1
ATOM 2979 O O . PHE A 1 374 ? -3.472 -0.359 -11.448 1.00 97.75 374 PHE A O 1
ATOM 2986 N N . VAL A 1 375 ? -4.304 1.527 -10.568 1.00 96.69 375 VAL A N 1
ATOM 2987 C CA . VAL A 1 375 ? -4.040 2.373 -11.745 1.00 96.69 375 VAL A CA 1
ATOM 2988 C C . VAL A 1 375 ? -2.602 2.898 -11.781 1.00 96.69 375 VAL A C 1
ATOM 2990 O O . VAL A 1 375 ? -2.009 3.017 -12.851 1.00 96.69 375 VAL A O 1
ATOM 2993 N N . MET A 1 376 ? -2.026 3.232 -10.624 1.00 94.75 376 MET A N 1
ATOM 2994 C CA . MET A 1 376 ? -0.712 3.880 -10.540 1.00 94.75 376 MET A CA 1
ATOM 2995 C C . MET A 1 376 ? 0.429 3.128 -11.241 1.00 94.75 376 MET A C 1
ATOM 2997 O O . MET A 1 376 ? 1.178 3.809 -11.939 1.00 94.75 376 MET A O 1
ATOM 3001 N N . PRO A 1 377 ? 0.577 1.792 -11.124 1.00 94.75 377 PRO A N 1
ATOM 3002 C CA . PRO A 1 377 ? 1.649 1.066 -11.808 1.00 94.75 377 PRO A CA 1
ATOM 3003 C C . PRO A 1 377 ? 1.634 1.283 -13.325 1.00 94.75 377 PRO A C 1
ATOM 3005 O O . PRO A 1 377 ? 2.671 1.557 -13.913 1.00 94.75 377 PRO A O 1
ATOM 3008 N N . ILE A 1 378 ? 0.452 1.317 -13.948 1.00 95.50 378 ILE A N 1
ATOM 3009 C CA . ILE A 1 378 ? 0.307 1.532 -15.398 1.00 95.50 378 ILE A CA 1
ATOM 3010 C C . ILE A 1 378 ? 0.814 2.916 -15.839 1.00 95.50 378 ILE A C 1
ATOM 3012 O O . ILE A 1 378 ? 1.348 3.068 -16.937 1.00 95.50 378 ILE A O 1
ATOM 3016 N N . ILE A 1 379 ? 0.670 3.930 -14.982 1.00 94.75 379 ILE A N 1
ATOM 3017 C CA . ILE A 1 379 ? 1.102 5.315 -15.248 1.00 94.75 379 ILE A CA 1
ATOM 3018 C C . ILE A 1 379 ? 2.556 5.562 -14.800 1.00 94.75 379 ILE A C 1
ATOM 3020 O O . ILE A 1 379 ? 3.211 6.495 -15.277 1.00 94.75 379 ILE A O 1
ATOM 3024 N N . GLY A 1 380 ? 3.030 4.798 -13.817 1.00 92.62 380 GLY A N 1
ATOM 3025 C CA . GLY A 1 380 ? 4.280 5.044 -13.105 1.00 92.62 380 GLY A CA 1
ATOM 3026 C C . GLY A 1 380 ? 5.438 4.137 -13.501 1.00 92.62 380 GLY A C 1
ATOM 3027 O O . GLY A 1 380 ? 6.575 4.603 -13.507 1.00 92.62 380 GLY A O 1
ATOM 3028 N N . ASP A 1 381 ? 5.142 2.878 -13.818 1.00 92.75 381 ASP A N 1
ATOM 3029 C CA . ASP A 1 381 ? 6.113 1.791 -13.982 1.00 92.75 381 ASP A CA 1
ATOM 3030 C C . ASP A 1 381 ? 5.810 0.909 -15.224 1.00 92.75 381 ASP A C 1
ATOM 3032 O O . ASP A 1 381 ? 6.570 0.002 -15.554 1.00 92.75 381 ASP A O 1
ATOM 3036 N N . GLY A 1 382 ? 4.712 1.155 -15.951 1.00 94.62 382 GLY A N 1
ATOM 3037 C CA . GLY A 1 382 ? 4.274 0.294 -17.056 1.00 94.62 382 GLY A CA 1
ATOM 3038 C C . GLY A 1 382 ? 3.897 -1.111 -16.570 1.00 94.62 382 GLY A C 1
ATOM 3039 O O . GLY A 1 382 ? 3.283 -1.264 -15.516 1.00 94.62 382 GLY A O 1
ATOM 3040 N N . GLU A 1 383 ? 4.252 -2.149 -17.331 1.00 94.94 383 GLU A N 1
ATOM 3041 C CA . GLU A 1 383 ? 4.006 -3.550 -16.941 1.00 94.94 383 GLU A CA 1
ATOM 3042 C C . GLU A 1 383 ? 5.199 -4.205 -16.218 1.00 94.94 383 GLU A C 1
ATOM 3044 O O . GLU A 1 383 ? 5.239 -5.426 -16.044 1.00 94.94 383 GLU A O 1
ATOM 3049 N N . ALA A 1 384 ? 6.209 -3.430 -15.814 1.00 91.69 384 ALA A N 1
ATOM 3050 C CA . ALA A 1 384 ? 7.403 -3.979 -15.181 1.00 91.69 384 ALA A CA 1
ATOM 3051 C C . ALA A 1 384 ? 7.108 -4.386 -13.732 1.00 91.69 384 ALA A C 1
ATOM 3053 O O . ALA A 1 384 ? 6.562 -3.599 -12.964 1.00 91.69 384 ALA A O 1
ATOM 3054 N N . ASP A 1 385 ? 7.466 -5.623 -13.362 1.00 88.06 385 ASP A N 1
ATOM 3055 C CA . ASP A 1 385 ? 7.222 -6.194 -12.027 1.00 88.06 385 ASP A CA 1
ATOM 3056 C C . ASP A 1 385 ? 5.780 -5.956 -11.517 1.00 88.06 385 ASP A C 1
ATOM 3058 O O . ASP A 1 385 ? 5.547 -5.724 -10.325 1.00 88.06 385 ASP A O 1
ATOM 3062 N N . LEU A 1 386 ? 4.798 -5.983 -12.428 1.00 92.69 386 LEU A N 1
ATOM 3063 C CA . LEU A 1 386 ? 3.451 -5.458 -12.194 1.00 92.69 386 LEU A CA 1
ATOM 3064 C C . LEU A 1 386 ? 2.764 -6.093 -10.976 1.00 92.69 386 LEU A C 1
ATOM 3066 O O . LEU A 1 386 ? 2.219 -5.381 -10.132 1.00 92.69 386 LEU A O 1
ATOM 3070 N N . SER A 1 387 ? 2.870 -7.414 -10.819 1.00 91.25 387 SER A N 1
ATOM 3071 C CA . SER A 1 387 ? 2.363 -8.167 -9.663 1.00 91.25 387 SER A CA 1
ATOM 3072 C C . SER A 1 387 ? 2.866 -7.618 -8.320 1.00 91.25 387 SER A C 1
ATOM 3074 O O . SER A 1 387 ? 2.102 -7.507 -7.358 1.00 91.25 387 SER A O 1
ATOM 3076 N N . LYS A 1 388 ? 4.141 -7.214 -8.240 1.00 92.25 388 LYS A N 1
ATOM 3077 C CA . LYS A 1 388 ? 4.734 -6.606 -7.041 1.00 92.25 388 LYS A CA 1
ATOM 3078 C C . LYS A 1 388 ? 4.221 -5.182 -6.830 1.00 92.25 388 LYS A C 1
ATOM 3080 O O . LYS A 1 388 ? 3.905 -4.807 -5.701 1.00 92.25 388 LYS A O 1
ATOM 3085 N N . HIS A 1 389 ? 4.114 -4.381 -7.889 1.00 94.12 389 HIS A N 1
ATOM 3086 C CA . HIS A 1 389 ? 3.560 -3.025 -7.798 1.00 94.12 389 HIS A CA 1
ATOM 3087 C C . HIS A 1 389 ? 2.062 -3.023 -7.424 1.00 94.12 389 HIS A C 1
ATOM 3089 O O . HIS A 1 389 ? 1.585 -2.073 -6.803 1.00 94.12 389 HIS A O 1
ATOM 3095 N N . LEU A 1 390 ? 1.340 -4.119 -7.681 1.00 96.75 390 LEU A N 1
ATOM 3096 C CA . LEU A 1 390 ? -0.049 -4.346 -7.260 1.00 96.75 390 LEU A CA 1
ATOM 3097 C C . LEU A 1 390 ? -0.191 -4.910 -5.831 1.00 96.75 390 LEU A C 1
ATOM 3099 O O . LEU A 1 390 ? -1.302 -5.224 -5.391 1.00 96.75 390 LEU A O 1
ATOM 3103 N N . PHE A 1 391 ? 0.894 -5.010 -5.056 1.00 96.81 391 PHE A N 1
ATOM 3104 C CA . PHE A 1 391 ? 0.848 -5.516 -3.681 1.00 96.81 391 PHE A CA 1
ATOM 3105 C C . PHE A 1 391 ? -0.133 -4.732 -2.794 1.00 96.81 391 PHE A C 1
ATOM 3107 O O . PHE A 1 391 ? -0.972 -5.325 -2.116 1.00 96.81 391 PHE A O 1
ATOM 3114 N N . LEU A 1 392 ? -0.078 -3.395 -2.807 1.00 97.75 392 LEU A N 1
ATOM 3115 C CA . LEU A 1 392 ? -0.966 -2.581 -1.972 1.00 97.75 392 LEU A CA 1
ATOM 3116 C C . LEU A 1 392 ? -2.426 -2.638 -2.452 1.00 97.75 392 LEU A C 1
ATOM 3118 O O . LEU A 1 392 ? -3.333 -2.673 -1.620 1.00 97.75 392 LEU A O 1
ATOM 3122 N N . PHE A 1 393 ? -2.663 -2.738 -3.766 1.00 98.25 393 PHE A N 1
ATOM 3123 C CA . PHE A 1 393 ? -3.998 -3.042 -4.293 1.00 98.25 393 PHE A CA 1
ATOM 3124 C C . PHE A 1 393 ? -4.553 -4.323 -3.656 1.00 98.25 393 PHE A C 1
ATOM 3126 O O . PHE A 1 393 ? -5.674 -4.314 -3.144 1.00 98.25 393 PHE A O 1
ATOM 3133 N N . ASN A 1 394 ? -3.743 -5.386 -3.594 1.00 97.38 394 ASN A N 1
ATOM 3134 C CA . ASN A 1 394 ? -4.141 -6.639 -2.962 1.00 97.38 394 ASN A CA 1
ATOM 3135 C C . ASN A 1 394 ? -4.458 -6.473 -1.475 1.00 97.38 394 ASN A C 1
ATOM 3137 O O . ASN A 1 394 ? -5.493 -6.954 -1.029 1.00 97.38 394 ASN A O 1
ATOM 3141 N N . VAL A 1 395 ? -3.614 -5.777 -0.705 1.00 98.12 395 VAL A N 1
ATOM 3142 C CA . VAL A 1 395 ? -3.876 -5.557 0.731 1.00 98.12 395 VAL A CA 1
ATOM 3143 C C . VAL A 1 395 ? -5.205 -4.821 0.941 1.00 98.12 395 VAL A C 1
ATOM 3145 O O . VAL A 1 395 ? -5.984 -5.183 1.823 1.00 98.12 395 VAL A O 1
ATOM 3148 N N . CYS A 1 396 ? -5.494 -3.809 0.118 1.00 98.75 396 CYS A N 1
ATOM 3149 C CA . CYS A 1 396 ? -6.762 -3.083 0.160 1.00 98.75 396 CYS A CA 1
ATOM 3150 C C . CYS A 1 396 ? -7.953 -3.971 -0.227 1.00 98.75 396 CYS A C 1
ATOM 3152 O O . CYS A 1 396 ? -8.953 -3.979 0.492 1.00 98.75 396 CYS A O 1
ATOM 3154 N N . PHE A 1 397 ? -7.840 -4.743 -1.313 1.00 98.56 397 PHE A N 1
ATOM 3155 C CA . PHE A 1 397 ? -8.861 -5.708 -1.731 1.00 98.56 397 PHE A CA 1
ATOM 3156 C C . PHE A 1 397 ? -9.147 -6.728 -0.620 1.00 98.56 397 PHE A C 1
ATOM 3158 O O . PHE A 1 397 ? -10.303 -6.995 -0.300 1.00 98.56 397 PHE A O 1
ATOM 3165 N N . ASP A 1 398 ? -8.108 -7.238 0.032 1.00 98.19 398 ASP A N 1
ATOM 3166 C CA . ASP A 1 398 ? -8.201 -8.263 1.068 1.00 98.19 398 ASP A CA 1
ATOM 3167 C C . ASP A 1 398 ? -8.801 -7.716 2.376 1.00 98.19 398 ASP A C 1
ATOM 3169 O O . ASP A 1 398 ? -9.593 -8.393 3.041 1.00 98.19 398 ASP A O 1
ATOM 3173 N N . LEU A 1 399 ? -8.510 -6.455 2.720 1.00 98.56 399 LEU A N 1
ATOM 3174 C CA . LEU A 1 399 ? -9.192 -5.721 3.792 1.00 98.56 399 LEU A CA 1
ATOM 3175 C C . LEU A 1 399 ? -10.683 -5.528 3.482 1.00 98.56 399 LEU A C 1
ATOM 3177 O O . LEU A 1 399 ? -11.522 -5.749 4.358 1.00 98.56 399 LEU A O 1
ATOM 3181 N N . MET A 1 400 ? -11.023 -5.151 2.245 1.00 98.56 400 MET A N 1
ATOM 3182 C CA . MET A 1 400 ? -12.415 -5.014 1.800 1.00 98.56 400 MET A CA 1
ATOM 3183 C C . MET A 1 400 ? -13.143 -6.358 1.849 1.00 98.56 400 MET A C 1
ATOM 3185 O O . MET A 1 400 ? -14.238 -6.436 2.403 1.00 98.56 400 MET A O 1
ATOM 3189 N N . PHE A 1 401 ? -12.528 -7.427 1.338 1.00 97.81 401 PHE A N 1
ATOM 3190 C CA . PHE A 1 401 ? -13.072 -8.782 1.383 1.00 97.81 401 PHE A CA 1
ATOM 3191 C C . PHE A 1 401 ? -13.318 -9.232 2.826 1.00 97.81 401 PHE A C 1
ATOM 3193 O O . PHE A 1 401 ? -14.423 -9.651 3.171 1.00 97.81 401 PHE A O 1
ATOM 3200 N N . THR A 1 402 ? -12.324 -9.059 3.701 1.00 97.62 402 THR A N 1
ATOM 3201 C CA . THR A 1 402 ? -12.447 -9.368 5.131 1.00 97.62 402 THR A CA 1
ATOM 3202 C C . THR A 1 402 ? -13.603 -8.591 5.764 1.00 97.62 402 THR A C 1
ATOM 3204 O O . THR A 1 402 ? -14.416 -9.167 6.490 1.00 97.62 402 THR A O 1
ATOM 3207 N N . ALA A 1 403 ? -13.733 -7.297 5.454 1.00 96.94 403 ALA A N 1
ATOM 3208 C CA . ALA A 1 403 ? -14.833 -6.471 5.939 1.00 96.94 403 ALA A CA 1
ATOM 3209 C C . ALA A 1 403 ? -16.201 -6.958 5.430 1.00 96.94 403 ALA A C 1
ATOM 3211 O O . ALA A 1 403 ? -17.139 -7.035 6.224 1.00 96.94 403 ALA A O 1
ATOM 3212 N N . ILE A 1 404 ? -16.316 -7.336 4.150 1.00 97.00 404 ILE A N 1
ATOM 3213 C CA . ILE A 1 404 ? -17.543 -7.898 3.561 1.00 97.00 404 ILE A CA 1
ATOM 3214 C C . ILE A 1 404 ? -17.942 -9.183 4.287 1.00 97.00 404 ILE A C 1
ATOM 3216 O O . ILE A 1 404 ? -19.100 -9.312 4.688 1.00 97.00 404 ILE A O 1
ATOM 3220 N N . VAL A 1 405 ? -17.007 -10.117 4.481 1.00 96.12 405 VAL A N 1
ATOM 3221 C CA . VAL A 1 405 ? -17.276 -11.403 5.143 1.00 96.12 405 VAL A CA 1
ATOM 3222 C C . VAL A 1 405 ? -17.752 -11.171 6.576 1.00 96.12 405 VAL A C 1
ATOM 3224 O O . VAL A 1 405 ? -18.826 -11.640 6.955 1.00 96.12 405 VAL A O 1
ATOM 3227 N N . VAL A 1 406 ? -17.009 -10.385 7.360 1.00 94.88 406 VAL A N 1
ATOM 3228 C CA . VAL A 1 406 ? -17.357 -10.093 8.760 1.00 94.88 406 VAL A CA 1
ATOM 3229 C C . VAL A 1 406 ? -18.706 -9.378 8.859 1.00 94.88 406 VAL A C 1
ATOM 3231 O O . VAL A 1 406 ? -19.545 -9.750 9.682 1.00 94.88 406 VAL A O 1
ATOM 3234 N N . TYR A 1 407 ? -18.945 -8.372 8.014 1.00 94.06 407 TYR A N 1
ATOM 3235 C CA . TYR A 1 407 ? -20.193 -7.612 8.021 1.00 94.06 407 TYR A CA 1
ATOM 3236 C C . TYR A 1 407 ? -21.392 -8.474 7.607 1.00 94.06 407 TYR A C 1
ATOM 3238 O O . TYR A 1 407 ? -22.427 -8.448 8.274 1.00 94.06 407 TYR A O 1
ATOM 3246 N N . SER A 1 408 ? -21.254 -9.283 6.556 1.00 93.56 408 SER A N 1
ATOM 3247 C CA . SER A 1 408 ? -22.330 -10.147 6.054 1.00 93.56 408 SER A CA 1
ATOM 3248 C C . SER A 1 408 ? -22.727 -11.199 7.086 1.00 93.56 408 SER A C 1
ATOM 3250 O O . SER A 1 408 ? -23.911 -11.353 7.387 1.00 93.56 408 SER A O 1
ATOM 3252 N N . LEU A 1 409 ? -21.745 -11.859 7.705 1.00 90.44 409 LEU A N 1
ATOM 3253 C CA . LEU A 1 409 ? -21.992 -12.834 8.768 1.00 90.44 409 LEU A CA 1
ATOM 3254 C C . LEU A 1 409 ? -22.649 -12.179 9.988 1.00 90.44 409 LEU A C 1
ATOM 3256 O O . LEU A 1 409 ? -23.615 -12.718 10.535 1.00 90.44 409 LEU A O 1
ATOM 3260 N N . TYR A 1 410 ? -22.199 -10.976 10.364 1.00 91.25 410 TYR A N 1
ATOM 3261 C CA . TYR A 1 410 ? -22.824 -10.207 11.437 1.00 91.25 410 TYR A CA 1
ATOM 3262 C C . TYR A 1 410 ? -24.306 -9.906 11.161 1.00 91.25 410 TYR A C 1
ATOM 3264 O O . TYR A 1 410 ? -25.161 -10.076 12.041 1.00 91.25 410 TYR A O 1
ATOM 3272 N N . ARG A 1 411 ? -24.627 -9.481 9.933 1.00 90.62 411 ARG A N 1
ATOM 3273 C CA . ARG A 1 411 ? -25.998 -9.163 9.509 1.00 90.62 411 ARG A CA 1
ATOM 3274 C C . ARG A 1 411 ? -26.888 -10.401 9.474 1.00 90.62 411 ARG A C 1
ATOM 3276 O O . ARG A 1 411 ? -28.001 -10.336 9.993 1.00 90.62 411 ARG A O 1
ATOM 3283 N N . LEU A 1 412 ? -26.396 -11.514 8.927 1.00 89.69 412 LEU A N 1
ATOM 3284 C CA . LEU A 1 412 ? -27.128 -12.783 8.870 1.00 89.69 412 LEU A CA 1
ATOM 3285 C C . LEU A 1 412 ? -27.485 -13.282 10.271 1.00 89.69 412 LEU A C 1
ATOM 3287 O O . LEU A 1 412 ? -28.648 -13.553 10.559 1.00 89.69 412 LEU A O 1
ATOM 3291 N N . TRP A 1 413 ? -26.515 -13.331 11.180 1.00 87.06 413 TRP A N 1
ATOM 3292 C CA . TRP A 1 413 ? -26.771 -13.763 12.554 1.00 87.06 413 TRP A CA 1
ATOM 3293 C C . TRP A 1 413 ? -27.732 -12.831 13.297 1.00 87.06 413 TRP A C 1
ATOM 3295 O O . TRP A 1 413 ? -28.613 -13.296 14.019 1.00 87.06 413 TRP A O 1
ATOM 3305 N N . SER A 1 414 ? -27.600 -11.514 13.104 1.00 85.69 414 SER A N 1
ATOM 3306 C CA . SER A 1 414 ? -28.514 -10.541 13.713 1.00 85.69 414 SER A CA 1
ATOM 3307 C C . SER A 1 414 ? -29.951 -10.745 13.223 1.00 85.69 414 SER A C 1
ATOM 3309 O O . SER A 1 414 ? -30.884 -10.675 14.023 1.00 85.69 414 SER A O 1
ATOM 3311 N N . PHE A 1 415 ? -30.130 -11.061 11.937 1.00 87.94 415 PHE A N 1
ATOM 3312 C CA . PHE A 1 415 ? -31.425 -11.422 11.364 1.00 87.94 415 PHE A CA 1
ATOM 3313 C C . PHE A 1 415 ? -31.991 -12.710 11.984 1.00 87.94 415 PHE A C 1
ATOM 3315 O O . PHE A 1 415 ? -33.115 -12.692 12.487 1.00 87.94 415 PHE A O 1
ATOM 3322 N N . PHE A 1 416 ? -31.203 -13.792 12.041 1.00 87.81 416 PHE A N 1
ATOM 3323 C CA . PHE A 1 416 ? -31.627 -15.059 12.654 1.00 87.81 416 PHE A CA 1
ATOM 3324 C C . PHE A 1 416 ? -32.001 -14.902 14.128 1.00 87.81 416 PHE A C 1
ATOM 3326 O O . PHE A 1 416 ? -33.023 -15.427 14.564 1.00 87.81 416 PHE A O 1
ATOM 3333 N N . ARG A 1 417 ? -31.223 -14.134 14.898 1.00 86.25 417 ARG A N 1
ATOM 3334 C CA . ARG A 1 417 ? -31.512 -13.886 16.313 1.00 86.25 417 ARG A CA 1
ATOM 3335 C C . ARG A 1 417 ? -32.860 -13.189 16.497 1.00 86.25 417 ARG A C 1
ATOM 3337 O O . ARG A 1 417 ? -33.645 -13.621 17.332 1.00 86.25 417 ARG A O 1
ATOM 3344 N N . ILE A 1 418 ? -33.146 -12.148 15.711 1.00 84.12 418 ILE A N 1
ATOM 3345 C CA . ILE A 1 418 ? -34.432 -11.431 15.770 1.00 84.12 418 ILE A CA 1
ATOM 3346 C C . ILE A 1 418 ? -35.588 -12.357 15.373 1.00 84.12 418 ILE A C 1
ATOM 3348 O O . ILE A 1 418 ? -36.634 -12.342 16.022 1.00 84.12 418 ILE A O 1
ATOM 3352 N N . PHE A 1 419 ? -35.400 -13.169 14.331 1.00 84.31 419 PHE A N 1
ATOM 3353 C CA . PHE A 1 419 ? -36.402 -14.125 13.865 1.00 84.31 419 PHE A CA 1
ATOM 3354 C C . PHE A 1 419 ? -36.735 -15.182 14.931 1.00 84.31 419 PHE A C 1
ATOM 3356 O O . PHE A 1 419 ? -37.908 -15.378 15.247 1.00 84.31 419 PHE A O 1
ATOM 3363 N N . CYS A 1 420 ? -35.725 -15.789 15.562 1.00 80.44 420 CYS A N 1
ATOM 3364 C CA . CYS A 1 420 ? -35.920 -16.768 16.635 1.00 80.44 420 CYS A CA 1
ATOM 3365 C C . CYS A 1 420 ? -36.614 -16.164 17.865 1.00 80.44 420 CYS A C 1
ATOM 3367 O O . CYS A 1 420 ? -37.528 -16.784 18.405 1.00 80.44 420 CYS A O 1
ATOM 3369 N N . THR A 1 421 ? -36.250 -14.942 18.277 1.00 80.31 421 THR A N 1
ATOM 3370 C CA . THR A 1 421 ? -36.934 -14.259 19.388 1.00 80.31 421 THR A CA 1
ATOM 3371 C C . THR A 1 421 ? -38.409 -14.005 19.065 1.00 80.31 421 THR A C 1
ATOM 3373 O O . THR A 1 421 ? -39.267 -14.184 19.924 1.00 80.31 421 THR A O 1
ATOM 3376 N N . ARG A 1 422 ? -38.735 -13.623 17.821 1.00 77.94 422 ARG A N 1
ATOM 3377 C CA . ARG A 1 422 ? -40.130 -13.419 17.393 1.00 77.94 422 ARG A CA 1
ATOM 3378 C C . ARG A 1 422 ? -40.932 -14.723 17.352 1.00 77.94 422 ARG A C 1
ATOM 3380 O O . ARG A 1 422 ? -42.092 -14.711 17.740 1.00 77.94 422 ARG A O 1
ATOM 3387 N N . LEU A 1 423 ? -40.322 -15.836 16.941 1.00 73.06 423 LEU A N 1
ATOM 3388 C CA . LEU A 1 423 ? -40.956 -17.161 16.975 1.00 73.06 423 LEU A CA 1
ATOM 3389 C C . LEU A 1 423 ? -41.221 -17.655 18.402 1.00 73.06 423 LEU A C 1
ATOM 3391 O O . LEU A 1 423 ? -42.237 -18.299 18.638 1.00 73.06 423 LEU A O 1
ATOM 3395 N N . GLN A 1 424 ? -40.332 -17.352 19.350 1.00 67.12 424 GLN A N 1
ATOM 3396 C CA . GLN A 1 424 ? -40.527 -17.697 20.762 1.00 67.12 424 GLN A CA 1
ATOM 3397 C C . GLN A 1 424 ? -41.611 -16.858 21.446 1.00 67.12 424 GLN A C 1
ATOM 3399 O O . GLN A 1 424 ? -42.243 -17.361 22.358 1.00 67.12 424 GLN A O 1
ATOM 3404 N N . LEU A 1 425 ? -41.840 -15.616 21.007 1.00 66.75 425 LEU A N 1
ATOM 3405 C CA . LEU A 1 425 ? -42.925 -14.755 21.509 1.00 66.75 425 LEU A CA 1
ATOM 3406 C C . LEU A 1 425 ? -44.295 -15.059 20.871 1.00 66.75 425 LEU A C 1
ATOM 3408 O O . LEU A 1 425 ? -45.309 -14.539 21.322 1.00 66.75 425 LEU A O 1
ATOM 3412 N N . SER A 1 426 ? -44.315 -15.845 19.791 1.00 62.19 426 SER A N 1
ATOM 3413 C CA . SER A 1 426 ? -45.519 -16.276 19.065 1.00 62.19 426 SER A CA 1
ATOM 3414 C C . SER A 1 426 ? -46.062 -17.628 19.550 1.00 62.19 426 SER A C 1
ATOM 3416 O O . SER A 1 426 ? -47.123 -18.045 19.082 1.00 62.19 426 SER A O 1
ATOM 3418 N N . LYS A 1 427 ? -45.324 -18.324 20.417 1.00 54.88 427 LYS A N 1
ATOM 3419 C CA . LYS A 1 427 ? -45.751 -19.528 21.135 1.00 54.88 427 LYS A CA 1
ATOM 3420 C C . LYS A 1 427 ? -46.047 -19.148 22.574 1.00 54.88 427 LYS A C 1
ATOM 3422 O O . LYS A 1 427 ? -46.969 -19.770 23.137 1.00 54.88 427 LYS A O 1
#

Sequence (427 aa):
DDRYFGYVNREYSVGIPIPFGGGYFSTEILVVGIAVLLSQSVFPSGIFDIRYLSFVYILVFIAALFLIVLGIRKRWSWAGWMAAGVSVLVFSDTAYISYFNSFYGEAVTLVFLLLMTGAGINLASTARPRLWVLILFFAGAVFFAGAKVQNSPAGLLAVLLCFRLIRLRKDNLWKRTVVFSAACIIAVSVLSYITISRDIKTCNKYQTVFYGILKDSPDPAADLRELGLNSEYEALAGTNYFMKEYPIDIRTPEFKEEIDNTINHLKIAGFYLKHPGRLLDKLEVAALEGFLLKQGFGNYEKYPGVAYKTTANILSVWSNFKVSTLPHTLIFIIVFFAGFFLVLALEYIRNKDIQMRLLMEIMAFISLTGIMQFVMPIIGDGEADLSKHLFLFNVCFDLMFTAIVVYSLYRLWSFFRIFCTRLQLSK

Radius of gyration: 23.33 Å; chains: 1; bounding box: 75×52×58 Å